Protein AF-A0A0G4EJ74-F1 (afdb_monomer)

Foldseek 3Di:
DDDDDDDDDDDDDDDDDDDDDDDDDDDDDDDDDDDDDDDDDDDDDDDDDDDDDDDDDDDDDDDDDDDDDDDDDDDDDDDDDDDDDDDDDDDDPPPPPDPPDDLCFQPDDPRDHDQAQLLLVLLLAPADADLLVLLLVLLVVLLVCLVVLVLVSNLVSLVVNLVSLVVCVVVLLVLFEPVCSVVLVVLSVVLNVLSVVLNVLSPDDDDPPDPSSVVSSVVNNVSSVVSSVSSSVSSVRSRYPPDAFDDDPVLPQAKWQRAKFKKKWKWADQVQAFFDDPNDTHRIQIWIKIFGRSQPGRQSLQQLVCQVLFVQAFWWFADDDLFKTKTQADPDDDGAPAPDPGNDADWAAFWFAFPPDSHTDTFAFCVRVVNNPTATSNAPAYFQFKWFDADQPTRGRTHRMIITGHDHQVPPPRSHDPCHRRTDGGIGTNPSSVSSSVGDTGITGNGMHGPDRSVSIDNNDDDDDNPDDD

pLDDT: mean 76.94, std 28.33, range [22.48, 98.75]

Secondary structure (DSSP, 8-state):
-------------------------------------------PPP--------------------------------------------------------TTS--STTPPP---HHHHHHHTSS---HHHHHHHHHHHHHHHHTTTT-HHHHHHHHHHHHHHHHHHHHHHHHTS-GGGHHHHHHHHHHHHHHHHHHHHHHHS---TTSHHHHHHHHHHHHHHHHHHHHHHHHHHTTS-TT------GGGTTS-EESSEEEEEEEEE-TTS--EEETTEEESSEEEEEEEETTT-HHHHHHHHHHHHTTTTTTPBP-EE-SSEEEE---SSSSSSPPPTT-SSPPPB--EE-BTT-SS-EES--TTTTT-TTPPBSS-TTSTTEEEE---TT-TT-BSS-EEEE---GGGSGGG--TTTTTS-EEEEEEESGGGGGG--TT-EEEEEEEEE-GGGEE--SS--------

Radius of gyration: 33.83 Å; Cα contacts (8 Å, |Δi|>4): 731; chains: 1; bounding box: 86×133×90 Å

Solvent-accessible surface area (backbone atoms only — not comparable to full-atom values): 28614 Å² total; per-residue (Å²): 134,87,90,85,88,86,92,86,86,92,82,92,83,90,86,85,84,90,82,89,88,88,86,84,92,80,88,87,89,79,90,87,86,90,90,82,90,87,82,87,86,89,84,84,85,89,88,88,86,85,85,86,84,81,86,90,84,88,83,85,90,86,90,86,83,88,82,88,81,83,83,88,86,83,88,86,83,89,86,86,84,90,82,93,84,88,91,78,84,84,74,80,83,76,72,76,76,77,76,88,77,62,65,78,51,34,90,47,95,88,50,70,65,60,44,50,40,67,57,49,53,55,67,40,46,86,64,92,59,68,66,59,49,51,39,48,54,29,61,52,50,31,69,71,19,56,87,74,63,37,50,70,57,28,48,51,27,48,53,49,32,47,48,44,53,71,78,34,43,76,60,52,52,69,52,34,37,88,96,40,45,68,63,42,51,54,37,52,52,50,45,54,62,51,46,56,63,37,48,50,46,66,63,56,90,53,57,89,92,35,73,60,35,52,55,40,50,51,52,36,50,53,50,49,47,63,40,51,52,44,49,49,55,46,56,63,41,36,42,58,94,81,66,69,70,74,70,60,79,90,56,56,65,47,31,28,16,66,38,55,30,33,35,42,36,35,34,35,52,67,86,71,55,61,49,75,62,92,89,44,76,32,80,57,43,58,33,34,29,44,33,30,10,67,54,14,27,54,62,23,9,42,52,52,52,38,33,73,46,45,67,48,40,68,35,43,26,75,40,52,76,77,47,38,43,30,31,48,66,58,97,65,82,66,91,27,46,59,51,93,90,52,93,57,50,50,65,37,57,26,35,38,30,51,62,86,59,95,48,53,47,69,51,59,36,27,58,81,74,72,41,58,86,63,56,47,44,59,61,60,33,21,57,28,23,29,33,52,40,58,53,93,93,34,50,45,54,16,50,45,28,33,29,32,33,55,48,68,32,87,81,30,80,64,46,52,42,88,53,47,49,72,41,22,48,25,33,28,28,71,37,48,42,78,48,61,82,71,58,46,62,55,18,28,26,67,38,39,41,69,78,40,42,69,90,28,51,45,71,55,65,83,86,78,72,76,81,79,80,134

InterPro domains:
  IPR002130 Cyclophilin-type peptidyl-prolyl cis-trans isomerase domain [PF00160] (286-452)
  IPR002130 Cyclophilin-type peptidyl-prolyl cis-trans isomerase domain [PS50072] (274-470)
  IPR023222 PsbQ-like domain superfamily [G3DSA:1.20.120.290] (127-238)
  IPR023222 PsbQ-like domain superfamily [SSF101112] (120-206)
  IPR029000 Cyclophilin-like domain superfamily [G3DSA:2.40.100.10] (282-466)
  IPR029000 Cyclophilin-like domain superfamily [SSF50891] (287-447)
  IPR044665 Cyclophilin-type peptidyl-prolyl cis-trans isomerase, E. coli cyclophilin A-like [PTHR43246] (63-457)
  IPR048563 Peptidyl-prolyl cis-trans isomerase CYP38-like, PsbQ-like domain [PF21329] (116-231)

Organism: Vitrella brassicaformis (strain CCMP3155) (NCBI:txid1169540)

Sequence (470 aa):
MGVRRSSVAICAAALLGLSEVAWTFRVQHSFSDATRLTRTPSLRRPSLPEQQSTGPAASENAECTSRRGYAEEAARAAVGIAALSPLLPSFPSNAAKSWQGGLNAPSAAGSRVNKDADSLLRYGLPIQDKDVTALQVELEAVKGDIPVKRFDSAVNHLNKARVLIRDKEASLLKAIRPKSEDKAKELLASIGASVDPLIEAIREPASRGSPQEAAKLDKCLELQGGIADKMTALMALMVPENYKVPVPQEFASLPQLQGRAKVEMVVKKADGSKFDLEGRLYDEAKLVMVVDGWNAPVTAGNFVDLVSKGFYDSMKISRSDGFVVQTGKPDSGPEGYVPTGAKEPRRVPLEIFVKGDNAPMYGETTEEDGRGFAATTLPFQAYGALGMARSEFDNNSGSSQFFWLLFDSDLTPAGKNFMDGRYACFGYTVSGADFLRDIRVGDTIVSARVVEGIDKLQKTGKSESPSYAV

Mean predicted aligned error: 14.43 Å

Nearest PDB structures (foldseek):
  7a73-assembly1_A  TM=9.326E-01  e=8.626E-31  Nostoc sp. PCC 7120 = FACHB-418
  5xnl-assembly1_q  TM=5.960E-01  e=1.642E-02  Pisum sativum
  4yuu-assembly3_Q2  TM=7.122E-01  e=5.131E-02  Cyanidium caldarium
  6jmu-assembly2_B  TM=6.140E-01  e=5.131E-02  Mus musculus
  6s37-assembly1_A  TM=4.257E-01  e=1.992E-01  Pseudomonas putida KT2440

Structure (mmCIF, N/CA/C/O backbone):
data_AF-A0A0G4EJ74-F1
#
_entry.id   AF-A0A0G4EJ74-F1
#
loop_
_atom_site.group_PDB
_atom_site.id
_atom_site.type_symbol
_atom_site.label_atom_id
_atom_site.label_alt_id
_atom_site.label_comp_id
_atom_site.label_asym_id
_atom_site.label_entity_id
_atom_site.label_seq_id
_atom_site.pdbx_PDB_ins_code
_atom_site.Cartn_x
_atom_site.Cartn_y
_atom_site.Cartn_z
_atom_site.occupancy
_atom_site.B_iso_or_equiv
_atom_site.auth_seq_id
_atom_site.auth_comp_id
_atom_site.auth_asym_id
_atom_site.auth_atom_id
_atom_site.pdbx_PDB_model_num
ATOM 1 N N . MET A 1 1 ? 0.599 -83.632 2.271 1.00 33.19 1 MET A N 1
ATOM 2 C CA . MET A 1 1 ? 1.475 -84.699 2.816 1.00 33.19 1 MET A CA 1
ATOM 3 C C . MET A 1 1 ? 2.828 -84.082 3.165 1.00 33.19 1 MET A C 1
ATOM 5 O O . MET A 1 1 ? 3.261 -83.251 2.387 1.00 33.19 1 MET A O 1
ATOM 9 N N . GLY A 1 2 ? 3.468 -84.486 4.275 1.00 31.45 2 GLY A N 1
ATOM 10 C CA . GLY A 1 2 ? 4.856 -84.116 4.651 1.00 31.45 2 GLY A CA 1
ATOM 11 C C . GLY A 1 2 ? 5.027 -82.707 5.283 1.00 31.45 2 GLY A C 1
ATOM 12 O O . GLY A 1 2 ? 4.809 -81.748 4.563 1.00 31.45 2 GLY A O 1
ATOM 13 N N . VAL A 1 3 ? 5.268 -82.428 6.586 1.00 36.34 3 VAL A N 1
ATOM 14 C CA . VAL A 1 3 ? 6.179 -82.972 7.649 1.00 36.34 3 VAL A CA 1
ATOM 15 C C . VAL A 1 3 ? 7.612 -82.393 7.530 1.00 36.34 3 VAL A C 1
ATOM 17 O O . VAL A 1 3 ? 8.193 -82.556 6.470 1.00 36.34 3 VAL A O 1
ATOM 20 N N . ARG A 1 4 ? 8.279 -81.772 8.539 1.00 39.66 4 ARG A N 1
ATOM 21 C CA . ARG A 1 4 ? 7.953 -81.385 9.950 1.00 39.66 4 ARG A CA 1
ATOM 22 C C . ARG A 1 4 ? 9.036 -80.466 10.597 1.00 39.66 4 ARG A C 1
ATOM 24 O O . ARG A 1 4 ? 10.143 -80.402 10.074 1.00 39.66 4 ARG A O 1
ATOM 31 N N . ARG A 1 5 ? 8.734 -80.042 11.855 1.00 36.97 5 ARG A N 1
ATOM 32 C CA . ARG A 1 5 ? 9.551 -79.391 12.936 1.00 36.97 5 ARG A CA 1
ATOM 33 C C . ARG A 1 5 ? 9.643 -77.858 12.831 1.00 36.97 5 ARG A C 1
ATOM 35 O O . ARG A 1 5 ? 9.710 -77.368 11.715 1.00 36.97 5 ARG A O 1
ATOM 42 N N . SER A 1 6 ? 9.696 -77.044 13.899 1.00 32.03 6 SER A N 1
ATOM 43 C CA . SER A 1 6 ? 9.311 -77.117 15.346 1.00 32.03 6 SER A CA 1
ATOM 44 C C . SER A 1 6 ? 9.236 -75.649 15.862 1.00 32.03 6 SER A C 1
ATOM 46 O O . SER A 1 6 ? 9.876 -74.805 15.246 1.00 32.03 6 SER A O 1
ATOM 48 N N . SER A 1 7 ? 8.503 -75.171 16.883 1.00 33.06 7 SER A N 1
ATOM 49 C CA . SER A 1 7 ? 7.837 -75.679 18.113 1.00 33.06 7 SER A CA 1
ATOM 50 C C . SER A 1 7 ? 8.633 -75.573 19.436 1.00 33.06 7 SER A C 1
ATOM 52 O O . SER A 1 7 ? 9.344 -76.520 19.748 1.00 33.06 7 SER A O 1
ATOM 54 N N . VAL A 1 8 ? 8.395 -74.494 20.219 1.00 31.20 8 VAL A N 1
ATOM 55 C CA . VAL A 1 8 ? 8.357 -74.331 21.716 1.00 31.20 8 VAL A CA 1
ATOM 56 C C . VAL A 1 8 ? 7.585 -72.997 21.975 1.00 31.20 8 VAL A C 1
ATOM 58 O O . VAL A 1 8 ? 8.001 -71.997 21.404 1.00 31.20 8 VAL A O 1
ATOM 61 N N . ALA A 1 9 ? 6.343 -72.907 22.499 1.00 31.44 9 ALA A N 1
ATOM 62 C CA . ALA A 1 9 ? 5.736 -73.144 23.844 1.00 31.44 9 ALA A CA 1
ATOM 63 C C . ALA A 1 9 ? 5.749 -71.873 24.769 1.00 31.44 9 ALA A C 1
ATOM 65 O O . ALA A 1 9 ? 6.828 -71.344 24.996 1.00 31.44 9 ALA A O 1
ATOM 66 N N . ILE A 1 10 ? 4.613 -71.208 25.116 1.00 29.12 10 ILE A N 1
ATOM 67 C CA . ILE A 1 10 ? 3.566 -71.478 26.174 1.00 29.12 10 ILE A CA 1
ATOM 68 C C . ILE A 1 10 ? 4.043 -71.004 27.588 1.00 29.12 10 ILE A C 1
ATOM 70 O O . ILE A 1 10 ? 5.199 -71.251 27.892 1.00 29.12 10 ILE A O 1
ATOM 74 N N . CYS A 1 11 ? 3.339 -70.272 28.492 1.00 24.66 11 CYS A N 1
ATOM 75 C CA . CYS A 1 11 ? 1.953 -70.236 29.068 1.00 24.66 11 CYS A CA 1
ATOM 76 C C . CYS A 1 11 ? 1.600 -68.787 29.580 1.00 24.66 11 CYS A C 1
ATOM 78 O O . CYS A 1 11 ? 2.524 -67.996 29.726 1.00 24.66 11 CYS A O 1
ATOM 80 N N . ALA A 1 12 ? 0.352 -68.284 29.737 1.00 28.62 12 ALA A N 1
ATOM 81 C CA . ALA A 1 12 ? -0.709 -68.495 30.777 1.00 28.62 12 ALA A CA 1
ATOM 82 C C . ALA A 1 12 ? -0.269 -68.217 32.252 1.00 28.62 12 ALA A C 1
ATOM 84 O O . ALA A 1 12 ? 0.866 -68.541 32.572 1.00 28.62 12 ALA A O 1
ATOM 85 N N . ALA A 1 13 ? -1.041 -67.675 33.225 1.00 29.16 13 ALA A N 1
ATOM 86 C CA . ALA A 1 13 ? -2.478 -67.331 33.416 1.00 29.16 13 ALA A CA 1
ATOM 87 C C . ALA A 1 13 ? -2.609 -66.232 34.547 1.00 29.16 13 ALA A C 1
ATOM 89 O O . ALA A 1 13 ? -1.686 -66.119 35.340 1.00 29.16 13 ALA A O 1
ATOM 90 N N . ALA A 1 14 ? -3.555 -65.268 34.579 1.00 28.97 14 ALA A N 1
ATOM 91 C CA . ALA A 1 14 ? -4.958 -65.257 35.082 1.00 28.97 14 ALA A CA 1
ATOM 92 C C . ALA A 1 14 ? -5.225 -64.792 36.560 1.00 28.97 14 ALA A C 1
ATOM 94 O O . ALA A 1 14 ? -4.512 -65.183 37.472 1.00 28.97 14 ALA A O 1
ATOM 95 N N . LEU A 1 15 ? -6.360 -64.073 36.745 1.00 27.36 15 LEU A N 1
ATOM 96 C CA . LEU A 1 15 ? -7.220 -63.859 37.951 1.00 27.36 15 LEU A CA 1
ATOM 97 C C . LEU A 1 15 ? -7.008 -62.692 38.975 1.00 27.36 15 LEU A C 1
ATOM 99 O O . LEU A 1 15 ? -6.035 -62.639 39.710 1.00 27.36 15 LEU A O 1
ATOM 103 N N . LEU A 1 16 ? -8.094 -61.894 39.100 1.00 29.61 16 LEU A N 1
ATOM 104 C CA . LEU A 1 16 ? -8.752 -61.302 40.300 1.00 29.61 16 LEU A CA 1
ATOM 105 C C . LEU A 1 16 ? -8.091 -60.217 41.197 1.00 29.61 16 LEU A C 1
ATOM 107 O O . LEU A 1 16 ? -7.210 -60.503 41.991 1.00 29.61 16 LEU A O 1
ATOM 111 N N . GLY A 1 17 ? -8.773 -59.058 41.285 1.00 25.97 17 GLY A N 1
ATOM 112 C CA . GLY A 1 17 ? -9.523 -58.699 42.512 1.00 25.97 17 GLY A CA 1
ATOM 113 C C . GLY A 1 17 ? -8.995 -57.602 43.466 1.00 25.97 17 GLY A C 1
ATOM 114 O O . GLY A 1 17 ? -8.037 -57.825 44.186 1.00 25.97 17 GLY A O 1
ATOM 115 N N . LEU A 1 18 ? -9.763 -56.502 43.576 1.00 28.69 18 LEU A N 1
ATOM 116 C CA . LEU A 1 18 ? -9.978 -55.637 44.766 1.00 28.69 18 LEU A CA 1
ATOM 117 C C . LEU A 1 18 ? -8.767 -55.068 45.554 1.00 28.69 18 LEU A C 1
ATOM 119 O O . LEU A 1 18 ? -8.155 -55.760 46.359 1.00 28.69 18 LEU A O 1
ATOM 123 N N . SER A 1 19 ? -8.587 -53.739 45.539 1.00 29.92 19 SER A N 1
ATOM 124 C CA . SER A 1 19 ? -8.901 -52.857 46.696 1.00 29.92 19 SER A CA 1
ATOM 125 C C . SER A 1 19 ? -8.531 -51.381 46.429 1.00 29.92 19 SER A C 1
ATOM 127 O O . SER A 1 19 ? -7.952 -51.049 45.397 1.00 29.92 19 SER A O 1
ATOM 129 N N . GLU A 1 20 ? -8.982 -50.488 47.313 1.00 32.06 20 GLU A N 1
ATOM 130 C CA . GLU A 1 20 ? -8.910 -49.022 47.216 1.00 32.06 20 GLU A CA 1
ATOM 131 C C . GLU A 1 20 ? -7.481 -48.448 47.333 1.00 32.06 20 GLU A C 1
ATOM 133 O O . GLU A 1 20 ? -6.606 -49.062 47.931 1.00 32.06 20 GLU A O 1
ATOM 138 N N . VAL A 1 21 ? -7.274 -47.216 46.847 1.00 30.53 21 VAL A N 1
ATOM 139 C CA . VAL A 1 21 ? -7.012 -46.012 47.677 1.00 30.53 21 VAL A CA 1
ATOM 140 C C . VAL A 1 21 ? -7.043 -44.784 46.754 1.00 30.53 21 VAL A C 1
ATOM 142 O O . VAL A 1 21 ? -6.377 -44.746 45.722 1.00 30.53 21 VAL A O 1
ATOM 145 N N . ALA A 1 22 ? -7.805 -43.757 47.136 1.00 30.28 22 ALA A N 1
ATOM 146 C CA . ALA A 1 22 ? -7.853 -42.471 46.443 1.00 30.28 22 ALA A CA 1
ATOM 147 C C . ALA A 1 22 ? -7.026 -41.410 47.184 1.00 30.28 22 ALA A C 1
ATOM 149 O O . ALA A 1 22 ? -7.074 -41.346 48.409 1.00 30.28 22 ALA A O 1
ATOM 150 N N . TRP A 1 23 ? -6.352 -40.520 46.447 1.00 24.83 23 TRP A N 1
ATOM 151 C CA . TRP A 1 23 ? -5.862 -39.238 46.974 1.00 24.83 23 TRP A CA 1
ATOM 152 C C . TRP A 1 23 ? -6.107 -38.108 45.971 1.00 24.83 23 TRP A C 1
ATOM 154 O O . TRP A 1 23 ? -5.323 -37.862 45.057 1.00 24.83 23 TRP A O 1
ATOM 164 N N . THR A 1 24 ? -7.205 -37.384 46.176 1.00 27.48 24 THR A N 1
ATOM 165 C CA . THR A 1 24 ? -7.424 -36.042 45.624 1.00 27.48 24 THR A CA 1
ATOM 166 C C . THR A 1 24 ? -6.989 -35.006 46.653 1.00 27.48 24 THR A C 1
ATOM 168 O O . THR A 1 24 ? -7.542 -34.991 47.753 1.00 27.48 24 THR A O 1
ATOM 171 N N . PHE A 1 25 ? -6.076 -34.097 46.305 1.00 24.58 25 PHE A N 1
ATOM 172 C CA . PHE A 1 25 ? -5.765 -32.947 47.159 1.00 24.58 25 PHE A CA 1
ATOM 173 C C . PHE A 1 25 ? -6.506 -31.696 46.674 1.00 24.58 25 PHE A C 1
ATOM 175 O O . PHE A 1 25 ? -6.192 -31.123 45.632 1.00 24.58 25 PHE A O 1
ATOM 182 N N . ARG A 1 26 ? -7.492 -31.262 47.462 1.00 27.16 26 ARG A N 1
ATOM 183 C CA . ARG A 1 26 ? -8.176 -29.969 47.348 1.00 27.16 26 ARG A CA 1
ATOM 184 C C . ARG A 1 26 ? -8.181 -29.352 48.740 1.00 27.16 26 ARG A C 1
ATOM 186 O O . ARG A 1 26 ? -8.702 -29.970 49.661 1.00 27.16 26 ARG A O 1
ATOM 193 N N . VAL A 1 27 ? -7.637 -28.147 48.894 1.00 29.12 27 VAL A N 1
ATOM 194 C CA . VAL A 1 27 ? -7.757 -27.373 50.138 1.00 29.12 27 VAL A CA 1
ATOM 195 C C . VAL A 1 27 ? -8.268 -25.981 49.801 1.00 29.12 27 VAL A C 1
ATOM 197 O O . VAL A 1 27 ? -7.707 -25.278 48.966 1.00 29.12 27 VAL A O 1
ATOM 200 N N . GLN A 1 28 ? -9.363 -25.609 50.451 1.00 29.03 28 GLN A N 1
ATOM 201 C CA . GLN A 1 28 ? -9.989 -24.294 50.409 1.00 29.03 28 GLN A CA 1
ATOM 202 C C . GLN A 1 28 ? -10.751 -24.126 51.732 1.00 29.03 28 GLN A C 1
ATOM 204 O O . GLN A 1 28 ? -11.314 -25.120 52.181 1.00 29.03 28 GLN A O 1
ATOM 209 N N . HIS A 1 29 ? -10.778 -22.900 52.285 1.00 30.78 29 HIS A N 1
ATOM 210 C CA . HIS A 1 29 ? -11.485 -22.391 53.494 1.00 30.78 29 HIS A CA 1
ATOM 211 C C . HIS A 1 29 ? -10.513 -21.741 54.504 1.00 30.78 29 HIS A C 1
ATOM 213 O O . HIS A 1 29 ? -9.384 -22.199 54.627 1.00 30.78 29 HIS A O 1
ATOM 219 N N . SER A 1 30 ? -10.882 -20.714 55.284 1.00 27.27 30 SER A N 1
ATOM 220 C CA . SER A 1 30 ? -11.958 -19.703 55.154 1.00 27.27 30 SER A CA 1
ATOM 221 C C . SER A 1 30 ? -11.745 -18.588 56.208 1.00 27.27 30 SER A C 1
ATOM 223 O O . SER A 1 30 ? -11.284 -18.897 57.296 1.00 27.27 30 SER A O 1
ATOM 225 N N . PHE A 1 31 ? -12.085 -17.334 55.868 1.00 28.59 31 PHE A N 1
ATOM 226 C CA . PHE A 1 31 ? -12.528 -16.192 56.711 1.00 28.59 31 PHE A CA 1
ATOM 227 C C . PHE A 1 31 ? -12.183 -16.084 58.221 1.00 28.59 31 PHE A C 1
ATOM 229 O O . PHE A 1 31 ? -12.566 -16.956 58.992 1.00 28.59 31 PHE A O 1
ATOM 236 N N . SER A 1 32 ? -11.756 -14.881 58.669 1.00 28.77 32 SER A N 1
ATOM 237 C CA . SER A 1 32 ? -12.643 -13.973 59.454 1.00 28.77 32 SER A CA 1
ATOM 238 C C . SER A 1 32 ? -12.082 -12.555 59.760 1.00 28.77 32 SER A C 1
ATOM 240 O O . SER A 1 32 ? -10.878 -12.332 59.813 1.00 28.77 32 SER A O 1
ATOM 242 N N . ASP A 1 33 ? -13.033 -11.635 59.949 1.00 27.44 33 ASP A N 1
ATOM 243 C CA . ASP A 1 33 ? -13.102 -10.160 60.070 1.00 27.44 33 ASP A CA 1
ATOM 244 C C . ASP A 1 33 ? -12.124 -9.239 60.867 1.00 27.44 33 ASP A C 1
ATOM 246 O O . ASP A 1 33 ? -11.676 -9.520 61.971 1.00 27.44 33 ASP A O 1
ATOM 250 N N . ALA A 1 34 ? -12.008 -8.017 60.305 1.00 29.91 34 ALA A N 1
ATOM 251 C CA . ALA A 1 34 ? -12.163 -6.653 60.877 1.00 29.91 34 ALA A CA 1
ATOM 252 C C . ALA A 1 34 ? -11.332 -6.079 62.060 1.00 29.91 34 ALA A C 1
ATOM 254 O O . ALA A 1 34 ? -11.487 -6.476 63.211 1.00 29.91 34 ALA A O 1
ATOM 255 N N . THR A 1 35 ? -10.698 -4.908 61.823 1.00 29.31 35 THR A N 1
ATOM 256 C CA . THR A 1 35 ? -10.933 -3.643 62.588 1.00 29.31 35 THR A CA 1
ATOM 257 C C . THR A 1 35 ? -10.358 -2.378 61.891 1.00 29.31 35 THR A C 1
ATOM 259 O O . THR A 1 35 ? -9.898 -2.448 60.755 1.00 29.31 35 THR A O 1
ATOM 262 N N . ARG A 1 36 ? -10.506 -1.187 62.507 1.00 27.83 36 ARG A N 1
ATOM 263 C CA . ARG A 1 36 ? -10.575 0.164 61.886 1.00 27.83 36 ARG A CA 1
ATOM 264 C C . ARG A 1 36 ? -9.420 1.116 62.291 1.00 27.83 36 ARG A C 1
ATOM 266 O O . ARG A 1 36 ? -8.999 1.054 63.437 1.00 27.83 36 ARG A O 1
ATOM 273 N N . LEU A 1 37 ? -9.147 2.133 61.442 1.00 29.52 37 LEU A N 1
ATOM 274 C CA . LEU A 1 37 ? -8.442 3.425 61.725 1.00 29.52 37 LEU A CA 1
ATOM 275 C C . LEU A 1 37 ? -6.915 3.310 62.026 1.00 29.52 37 LEU A C 1
ATOM 277 O O . LEU A 1 37 ? -6.481 2.288 62.525 1.00 29.52 37 LEU A O 1
ATOM 281 N N . THR A 1 38 ? -6.009 4.264 61.731 1.00 27.30 38 THR A N 1
ATOM 282 C CA . THR A 1 38 ? -6.047 5.751 61.611 1.00 27.30 38 THR A CA 1
ATOM 283 C C . THR A 1 38 ? -5.129 6.322 60.479 1.00 27.30 38 THR A C 1
ATOM 285 O O . THR A 1 38 ? -4.582 5.581 59.670 1.00 27.30 38 THR A O 1
ATOM 288 N N . ARG A 1 39 ? -4.996 7.665 60.371 1.00 27.31 39 ARG A N 1
ATOM 289 C CA . ARG A 1 39 ? -4.272 8.433 59.319 1.00 27.31 39 ARG A CA 1
ATOM 290 C C . ARG A 1 39 ? -2.812 8.822 59.680 1.00 27.31 39 ARG A C 1
ATOM 292 O O . ARG A 1 39 ? -2.647 9.450 60.717 1.00 27.31 39 ARG A O 1
ATOM 299 N N . THR A 1 40 ? -1.876 8.712 58.709 1.00 30.62 40 THR A N 1
ATOM 300 C CA . THR A 1 40 ? -0.691 9.606 58.418 1.00 30.62 40 THR A CA 1
ATOM 301 C C . THR A 1 40 ? 0.382 9.848 59.522 1.00 30.62 40 THR A C 1
ATOM 303 O O . THR A 1 40 ? 0.083 9.579 60.678 1.00 30.62 40 THR A O 1
ATOM 306 N N . PRO A 1 41 ? 1.613 10.380 59.248 1.00 34.84 41 PRO A N 1
ATOM 307 C CA . PRO A 1 41 ? 2.130 11.027 58.024 1.00 34.84 41 PRO A CA 1
ATOM 308 C C . PRO A 1 41 ? 3.535 10.572 57.526 1.00 34.84 41 PRO A C 1
ATOM 310 O O . PRO A 1 41 ? 4.156 9.649 58.036 1.00 34.84 41 PRO A O 1
ATOM 313 N N . SER A 1 42 ? 4.025 11.266 56.492 1.00 30.69 42 SER A N 1
ATOM 314 C CA . SER A 1 42 ? 5.329 11.130 55.816 1.00 30.69 42 SER A CA 1
ATOM 315 C C . SER A 1 42 ? 6.554 11.586 56.626 1.00 30.69 42 SER A C 1
ATOM 317 O O . SER A 1 42 ? 6.481 12.636 57.262 1.00 30.69 42 SER A O 1
ATOM 319 N N . LEU A 1 43 ? 7.721 10.946 56.437 1.00 28.84 43 LEU A N 1
ATOM 320 C CA . LEU A 1 43 ? 9.044 11.531 56.738 1.00 28.84 43 LEU A CA 1
ATOM 321 C C . LEU A 1 43 ? 10.160 11.062 55.770 1.00 28.84 43 LEU A C 1
ATOM 323 O O . LEU A 1 43 ? 9.972 10.143 54.976 1.00 28.84 43 LEU A O 1
ATOM 327 N N . ARG A 1 44 ? 11.292 11.786 55.784 1.00 26.09 44 ARG A N 1
ATOM 328 C CA . ARG A 1 44 ? 12.355 11.816 54.751 1.00 26.09 44 ARG A CA 1
ATOM 329 C C . ARG A 1 44 ? 13.349 10.639 54.809 1.00 26.09 44 ARG A C 1
ATOM 331 O O . ARG A 1 44 ? 13.587 10.079 55.872 1.00 26.09 44 ARG A O 1
ATOM 338 N N . ARG A 1 45 ? 14.023 10.363 53.680 1.00 28.62 45 ARG A N 1
ATOM 339 C CA . ARG A 1 45 ? 15.268 9.563 53.619 1.00 28.62 45 ARG A CA 1
ATOM 340 C C . ARG A 1 45 ? 16.502 10.420 53.981 1.00 28.62 45 ARG A C 1
ATOM 342 O O . ARG A 1 45 ? 16.539 11.573 53.550 1.00 28.62 45 ARG A O 1
ATOM 349 N N . PRO A 1 46 ? 17.507 9.879 54.696 1.00 30.19 46 PRO A N 1
ATOM 350 C CA . PRO A 1 46 ? 18.824 10.499 54.873 1.00 30.19 46 PRO A CA 1
ATOM 351 C C . PRO A 1 46 ? 19.827 10.093 53.770 1.00 30.19 46 PRO A C 1
ATOM 353 O O . PRO A 1 46 ? 19.584 9.160 53.004 1.00 30.19 46 PRO A O 1
ATOM 356 N N . SER A 1 47 ? 20.954 10.804 53.709 1.00 28.83 47 SER A N 1
ATOM 357 C CA . SER A 1 47 ? 22.045 10.696 52.722 1.00 28.83 47 SER A CA 1
ATOM 358 C C . SER A 1 47 ? 23.427 10.620 53.401 1.00 28.83 47 SER A C 1
ATOM 360 O O . SER A 1 47 ? 23.497 10.890 54.599 1.00 28.83 47 SER A O 1
ATOM 362 N N . LEU A 1 48 ? 24.481 10.327 52.606 1.00 27.83 48 LEU A N 1
ATOM 363 C CA . LEU A 1 48 ? 25.954 10.491 52.804 1.00 27.83 48 LEU A CA 1
ATOM 364 C C . LEU A 1 48 ? 26.766 9.177 52.660 1.00 27.83 48 LEU A C 1
ATOM 366 O O . LEU A 1 48 ? 26.192 8.112 52.887 1.00 27.83 48 LEU A O 1
ATOM 370 N N . PRO A 1 49 ? 28.096 9.223 52.382 1.00 36.94 49 PRO A N 1
ATOM 371 C CA . PRO A 1 49 ? 28.932 10.356 51.943 1.00 36.94 49 PRO A CA 1
ATOM 372 C C . PRO A 1 49 ? 29.762 10.104 50.658 1.00 36.94 49 PRO A C 1
ATOM 374 O O . PRO A 1 49 ? 29.866 8.998 50.137 1.00 36.94 49 PRO A O 1
ATOM 377 N N . GLU A 1 50 ? 30.399 11.178 50.199 1.00 27.59 50 GLU A N 1
ATOM 378 C CA . GLU A 1 50 ? 31.355 11.285 49.089 1.00 27.59 50 GLU A CA 1
ATOM 379 C C . GLU A 1 50 ? 32.803 11.318 49.640 1.00 27.59 50 GLU A C 1
ATOM 381 O O . GLU A 1 50 ? 33.011 11.781 50.764 1.00 27.59 50 GLU A O 1
ATOM 386 N N . GLN A 1 51 ? 33.812 10.849 48.888 1.00 27.44 51 GLN A N 1
ATOM 387 C CA . GLN A 1 51 ? 35.232 10.960 49.276 1.00 27.44 51 GLN A CA 1
ATOM 388 C C . GLN A 1 51 ? 36.055 11.754 48.255 1.00 27.44 51 GLN A C 1
ATOM 390 O O . GLN A 1 51 ? 36.048 11.461 47.063 1.00 27.44 51 GLN A O 1
ATOM 395 N N . GLN A 1 52 ? 36.820 12.721 48.765 1.00 24.44 52 GLN A N 1
ATOM 396 C CA . GLN A 1 52 ? 37.863 13.460 48.053 1.00 24.44 52 GLN A CA 1
ATOM 397 C C . GLN A 1 52 ? 39.249 12.937 48.462 1.00 24.44 52 GLN A C 1
ATOM 399 O O . GLN A 1 52 ? 39.442 12.555 49.616 1.00 24.44 52 GLN A O 1
ATOM 404 N N . SER A 1 53 ? 40.242 13.026 47.571 1.00 27.97 53 SER A N 1
ATOM 405 C CA . SER A 1 53 ? 41.659 12.938 47.951 1.00 27.97 53 SER A CA 1
ATOM 406 C C . SER A 1 53 ? 42.515 13.970 47.211 1.00 27.97 53 SER A C 1
ATOM 408 O O . SER A 1 53 ? 42.412 14.142 46.000 1.00 27.97 53 SER A O 1
ATOM 410 N N . THR A 1 54 ? 43.352 14.647 47.987 1.00 26.12 54 THR A N 1
ATOM 411 C CA . THR A 1 54 ? 44.222 15.792 47.676 1.00 26.12 54 THR A CA 1
ATOM 412 C C . THR A 1 54 ? 45.398 15.499 46.728 1.00 26.12 54 THR A C 1
ATOM 414 O O . THR A 1 54 ? 45.875 14.370 46.665 1.00 26.12 54 THR A O 1
ATOM 417 N N . GLY A 1 55 ? 45.934 16.547 46.078 1.00 24.19 55 GLY A N 1
ATOM 418 C CA . GLY A 1 55 ? 47.252 16.540 45.404 1.00 24.19 55 GLY A CA 1
ATOM 419 C C . GLY A 1 55 ? 48.452 16.543 46.376 1.00 24.19 55 GLY A C 1
ATOM 420 O O . GLY A 1 55 ? 48.246 16.402 47.585 1.00 24.19 55 GLY A O 1
ATOM 421 N N . PRO A 1 56 ? 49.701 16.716 45.883 1.00 39.19 56 PRO A N 1
ATOM 422 C CA . PRO A 1 56 ? 50.232 18.077 45.663 1.00 39.19 56 PRO A CA 1
ATOM 423 C C . PRO A 1 56 ? 51.115 18.240 44.388 1.00 39.19 56 PRO A C 1
ATOM 425 O O . PRO A 1 56 ? 50.967 17.480 43.438 1.00 39.19 56 PRO A O 1
ATOM 428 N N . ALA A 1 57 ? 51.958 19.287 44.326 1.00 25.83 57 ALA A N 1
ATOM 429 C CA . ALA A 1 57 ? 52.478 19.918 43.095 1.00 25.83 57 ALA A CA 1
ATOM 430 C C . ALA A 1 57 ? 54.028 20.023 42.973 1.00 25.83 57 ALA A C 1
ATOM 432 O O . ALA A 1 57 ? 54.737 19.724 43.930 1.00 25.83 57 ALA A O 1
ATOM 433 N N . ALA A 1 58 ? 54.489 20.584 41.832 1.00 26.53 58 ALA A N 1
ATOM 434 C CA . ALA A 1 58 ? 55.869 21.001 41.462 1.00 26.53 58 ALA A CA 1
ATOM 435 C C . ALA A 1 58 ? 56.855 19.850 41.086 1.00 26.53 58 ALA A C 1
ATOM 437 O O . ALA A 1 58 ? 56.671 18.734 41.552 1.00 26.53 58 ALA A O 1
ATOM 438 N N . SER A 1 59 ? 57.883 19.999 40.224 1.00 24.75 59 SER A N 1
ATOM 439 C CA . SER A 1 59 ? 58.488 21.162 39.522 1.00 24.75 59 SER A CA 1
ATOM 440 C C . SER A 1 59 ? 59.292 20.762 38.250 1.00 24.75 59 SER A C 1
ATOM 442 O O . SER A 1 59 ? 59.838 19.669 38.200 1.00 24.75 59 SER A O 1
ATOM 444 N N . GLU A 1 60 ? 59.441 21.711 37.309 1.00 27.89 60 GLU A N 1
ATOM 445 C CA . GLU A 1 60 ? 60.575 21.947 36.368 1.00 27.89 60 GLU A CA 1
ATOM 446 C C . GLU A 1 60 ? 61.037 20.944 35.263 1.00 27.89 60 GLU A C 1
ATOM 448 O O . GLU A 1 60 ? 61.565 19.869 35.511 1.00 27.89 60 GLU A O 1
ATOM 453 N N . ASN A 1 61 ? 61.001 21.471 34.023 1.00 27.20 61 ASN A N 1
ATOM 454 C CA . ASN A 1 61 ? 62.032 21.470 32.959 1.00 27.20 61 ASN A CA 1
ATOM 455 C C . ASN A 1 61 ? 62.603 20.163 32.349 1.00 27.20 61 ASN A C 1
ATOM 457 O O . ASN A 1 61 ? 63.550 19.586 32.875 1.00 27.20 61 ASN A O 1
ATOM 461 N N . ALA A 1 62 ? 62.215 19.883 31.092 1.00 27.20 62 ALA A N 1
ATOM 462 C CA . ALA A 1 62 ? 63.149 19.670 29.965 1.00 27.20 62 ALA A CA 1
ATOM 463 C C . ALA A 1 62 ? 62.423 19.764 28.600 1.00 27.20 62 ALA A C 1
ATOM 465 O O . ALA A 1 62 ? 61.299 19.288 28.451 1.00 27.20 62 ALA A O 1
ATOM 466 N N . GLU A 1 63 ? 63.061 20.369 27.595 1.00 27.44 63 GLU A N 1
ATOM 467 C CA . GLU A 1 63 ? 62.516 20.539 26.238 1.00 27.44 63 GLU A CA 1
ATOM 468 C C . GLU A 1 63 ? 62.685 19.286 25.356 1.00 27.44 63 GLU A C 1
ATOM 470 O O . GLU A 1 63 ? 63.745 18.663 25.357 1.00 27.44 63 GLU A O 1
ATOM 475 N N . CYS A 1 64 ? 61.729 19.025 24.455 1.00 22.50 64 CYS A N 1
ATOM 476 C CA . CYS A 1 64 ? 62.066 18.767 23.048 1.00 22.50 64 CYS A CA 1
ATOM 477 C C . CYS A 1 64 ? 60.887 19.114 22.120 1.00 22.50 64 CYS A C 1
ATOM 479 O O . CYS A 1 64 ? 59.729 19.123 22.531 1.00 22.50 64 CYS A O 1
ATOM 481 N N . THR A 1 65 ? 61.187 19.473 20.872 1.00 26.23 65 THR A N 1
ATOM 482 C CA . THR A 1 65 ? 60.323 20.303 20.019 1.00 26.23 65 THR A CA 1
ATOM 483 C C . THR A 1 65 ? 59.579 19.560 18.902 1.00 26.23 65 THR A C 1
ATOM 485 O O . THR A 1 65 ? 60.026 18.544 18.377 1.00 26.23 65 THR A O 1
ATOM 488 N N . SER A 1 66 ? 58.536 20.245 18.405 1.00 26.19 66 SER A N 1
ATOM 489 C CA . SER A 1 66 ? 57.974 20.158 17.041 1.00 26.19 66 SER A CA 1
ATOM 490 C C . SER A 1 66 ? 56.878 19.088 16.802 1.00 26.19 66 SER A C 1
ATOM 492 O O . SER A 1 66 ? 56.952 17.995 17.340 1.00 26.19 66 SER A O 1
ATOM 494 N N . ARG A 1 67 ? 55.806 19.337 16.021 1.00 28.41 67 ARG A N 1
ATOM 495 C CA . ARG A 1 67 ? 55.474 20.479 15.133 1.00 28.41 67 ARG A CA 1
ATOM 496 C C . ARG A 1 67 ? 54.008 20.950 15.257 1.00 28.41 67 ARG A C 1
ATOM 498 O O . ARG A 1 67 ? 53.096 20.144 15.170 1.00 28.41 67 ARG A O 1
ATOM 505 N N . ARG A 1 68 ? 53.851 22.281 15.334 1.00 26.64 68 ARG A N 1
ATOM 506 C CA . ARG A 1 68 ? 52.780 23.163 14.798 1.00 26.64 68 ARG A CA 1
ATOM 507 C C . ARG A 1 68 ? 51.369 22.592 14.545 1.00 26.64 68 ARG A C 1
ATOM 509 O O . ARG A 1 68 ? 51.166 21.828 13.608 1.00 26.64 68 ARG A O 1
ATOM 516 N N . GLY A 1 69 ? 50.390 23.179 15.237 1.00 24.41 69 GLY A N 1
ATOM 517 C CA . GLY A 1 69 ? 49.023 23.372 14.734 1.00 24.41 69 GLY A CA 1
ATOM 518 C C . GLY A 1 69 ? 48.721 24.855 14.447 1.00 24.41 69 GLY A C 1
ATOM 519 O O . GLY A 1 69 ? 49.639 25.675 14.491 1.00 24.41 69 GLY A O 1
ATOM 520 N N . TYR A 1 70 ? 47.426 25.151 14.259 1.00 26.08 70 TYR A N 1
ATOM 521 C CA . TYR A 1 70 ? 46.768 26.474 14.146 1.00 26.08 70 TYR A CA 1
ATOM 522 C C . TYR A 1 70 ? 47.073 27.266 12.849 1.00 26.08 70 TYR A C 1
ATOM 524 O O . TYR A 1 70 ? 48.220 27.328 12.419 1.00 26.08 70 TYR A O 1
ATOM 532 N N . ALA A 1 71 ? 46.116 27.775 12.058 1.00 28.09 71 ALA A N 1
ATOM 533 C CA . ALA A 1 71 ? 44.756 28.320 12.266 1.00 28.09 71 ALA A CA 1
ATOM 534 C C . ALA A 1 71 ? 44.722 29.779 12.773 1.00 28.09 71 ALA A C 1
ATOM 536 O O . ALA A 1 71 ? 45.260 30.055 13.837 1.00 28.09 71 ALA A O 1
ATOM 537 N N . GLU A 1 72 ? 44.032 30.635 11.995 1.00 30.11 72 GLU A N 1
ATOM 538 C CA . GLU A 1 72 ? 43.728 32.074 12.201 1.00 30.11 72 GLU A CA 1
ATOM 539 C C . GLU A 1 72 ? 44.971 33.004 12.274 1.00 30.11 72 GLU A C 1
ATOM 541 O O . GLU A 1 72 ? 46.023 32.633 12.770 1.00 30.11 72 GLU A O 1
ATOM 546 N N . GLU A 1 73 ? 45.012 34.187 11.650 1.00 26.48 73 GLU A N 1
ATOM 547 C CA . GLU A 1 73 ? 44.098 35.328 11.819 1.00 26.48 73 GLU A CA 1
ATOM 548 C C . GLU A 1 73 ? 44.077 36.271 10.579 1.00 26.48 73 GLU A C 1
ATOM 550 O O . GLU A 1 73 ? 44.664 35.974 9.537 1.00 26.48 73 GLU A O 1
ATOM 555 N N . ALA A 1 74 ? 43.373 37.409 10.660 1.00 25.55 74 ALA A N 1
ATOM 556 C CA . ALA A 1 74 ? 42.980 38.235 9.511 1.00 25.55 74 ALA A CA 1
ATOM 557 C C . ALA A 1 74 ? 43.695 39.605 9.364 1.00 25.55 74 ALA A C 1
ATOM 559 O O . ALA A 1 74 ? 44.210 40.182 10.314 1.00 25.55 74 ALA A O 1
ATOM 560 N N . ALA A 1 75 ? 43.556 40.169 8.153 1.00 26.12 75 ALA A N 1
ATOM 561 C CA . ALA A 1 75 ? 43.612 41.596 7.784 1.00 26.12 75 ALA A CA 1
ATOM 562 C C . ALA A 1 75 ? 44.951 42.382 7.824 1.00 26.12 75 ALA A C 1
ATOM 564 O O . ALA A 1 75 ? 45.433 42.762 8.887 1.00 26.12 75 ALA A O 1
ATOM 565 N N . ARG A 1 76 ? 45.389 42.874 6.641 1.00 25.95 76 ARG A N 1
ATOM 566 C CA . ARG A 1 76 ? 45.500 44.333 6.346 1.00 25.95 76 ARG A CA 1
ATOM 567 C C . ARG A 1 76 ? 45.840 44.701 4.876 1.00 25.95 76 ARG A C 1
ATOM 569 O O . ARG A 1 76 ? 46.869 44.319 4.346 1.00 25.95 76 ARG A O 1
ATOM 576 N N . ALA A 1 77 ? 44.935 45.494 4.289 1.00 22.48 77 ALA A N 1
ATOM 577 C CA . ALA A 1 77 ? 45.035 46.547 3.254 1.00 22.48 77 ALA A CA 1
ATOM 578 C C . ALA A 1 77 ? 46.154 46.624 2.165 1.00 22.48 77 ALA A C 1
ATOM 580 O O . ALA A 1 77 ? 47.306 46.889 2.481 1.00 22.48 77 ALA A O 1
ATOM 581 N N . ALA A 1 78 ? 45.678 46.687 0.900 1.00 23.64 78 ALA A N 1
ATOM 582 C CA . ALA A 1 78 ? 46.082 47.555 -0.245 1.00 23.64 78 ALA A CA 1
ATOM 583 C C . ALA A 1 78 ? 47.518 47.444 -0.834 1.00 23.64 78 ALA A C 1
ATOM 585 O O . ALA A 1 78 ? 48.499 47.502 -0.111 1.00 23.64 78 ALA A O 1
ATOM 586 N N . VAL A 1 79 ? 47.749 47.330 -2.155 1.00 25.00 79 VAL A N 1
ATOM 587 C CA . VAL A 1 79 ? 47.375 48.204 -3.305 1.00 25.00 79 VAL A CA 1
ATOM 588 C C . VAL A 1 79 ? 47.559 47.413 -4.630 1.00 25.00 79 VAL A C 1
ATOM 590 O O . VAL A 1 79 ? 48.489 46.615 -4.687 1.00 25.00 79 VAL A O 1
ATOM 593 N N . GLY A 1 80 ? 46.785 47.650 -5.717 1.00 23.41 80 GLY A N 1
ATOM 594 C CA . GLY A 1 80 ? 47.166 47.077 -7.039 1.00 23.41 80 GLY A CA 1
ATOM 595 C C . GLY A 1 80 ? 46.170 46.953 -8.221 1.00 23.41 80 GLY A C 1
ATOM 596 O O . GLY A 1 80 ? 46.113 45.889 -8.814 1.00 23.41 80 GLY A O 1
ATOM 597 N N . ILE A 1 81 ? 45.453 48.018 -8.612 1.00 24.67 81 ILE A N 1
ATOM 598 C CA . ILE A 1 81 ? 44.981 48.308 -10.003 1.00 24.67 81 ILE A CA 1
ATOM 599 C C . ILE A 1 81 ? 44.112 47.262 -10.776 1.00 24.67 81 ILE A C 1
ATOM 601 O O . ILE A 1 81 ? 44.597 46.394 -11.489 1.00 24.67 81 ILE A O 1
ATOM 605 N N . ALA A 1 82 ? 42.795 47.503 -10.725 1.00 24.30 82 ALA A N 1
ATOM 606 C CA . ALA A 1 82 ? 41.785 47.551 -11.808 1.00 24.30 82 ALA A CA 1
ATOM 607 C C . ALA A 1 82 ? 41.878 46.716 -13.120 1.00 24.30 82 ALA A C 1
ATOM 609 O O . ALA A 1 82 ? 42.719 46.981 -13.975 1.00 24.30 82 ALA A O 1
ATOM 610 N N . ALA A 1 83 ? 40.799 45.955 -13.398 1.00 24.88 83 ALA A N 1
ATOM 611 C CA . ALA A 1 83 ? 40.139 45.898 -14.719 1.00 24.88 83 ALA A CA 1
ATOM 612 C C . ALA A 1 83 ? 38.657 45.420 -14.654 1.00 24.88 83 ALA A C 1
ATOM 614 O O . ALA A 1 83 ? 38.377 44.276 -14.325 1.00 24.88 83 ALA A O 1
ATOM 615 N N . LEU A 1 84 ? 37.734 46.317 -15.035 1.00 25.45 84 LEU A N 1
ATOM 616 C CA . LEU A 1 84 ? 36.417 46.105 -15.682 1.00 25.45 84 LEU A CA 1
ATOM 617 C C . LEU A 1 84 ? 35.362 45.110 -15.124 1.00 25.45 84 LEU A C 1
ATOM 619 O O . LEU A 1 84 ? 35.389 43.901 -15.334 1.00 25.45 84 LEU A O 1
ATOM 623 N N . SER A 1 85 ? 34.287 45.701 -14.594 1.00 30.09 85 SER A N 1
ATOM 624 C CA . SER A 1 85 ? 32.886 45.228 -14.557 1.00 30.09 85 SER A CA 1
ATOM 625 C C . SER A 1 85 ? 31.991 46.447 -14.224 1.00 30.09 85 SER A C 1
ATOM 627 O O . SER A 1 85 ? 32.563 47.473 -13.840 1.00 30.09 85 SER A O 1
ATOM 629 N N . PRO A 1 86 ? 30.639 46.413 -14.321 1.00 38.78 86 PRO A N 1
ATOM 630 C CA . PRO A 1 86 ? 29.755 45.273 -14.609 1.00 38.78 86 PRO A CA 1
ATOM 631 C C . PRO A 1 86 ? 28.686 45.536 -15.700 1.00 38.78 86 PRO A C 1
ATOM 633 O O . PRO A 1 86 ? 28.464 46.671 -16.110 1.00 38.78 86 PRO A O 1
ATOM 636 N N . LEU A 1 87 ? 27.932 44.492 -16.069 1.00 25.39 87 LEU A N 1
ATOM 637 C CA . LEU A 1 87 ? 26.468 44.554 -16.252 1.00 25.39 87 LEU A CA 1
ATOM 638 C C . LEU A 1 87 ? 25.899 43.125 -16.353 1.00 25.39 87 LEU A C 1
ATOM 640 O O . LEU A 1 87 ? 25.833 42.535 -17.427 1.00 25.39 87 LEU A O 1
ATOM 644 N N . LEU A 1 88 ? 25.482 42.568 -15.214 1.00 29.89 88 LEU A N 1
ATOM 645 C CA . LEU A 1 88 ? 24.612 41.391 -15.148 1.00 29.89 88 LEU A CA 1
ATOM 646 C C . LEU A 1 88 ? 23.354 41.775 -14.356 1.00 29.89 88 LEU A C 1
ATOM 648 O O . LEU A 1 88 ? 23.482 42.464 -13.340 1.00 29.89 88 LEU A O 1
ATOM 652 N N . PRO A 1 89 ? 22.149 41.383 -14.804 1.00 29.14 89 PRO A N 1
ATOM 653 C CA . PRO A 1 89 ? 20.917 41.731 -14.113 1.00 29.14 89 PRO A CA 1
ATOM 654 C C . PRO A 1 89 ? 20.796 40.971 -12.789 1.00 29.14 89 PRO A C 1
ATOM 656 O O . PRO A 1 89 ? 21.052 39.769 -12.708 1.00 29.14 89 PRO A O 1
ATOM 659 N N . SER A 1 90 ? 20.357 41.683 -11.755 1.00 27.78 90 SER A N 1
ATOM 660 C CA . SER A 1 90 ? 20.075 41.128 -10.435 1.00 27.78 90 SER A CA 1
ATOM 661 C C . SER A 1 90 ? 18.922 40.123 -10.507 1.00 27.78 90 SER A C 1
ATOM 663 O O . SER A 1 90 ? 17.759 40.517 -10.600 1.00 27.78 90 SER A O 1
ATOM 665 N N . PHE A 1 91 ? 19.216 38.827 -10.412 1.00 28.91 91 PHE A N 1
ATOM 666 C CA . PHE A 1 91 ? 18.179 37.843 -10.110 1.00 28.91 91 PHE A CA 1
ATOM 667 C C . PHE A 1 91 ? 17.760 38.001 -8.642 1.00 28.91 91 PHE A C 1
ATOM 669 O O . PHE A 1 91 ? 18.631 38.008 -7.767 1.00 28.91 91 PHE A O 1
ATOM 676 N N . PRO A 1 92 ? 16.457 38.141 -8.335 1.00 28.09 92 PRO A N 1
ATOM 677 C CA . PRO A 1 92 ? 16.012 38.212 -6.956 1.00 28.09 92 PRO A CA 1
ATOM 678 C C . PRO A 1 92 ? 16.299 36.881 -6.264 1.00 28.09 92 PRO A C 1
ATOM 680 O O . PRO A 1 92 ? 15.855 35.818 -6.705 1.00 28.09 92 PRO A O 1
ATOM 683 N N . SER A 1 93 ? 17.014 36.954 -5.146 1.00 28.03 93 SER A N 1
ATOM 684 C CA . SER A 1 93 ? 17.172 35.857 -4.203 1.00 28.03 93 SER A CA 1
ATOM 685 C C . SER A 1 93 ? 15.820 35.541 -3.563 1.00 28.03 93 SER A C 1
ATOM 687 O O . SER A 1 93 ? 15.495 35.998 -2.466 1.00 28.03 93 SER A O 1
ATOM 689 N N . ASN A 1 94 ? 15.019 34.722 -4.249 1.00 26.73 94 ASN A N 1
ATOM 690 C CA . ASN A 1 94 ? 13.901 34.025 -3.630 1.00 26.73 94 ASN A CA 1
ATOM 691 C C . ASN A 1 94 ? 14.475 33.064 -2.589 1.00 26.73 94 ASN A C 1
ATOM 693 O O . ASN A 1 94 ? 14.769 31.905 -2.875 1.00 26.73 94 ASN A O 1
ATOM 697 N N . ALA A 1 95 ? 14.637 33.577 -1.369 1.00 27.89 95 ALA A N 1
ATOM 698 C CA . ALA A 1 95 ? 14.855 32.773 -0.187 1.00 27.89 95 ALA A CA 1
ATOM 699 C C . ALA A 1 95 ? 13.766 31.698 -0.163 1.00 27.89 95 ALA A C 1
ATOM 701 O O . ALA A 1 95 ? 12.577 32.011 -0.039 1.00 27.89 95 ALA A O 1
ATOM 702 N N . ALA A 1 96 ? 14.175 30.440 -0.333 1.00 27.80 96 ALA A N 1
ATOM 703 C CA . ALA A 1 96 ? 13.273 29.308 -0.263 1.00 27.80 96 ALA A CA 1
ATOM 704 C C . ALA A 1 96 ? 12.646 29.300 1.133 1.00 27.80 96 ALA A C 1
ATOM 706 O O . ALA A 1 96 ? 13.283 28.911 2.112 1.00 27.80 96 ALA A O 1
ATOM 707 N N . LYS A 1 97 ? 11.399 29.780 1.235 1.00 24.83 97 LYS A N 1
ATOM 708 C CA . LYS A 1 97 ? 10.614 29.667 2.461 1.00 24.83 97 LYS A CA 1
ATOM 709 C C . LYS A 1 97 ? 10.497 28.183 2.763 1.00 24.83 97 LYS A C 1
ATOM 711 O O . LYS A 1 97 ? 9.841 27.451 2.021 1.00 24.83 97 LYS A O 1
ATOM 716 N N . SER A 1 98 ? 11.163 27.767 3.832 1.00 26.73 98 SER A N 1
ATOM 717 C CA . SER A 1 98 ? 11.144 26.403 4.330 1.00 26.73 98 SER A CA 1
ATOM 718 C C . SER A 1 98 ? 9.695 25.964 4.517 1.00 26.73 98 SER A C 1
ATOM 720 O O . SER A 1 98 ? 8.946 26.521 5.321 1.00 26.73 98 SER A O 1
ATOM 722 N N . TRP A 1 99 ? 9.286 24.968 3.735 1.00 28.23 99 TRP A N 1
ATOM 723 C CA . TRP A 1 99 ? 7.982 24.342 3.885 1.00 28.23 99 TRP A CA 1
ATOM 724 C C . TRP A 1 99 ? 7.965 23.541 5.189 1.00 28.23 99 TRP A C 1
ATOM 726 O O . TRP A 1 99 ? 8.321 22.365 5.228 1.00 28.23 99 TRP A O 1
ATOM 736 N N . GLN A 1 100 ? 7.506 24.170 6.268 1.00 34.97 100 GLN A N 1
ATOM 737 C CA . GLN A 1 100 ? 6.969 23.442 7.412 1.00 34.97 100 GLN A CA 1
ATOM 738 C C . GLN A 1 100 ? 5.638 22.810 6.978 1.00 34.97 100 GLN A C 1
ATOM 740 O O . GLN A 1 100 ? 4.589 23.448 7.031 1.00 34.97 100 GLN A O 1
ATOM 745 N N . GLY A 1 101 ? 5.690 21.570 6.475 1.00 30.56 101 GLY A N 1
ATOM 746 C CA . GLY A 1 101 ? 4.509 20.877 5.958 1.00 30.56 101 GLY A CA 1
ATOM 747 C C . GLY A 1 101 ? 4.706 19.386 5.657 1.00 30.56 101 GLY A C 1
ATOM 748 O O . GLY A 1 101 ? 5.361 19.007 4.683 1.00 30.56 101 GLY A O 1
ATOM 749 N N . GLY A 1 102 ? 4.038 18.543 6.447 1.00 30.50 102 GLY A N 1
ATOM 750 C CA . GLY A 1 102 ? 3.774 17.134 6.132 1.00 30.50 102 GLY A CA 1
ATOM 751 C C . GLY A 1 102 ? 4.129 16.171 7.263 1.00 30.50 102 GLY A C 1
ATOM 752 O O . GLY A 1 102 ? 5.281 16.113 7.678 1.00 30.50 102 GLY A O 1
ATOM 753 N N . LEU A 1 103 ? 3.149 15.369 7.692 1.00 43.78 103 LEU A N 1
ATOM 754 C CA . LEU A 1 103 ? 3.242 14.402 8.799 1.00 43.78 103 LEU A CA 1
ATOM 755 C C . LEU A 1 103 ? 4.223 13.228 8.581 1.00 43.78 103 LEU A C 1
ATOM 757 O O . LEU A 1 103 ? 4.383 12.398 9.467 1.00 43.78 103 LEU A O 1
ATOM 761 N N . ASN A 1 104 ? 4.903 13.166 7.434 1.00 46.94 104 ASN A N 1
ATOM 762 C CA . ASN A 1 104 ? 5.786 12.050 7.072 1.00 46.94 104 ASN A CA 1
ATOM 763 C C . ASN A 1 104 ? 7.252 12.278 7.486 1.00 46.94 104 ASN A C 1
ATOM 765 O O . ASN A 1 104 ? 8.082 11.388 7.331 1.00 46.94 104 ASN A O 1
ATOM 769 N N . ALA A 1 105 ? 7.576 13.457 8.027 1.00 40.06 105 ALA A N 1
ATOM 770 C CA . ALA A 1 105 ? 8.813 13.701 8.760 1.00 40.06 105 ALA A CA 1
ATOM 771 C C . ALA A 1 105 ? 8.441 14.350 10.105 1.00 40.06 105 ALA A C 1
ATOM 773 O O . ALA A 1 105 ? 7.877 15.449 10.093 1.00 40.06 105 ALA A O 1
ATOM 774 N N . PRO A 1 106 ? 8.712 13.714 11.259 1.00 40.62 106 PRO A N 1
ATOM 775 C CA . PRO A 1 106 ? 8.375 14.291 12.554 1.00 40.62 106 PRO A CA 1
ATOM 776 C C . PRO A 1 106 ? 9.245 15.525 12.811 1.00 40.62 106 PRO A C 1
ATOM 778 O O . PRO A 1 106 ? 10.434 15.446 13.119 1.00 40.62 106 PRO A O 1
ATOM 781 N N . SER A 1 107 ? 8.631 16.696 12.660 1.00 41.84 107 SER A N 1
ATOM 782 C CA . SER A 1 107 ? 9.287 18.005 12.741 1.00 41.84 107 SER A CA 1
ATOM 783 C C . SER A 1 107 ? 9.534 18.489 14.175 1.00 41.84 107 SER A C 1
ATOM 785 O O . SER A 1 107 ? 10.035 19.596 14.370 1.00 41.84 107 SER A O 1
ATOM 787 N N . ALA A 1 108 ? 9.198 17.673 15.179 1.00 35.72 108 ALA A N 1
ATOM 788 C CA . ALA A 1 108 ? 9.453 17.936 16.591 1.00 35.72 108 ALA A CA 1
ATOM 789 C C . ALA A 1 108 ? 9.520 16.637 17.412 1.00 35.72 108 ALA A C 1
ATOM 791 O O . ALA A 1 108 ? 8.847 15.649 17.098 1.00 35.72 108 ALA A O 1
ATOM 792 N N . ALA A 1 109 ? 10.261 16.667 18.523 1.00 29.41 109 ALA A N 1
ATOM 793 C CA . ALA A 1 109 ? 10.189 15.626 19.545 1.00 29.41 109 ALA A CA 1
ATOM 794 C C . ALA A 1 109 ? 8.733 15.460 20.028 1.00 29.41 109 ALA A C 1
ATOM 796 O O . ALA A 1 109 ? 8.104 16.430 20.448 1.00 29.41 109 ALA A O 1
ATOM 797 N N . GLY A 1 110 ? 8.196 14.239 19.942 1.00 40.31 110 GLY A N 1
ATOM 798 C CA . GLY A 1 110 ? 6.808 13.926 20.307 1.00 40.31 110 GLY A CA 1
ATOM 799 C C . GLY A 1 110 ? 5.776 14.008 19.173 1.00 40.31 110 GLY A C 1
ATOM 800 O O . GLY A 1 110 ? 4.601 13.742 19.422 1.00 40.31 110 GLY A O 1
ATOM 801 N N . SER A 1 111 ? 6.169 14.326 17.933 1.00 53.28 111 SER A N 1
ATOM 802 C CA . SER A 1 111 ? 5.274 14.144 16.778 1.00 53.28 111 SER A CA 1
ATOM 803 C C . SER A 1 111 ? 5.190 12.661 16.378 1.00 53.28 111 SER A C 1
ATOM 805 O O . SER A 1 111 ? 6.210 11.982 16.278 1.00 53.28 111 SER A O 1
ATOM 807 N N . ARG A 1 112 ? 3.963 12.142 16.207 1.00 64.50 112 ARG A N 1
ATOM 808 C CA . ARG A 1 112 ? 3.708 10.740 15.829 1.00 64.50 112 ARG A CA 1
ATOM 809 C C . ARG A 1 112 ? 4.167 10.487 14.392 1.00 64.50 112 ARG A C 1
ATOM 811 O O . ARG A 1 112 ? 3.840 11.277 13.509 1.00 64.50 112 ARG A O 1
ATOM 818 N N . VAL A 1 113 ? 4.869 9.378 14.169 1.00 77.62 113 VAL A N 1
ATOM 819 C CA . VAL A 1 113 ? 5.251 8.908 12.830 1.00 77.62 113 VAL A CA 1
ATOM 820 C C . VAL A 1 113 ? 4.022 8.325 12.127 1.00 77.62 113 VAL A C 1
ATOM 822 O O . VAL A 1 113 ? 3.192 7.670 12.763 1.00 77.62 113 VAL A O 1
ATOM 825 N N . ASN A 1 114 ? 3.886 8.567 10.824 1.00 84.25 114 ASN A N 1
ATOM 826 C CA . ASN A 1 114 ? 2.785 8.027 10.037 1.00 84.25 114 ASN A CA 1
ATOM 827 C C . ASN A 1 114 ? 3.064 6.569 9.636 1.00 84.25 114 ASN A C 1
ATOM 829 O O . ASN A 1 114 ? 3.840 6.312 8.723 1.00 84.25 114 ASN A O 1
ATOM 833 N N . LYS A 1 115 ? 2.423 5.614 10.315 1.00 86.94 115 LYS A N 1
ATOM 834 C CA . LYS A 1 115 ? 2.558 4.173 10.027 1.00 86.94 115 LYS A CA 1
ATOM 835 C C . LYS A 1 115 ? 1.403 3.598 9.198 1.00 86.94 115 LYS A C 1
ATOM 837 O O . LYS A 1 115 ? 1.365 2.393 8.969 1.00 86.94 115 LYS A O 1
ATOM 842 N N . ASP A 1 116 ? 0.428 4.420 8.809 1.00 90.38 116 ASP A N 1
ATOM 843 C CA . ASP A 1 116 ? -0.775 3.953 8.121 1.00 90.38 116 ASP A CA 1
ATOM 844 C C . ASP A 1 116 ? -0.495 3.752 6.628 1.00 90.38 116 ASP A C 1
ATOM 846 O O . ASP A 1 116 ? -0.252 4.719 5.907 1.00 90.38 116 ASP A O 1
ATOM 850 N N . ALA A 1 117 ? -0.536 2.501 6.159 1.00 94.19 117 ALA A N 1
ATOM 851 C CA . ALA A 1 117 ? -0.224 2.141 4.775 1.00 94.19 117 ALA A CA 1
ATOM 852 C C . ALA A 1 117 ? -1.051 2.950 3.758 1.00 94.19 117 ALA A C 1
ATOM 854 O O . ALA A 1 117 ? -0.493 3.510 2.813 1.00 94.19 117 ALA A O 1
ATOM 855 N N . ASP A 1 118 ? -2.361 3.085 3.980 1.00 93.94 118 ASP A N 1
ATOM 856 C CA . ASP A 1 118 ? -3.240 3.858 3.098 1.00 93.94 118 ASP A CA 1
ATOM 857 C C . ASP A 1 118 ? -2.950 5.363 3.136 1.00 93.94 118 ASP A C 1
ATOM 859 O O . ASP A 1 118 ? -3.012 6.025 2.099 1.00 93.94 118 ASP A O 1
ATOM 863 N N . SER A 1 119 ? -2.584 5.917 4.297 1.00 94.00 119 SER A N 1
ATOM 864 C CA . SER A 1 119 ? -2.144 7.312 4.406 1.00 94.00 119 SER A CA 1
ATOM 865 C C . SER A 1 119 ? -0.835 7.550 3.657 1.00 94.00 119 SER A C 1
ATOM 867 O O . SER A 1 119 ? -0.760 8.466 2.837 1.00 94.00 119 SER A O 1
ATOM 869 N N . LEU A 1 120 ? 0.179 6.699 3.855 1.00 94.19 120 LEU A N 1
ATOM 870 C CA . LEU A 1 120 ? 1.444 6.779 3.115 1.00 94.19 120 LEU A CA 1
ATOM 871 C C . LEU A 1 120 ? 1.210 6.681 1.601 1.00 94.19 120 LEU A C 1
ATOM 873 O O . LEU A 1 120 ? 1.750 7.483 0.840 1.00 94.19 120 LEU A O 1
ATOM 877 N N . LEU A 1 121 ? 0.324 5.784 1.160 1.00 96.19 121 LEU A N 1
ATOM 878 C CA . LEU A 1 121 ? -0.103 5.695 -0.236 1.00 96.19 121 LEU A CA 1
ATOM 879 C C . LEU A 1 121 ? -0.801 6.971 -0.720 1.00 96.19 121 LEU A C 1
ATOM 881 O O . LEU A 1 121 ? -0.551 7.399 -1.847 1.00 96.19 121 LEU A O 1
ATOM 885 N N . ARG A 1 122 ? -1.675 7.602 0.067 1.00 95.44 122 ARG A N 1
ATOM 886 C CA . ARG A 1 122 ? -2.300 8.875 -0.328 1.00 95.44 122 ARG A CA 1
ATOM 887 C C . ARG A 1 122 ? -1.281 10.020 -0.398 1.00 95.44 122 ARG A C 1
ATOM 889 O O . ARG A 1 122 ? -1.321 10.788 -1.356 1.00 95.44 122 ARG A O 1
ATOM 896 N N . TYR A 1 123 ? -0.333 10.102 0.539 1.00 92.81 123 TYR A N 1
ATOM 897 C CA . TYR A 1 123 ? 0.778 11.064 0.485 1.00 92.81 123 TYR A CA 1
ATOM 898 C C . TYR A 1 123 ? 1.752 10.814 -0.672 1.00 92.81 123 TYR A C 1
ATOM 900 O O . TYR A 1 123 ? 2.358 11.766 -1.157 1.00 92.81 123 TYR A O 1
ATOM 908 N N . GLY A 1 124 ? 1.878 9.568 -1.129 1.00 93.50 124 GLY A N 1
ATOM 909 C CA . GLY A 1 124 ? 2.652 9.207 -2.314 1.00 93.50 124 GLY A CA 1
ATOM 910 C C . GLY A 1 124 ? 1.964 9.511 -3.649 1.00 93.50 124 GLY A C 1
ATOM 911 O O . GLY A 1 124 ? 2.504 9.172 -4.698 1.00 93.50 124 GLY A O 1
ATOM 912 N N . LEU A 1 125 ? 0.765 10.101 -3.666 1.00 94.50 125 LEU A N 1
ATOM 913 C CA . LEU A 1 125 ? 0.137 10.495 -4.929 1.00 94.50 125 LEU A CA 1
ATOM 914 C C . LEU A 1 125 ? 0.854 11.714 -5.544 1.00 94.50 125 LEU A C 1
ATOM 916 O O . LEU A 1 125 ? 1.189 12.651 -4.819 1.00 94.50 125 LEU A O 1
ATOM 920 N N . PRO A 1 126 ? 1.032 11.760 -6.880 1.00 91.88 126 PRO A N 1
ATOM 921 C CA . PRO A 1 126 ? 1.676 12.872 -7.583 1.00 91.88 126 PRO A CA 1
ATOM 922 C C . PRO A 1 126 ? 0.720 14.072 -7.718 1.00 91.88 126 PRO A C 1
ATOM 924 O O . PRO A 1 126 ? 0.294 14.447 -8.812 1.00 91.88 126 PRO A O 1
ATOM 927 N N . ILE A 1 127 ? 0.341 14.653 -6.580 1.00 91.25 127 ILE A N 1
ATOM 928 C CA . ILE A 1 127 ? -0.600 15.769 -6.454 1.00 91.25 127 ILE A CA 1
ATOM 929 C C . ILE A 1 127 ? 0.029 16.894 -5.627 1.00 91.25 127 ILE A C 1
ATOM 931 O O . ILE A 1 127 ? 0.789 16.652 -4.692 1.00 91.25 127 ILE A O 1
ATOM 935 N N . GLN A 1 128 ? -0.286 18.143 -5.968 1.00 83.06 128 GLN A N 1
ATOM 936 C CA . GLN A 1 128 ? 0.252 19.331 -5.291 1.00 83.06 128 GLN A CA 1
ATOM 937 C C . GLN A 1 128 ? -0.862 20.325 -4.943 1.00 83.06 128 GLN A C 1
ATOM 939 O O . GLN A 1 128 ? -0.768 21.516 -5.236 1.00 83.06 128 GLN A O 1
ATOM 944 N N . ASP A 1 129 ? -1.927 19.830 -4.310 1.00 91.38 129 ASP A N 1
ATOM 945 C CA . ASP A 1 129 ? -3.023 20.666 -3.820 1.00 91.38 129 ASP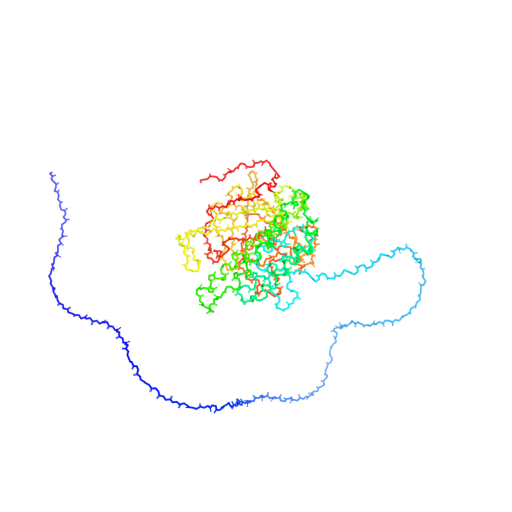 A CA 1
ATOM 946 C C . ASP A 1 129 ? -3.028 20.767 -2.282 1.00 91.38 129 ASP A C 1
ATOM 948 O O . ASP A 1 129 ? -2.861 19.782 -1.554 1.00 91.38 129 ASP A O 1
ATOM 952 N N . LYS A 1 130 ? -3.184 21.995 -1.776 1.00 92.81 130 LYS A N 1
ATOM 953 C CA . LYS A 1 130 ? -3.126 22.293 -0.337 1.00 92.81 130 LYS A CA 1
ATOM 954 C C . LYS A 1 130 ? -4.453 22.054 0.372 1.00 92.81 130 LYS A C 1
ATOM 956 O O . LYS A 1 130 ? -4.429 21.663 1.537 1.00 92.81 130 LYS A O 1
ATOM 961 N N . ASP A 1 131 ? -5.577 22.289 -0.299 1.00 94.75 131 ASP A N 1
ATOM 962 C CA . ASP A 1 131 ? -6.902 22.169 0.308 1.00 94.75 131 ASP A CA 1
ATOM 963 C C . ASP A 1 131 ? -7.269 20.679 0.476 1.00 94.75 131 ASP A C 1
ATOM 965 O O . ASP A 1 131 ? -7.756 20.289 1.539 1.00 94.75 131 ASP A O 1
ATOM 969 N N . VAL A 1 132 ? -6.929 19.813 -0.490 1.00 95.00 132 VAL A N 1
ATOM 970 C CA . VAL A 1 132 ? -7.102 18.350 -0.371 1.00 95.00 132 VAL A CA 1
ATOM 971 C C . VAL A 1 132 ? -6.177 17.757 0.691 1.00 95.00 132 VAL A C 1
ATOM 973 O O . VAL A 1 132 ? -6.591 16.885 1.454 1.00 95.00 132 VAL A O 1
ATOM 976 N N . THR A 1 133 ? -4.948 18.273 0.801 1.00 93.38 133 THR A N 1
ATOM 977 C CA . THR A 1 133 ? -4.005 17.863 1.850 1.00 93.38 133 THR A CA 1
ATOM 978 C C . THR A 1 133 ? -4.530 18.265 3.229 1.00 93.38 133 THR A C 1
ATOM 980 O O . THR A 1 133 ? -4.493 17.457 4.152 1.00 93.38 133 THR A O 1
ATOM 983 N N . ALA A 1 134 ? -5.076 19.477 3.381 1.00 94.94 134 ALA A N 1
ATOM 984 C CA . ALA A 1 134 ? -5.701 19.909 4.631 1.00 94.94 134 ALA A CA 1
ATOM 985 C C . ALA A 1 134 ? -6.921 19.045 4.995 1.00 94.94 134 ALA A C 1
ATOM 987 O O . ALA A 1 134 ? -7.055 18.638 6.149 1.00 94.94 134 ALA A O 1
ATOM 988 N N . LEU A 1 135 ? -7.772 18.711 4.017 1.00 96.56 135 LEU A N 1
ATOM 989 C CA . LEU A 1 135 ? -8.919 17.824 4.225 1.00 96.56 135 LEU A CA 1
ATOM 990 C C . LEU A 1 135 ? -8.479 16.422 4.674 1.00 96.56 135 LEU A C 1
ATOM 992 O O . LEU A 1 135 ? -9.032 15.894 5.637 1.00 96.56 135 LEU A O 1
ATOM 996 N N . GLN A 1 136 ? -7.452 15.851 4.038 1.00 95.56 136 GLN A N 1
ATOM 997 C CA . GLN A 1 136 ? -6.863 14.577 4.454 1.00 95.56 136 GLN A CA 1
ATOM 998 C C . GLN A 1 136 ? -6.380 14.629 5.909 1.00 95.56 136 GLN A C 1
ATOM 1000 O O . GLN A 1 136 ? -6.744 13.759 6.693 1.00 95.56 136 GLN A O 1
ATOM 1005 N N . VAL A 1 137 ? -5.597 15.646 6.281 1.00 93.69 137 VAL A N 1
ATOM 1006 C CA . VAL A 1 137 ? -5.025 15.772 7.635 1.00 93.69 137 VAL A CA 1
ATOM 1007 C C . VAL A 1 137 ? -6.112 15.771 8.710 1.00 93.69 137 VAL A C 1
ATOM 1009 O O . VAL A 1 137 ? -5.972 15.091 9.726 1.00 93.69 137 VAL A O 1
ATOM 1012 N N . GLU A 1 138 ? -7.208 16.498 8.488 1.00 95.88 138 GLU A N 1
ATOM 1013 C CA . GLU A 1 138 ? -8.329 16.530 9.429 1.00 95.88 138 GLU A CA 1
ATOM 1014 C C . GLU A 1 138 ? -9.066 15.171 9.482 1.00 95.88 138 GLU A C 1
ATOM 1016 O O . GLU A 1 138 ? -9.399 14.707 10.569 1.00 95.88 138 GLU A O 1
ATOM 1021 N N . LEU A 1 139 ? -9.260 14.473 8.356 1.00 95.31 139 LEU A N 1
ATOM 1022 C CA . LEU A 1 139 ? -9.921 13.154 8.326 1.00 95.31 139 LEU A CA 1
ATOM 1023 C C . LEU A 1 139 ? -9.065 12.004 8.893 1.00 95.31 139 LEU A C 1
ATOM 1025 O O . LEU A 1 139 ? -9.605 11.055 9.470 1.00 95.31 139 LEU A O 1
ATOM 1029 N N . GLU A 1 140 ? -7.742 12.068 8.750 1.00 92.19 140 GLU A N 1
ATOM 1030 C CA . GLU A 1 140 ? -6.807 11.049 9.248 1.00 92.19 140 GLU A CA 1
ATOM 1031 C C . GLU A 1 140 ? -6.518 11.200 10.746 1.00 92.19 140 GLU A C 1
ATOM 1033 O O . GLU A 1 140 ? -6.379 10.194 11.446 1.00 92.19 140 GLU A O 1
ATOM 1038 N N . ALA A 1 141 ? -6.511 12.429 11.276 1.00 92.12 141 ALA A N 1
ATOM 1039 C CA . ALA A 1 141 ? -6.346 12.679 12.711 1.00 92.12 141 ALA A CA 1
ATOM 1040 C C . ALA A 1 141 ? -7.386 11.920 13.562 1.00 92.12 141 ALA A C 1
ATOM 1042 O O . ALA A 1 141 ? -7.065 11.403 14.634 1.00 92.12 141 ALA A O 1
ATOM 1043 N N . VAL A 1 142 ? -8.606 11.762 13.035 1.00 94.38 142 VAL A N 1
ATOM 1044 C CA . VAL A 1 142 ? -9.704 10.996 13.647 1.00 94.38 142 VAL A CA 1
ATOM 1045 C C . VAL A 1 142 ? -9.308 9.535 13.918 1.00 94.38 142 VAL A C 1
ATOM 1047 O O . VAL A 1 142 ? -9.575 9.033 15.012 1.00 94.38 142 VAL A O 1
ATOM 1050 N N . LYS A 1 143 ? -8.602 8.874 12.983 1.00 90.94 143 LYS A N 1
ATOM 1051 C CA . LYS A 1 143 ? -8.101 7.490 13.138 1.00 90.94 143 LYS A CA 1
ATOM 1052 C C . LYS A 1 143 ? -7.153 7.365 14.331 1.00 90.94 143 LYS A C 1
ATOM 1054 O O . LYS A 1 143 ? -7.199 6.385 15.068 1.00 90.94 143 LYS A O 1
ATOM 1059 N N . GLY A 1 144 ? -6.315 8.382 14.543 1.00 88.75 144 GLY A N 1
ATOM 1060 C CA . GLY A 1 144 ? -5.350 8.441 15.642 1.00 88.75 144 GLY A CA 1
ATOM 1061 C C . GLY A 1 144 ? -5.934 8.853 16.998 1.00 88.75 144 GLY A C 1
ATOM 1062 O O . GLY A 1 144 ? -5.270 8.632 18.017 1.00 88.75 144 GLY A O 1
ATOM 1063 N N . ASP A 1 145 ? -7.135 9.439 17.022 1.00 93.12 145 ASP A N 1
ATOM 1064 C CA . ASP A 1 145 ? -7.812 9.935 18.227 1.00 93.12 145 ASP A CA 1
ATOM 1065 C C . ASP A 1 145 ? -8.858 8.967 18.797 1.00 93.12 145 ASP A C 1
ATOM 1067 O O . ASP A 1 145 ? -9.014 8.912 20.022 1.00 93.12 145 ASP A O 1
ATOM 1071 N N . ILE A 1 146 ? -9.534 8.175 17.953 1.00 93.75 146 ILE A N 1
ATOM 1072 C CA . ILE A 1 146 ? -10.537 7.182 18.386 1.00 93.75 146 ILE A CA 1
ATOM 1073 C C . ILE A 1 146 ? -9.949 6.157 19.384 1.00 93.75 146 ILE A C 1
ATOM 1075 O O . ILE A 1 146 ? -10.488 6.065 20.491 1.00 93.75 146 ILE A O 1
ATOM 1079 N N . PRO A 1 147 ? -8.832 5.444 19.105 1.00 90.81 147 PRO A N 1
ATOM 1080 C CA . PRO A 1 147 ? -8.322 4.400 20.007 1.00 90.81 147 PRO A CA 1
ATOM 1081 C C . PRO A 1 147 ? -7.837 4.945 21.356 1.00 90.81 147 PRO A C 1
ATOM 1083 O O . PRO A 1 147 ? -7.979 4.296 22.391 1.00 90.81 147 PRO A O 1
ATOM 1086 N N . VAL A 1 148 ? -7.305 6.174 21.365 1.00 91.88 148 VAL A N 1
ATOM 1087 C CA . VAL A 1 148 ? -6.873 6.883 22.584 1.00 91.88 148 VAL A CA 1
ATOM 1088 C C . VAL A 1 148 ? -7.996 7.698 23.237 1.00 91.88 148 VAL A C 1
ATOM 1090 O O . VAL A 1 148 ? -7.743 8.454 24.176 1.00 91.88 148 VAL A O 1
ATOM 1093 N N . LYS A 1 149 ? -9.242 7.527 22.773 1.00 92.81 149 LYS A N 1
ATOM 1094 C CA . LYS A 1 149 ? -10.475 8.076 23.362 1.00 92.81 149 LYS A CA 1
ATOM 1095 C C . LYS A 1 149 ? -10.512 9.607 23.420 1.00 92.81 149 LYS A C 1
ATOM 1097 O O . LYS A 1 149 ? -11.207 10.190 24.252 1.00 92.81 149 LYS A O 1
ATOM 1102 N N . ARG A 1 150 ? -9.809 10.280 22.503 1.00 94.75 150 ARG A N 1
ATOM 1103 C CA . ARG A 1 150 ? -9.824 11.745 22.335 1.00 94.75 150 ARG A CA 1
ATOM 1104 C C . ARG A 1 150 ? -11.046 12.193 21.524 1.00 94.75 150 ARG A C 1
ATOM 1106 O O . ARG A 1 150 ? -10.928 12.915 20.537 1.00 94.75 150 ARG A O 1
ATOM 1113 N N . PHE A 1 151 ? -12.233 11.761 21.946 1.00 95.69 151 PHE A N 1
ATOM 1114 C CA . PHE A 1 151 ? -13.482 11.918 21.195 1.00 95.69 151 PHE A CA 1
ATOM 1115 C C . PHE A 1 151 ? -13.812 13.376 20.837 1.00 95.69 151 PHE A C 1
ATOM 1117 O O . PHE A 1 151 ? -14.198 13.641 19.703 1.00 95.69 151 PHE A O 1
ATOM 1124 N N . ASP A 1 152 ? -13.566 14.338 21.732 1.00 96.69 152 ASP A N 1
ATOM 1125 C CA . ASP A 1 152 ? -13.770 15.763 21.424 1.00 96.69 152 ASP A CA 1
ATOM 1126 C C . ASP A 1 152 ? -12.804 16.278 20.346 1.00 96.69 152 ASP A C 1
ATOM 1128 O O . ASP A 1 152 ? -13.177 17.100 19.511 1.00 96.69 152 ASP A O 1
ATOM 1132 N N . SER A 1 153 ? -11.562 15.777 20.324 1.00 97.06 153 SER A N 1
ATOM 1133 C CA . SER A 1 153 ? -10.597 16.118 19.270 1.00 97.06 153 SER A CA 1
ATOM 1134 C C . SER A 1 153 ? -11.038 15.522 17.931 1.00 97.06 153 SER A C 1
ATOM 1136 O O . SER A 1 153 ? -11.123 16.259 16.952 1.00 97.06 153 SER A O 1
ATOM 1138 N N . ALA A 1 154 ? -11.454 14.251 17.910 1.00 97.06 154 ALA A N 1
ATOM 1139 C CA . ALA A 1 154 ? -12.027 13.603 16.730 1.00 97.06 154 ALA A CA 1
ATOM 1140 C C . ALA A 1 154 ? -13.259 14.354 16.177 1.00 97.06 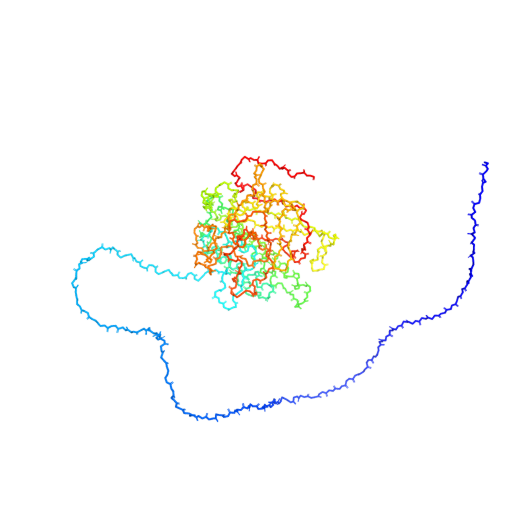154 ALA A C 1
ATOM 1142 O O . ALA A 1 154 ? -13.321 14.636 14.982 1.00 97.06 154 ALA A O 1
ATOM 1143 N N . VAL A 1 155 ? -14.208 14.759 17.029 1.00 98.25 155 VAL A N 1
ATOM 1144 C CA . VAL A 1 155 ? -15.384 15.551 16.613 1.00 98.25 155 VAL A CA 1
ATOM 1145 C C . VAL A 1 155 ? -14.980 16.934 16.086 1.00 98.25 155 VAL A C 1
ATOM 1147 O O . VAL A 1 155 ? -15.546 17.402 15.098 1.00 98.25 155 VAL A O 1
ATOM 1150 N N . ASN A 1 156 ? -13.983 17.590 16.685 1.00 98.31 156 ASN A N 1
ATOM 1151 C CA . ASN A 1 156 ? -13.467 18.868 16.185 1.00 98.31 156 ASN A CA 1
ATOM 1152 C C . ASN A 1 156 ? -12.803 18.728 14.806 1.00 98.31 156 ASN A C 1
ATOM 1154 O O . ASN A 1 156 ? -13.049 19.557 13.929 1.00 98.31 156 ASN A O 1
ATOM 1158 N N . HIS A 1 157 ? -12.016 17.672 14.597 1.00 97.94 157 HIS A N 1
ATOM 1159 C CA . HIS A 1 157 ? -11.417 17.326 13.306 1.00 97.94 157 HIS A CA 1
ATOM 1160 C C . HIS A 1 157 ? -12.493 17.067 12.232 1.00 97.94 157 HIS A C 1
ATOM 1162 O O . HIS A 1 157 ? -12.467 17.671 11.158 1.00 97.94 157 HIS A O 1
ATOM 1168 N N . LEU A 1 158 ? -13.525 16.284 12.559 1.00 98.25 158 LEU A N 1
ATOM 1169 C CA . LEU A 1 158 ? -14.674 16.034 11.680 1.00 98.25 158 LEU A CA 1
ATOM 1170 C C . LEU A 1 158 ? -15.443 17.316 11.317 1.00 98.25 158 LEU A C 1
ATOM 1172 O O . LEU A 1 158 ? -15.776 17.533 10.151 1.00 98.25 158 LEU A O 1
ATOM 1176 N N . ASN A 1 159 ? -15.681 18.210 12.279 1.00 98.00 159 ASN A N 1
ATOM 1177 C CA . ASN A 1 159 ? -16.339 19.493 12.016 1.00 98.00 159 ASN A CA 1
ATOM 1178 C C . ASN A 1 159 ? -15.506 20.402 11.100 1.00 98.00 159 ASN A C 1
ATOM 1180 O O . ASN A 1 159 ? -16.059 21.029 10.196 1.00 98.00 159 ASN A O 1
ATOM 1184 N N . LYS A 1 160 ? -14.181 20.446 11.274 1.00 98.19 160 LYS A N 1
ATOM 1185 C CA . LYS A 1 160 ? -13.297 21.173 10.354 1.00 98.19 160 LYS A CA 1
ATOM 1186 C C . LYS A 1 160 ? -13.295 20.563 8.954 1.00 98.19 160 LYS A C 1
ATOM 1188 O O . LYS A 1 160 ? -13.330 21.318 7.989 1.00 98.19 160 LYS A O 1
ATOM 1193 N N . ALA A 1 161 ? -13.317 19.235 8.825 1.00 97.56 161 ALA A N 1
ATOM 1194 C CA . ALA A 1 161 ? -13.430 18.571 7.526 1.00 97.56 161 ALA A CA 1
ATOM 1195 C C . ALA A 1 161 ? -14.725 18.972 6.791 1.00 97.56 161 ALA A C 1
ATOM 1197 O O . ALA A 1 161 ? -14.672 19.293 5.605 1.00 97.56 161 ALA A O 1
ATOM 1198 N N . ARG A 1 162 ? -15.870 19.075 7.490 1.00 96.00 162 ARG A N 1
ATOM 1199 C CA . ARG A 1 162 ? -17.121 19.615 6.906 1.00 96.00 162 ARG A CA 1
ATOM 1200 C C . ARG A 1 162 ? -16.966 21.054 6.415 1.00 96.00 162 ARG A C 1
ATOM 1202 O O . ARG A 1 162 ? -17.441 21.380 5.331 1.00 96.00 162 ARG A O 1
ATOM 1209 N N . VAL A 1 163 ? -16.314 21.908 7.208 1.00 97.25 163 VAL A N 1
ATOM 1210 C CA . VAL A 1 163 ? -16.046 23.310 6.844 1.00 97.25 163 VAL A CA 1
ATOM 1211 C C . VAL A 1 163 ? -15.128 23.388 5.623 1.00 97.25 163 VAL A C 1
ATOM 1213 O O . VAL A 1 163 ? -15.427 24.141 4.705 1.00 97.25 163 VAL A O 1
ATOM 1216 N N . LEU A 1 164 ? -14.072 22.571 5.559 1.00 97.25 164 LEU A N 1
ATOM 1217 C CA . LEU A 1 164 ? -13.190 22.482 4.392 1.00 97.25 164 LEU A CA 1
ATOM 1218 C C . LEU A 1 164 ? -13.947 22.025 3.142 1.00 97.25 164 LEU A C 1
ATOM 1220 O O . LEU A 1 164 ? -13.834 22.685 2.118 1.00 97.25 164 LEU A O 1
ATOM 1224 N N . ILE A 1 165 ? -14.758 20.965 3.220 1.00 96.25 165 ILE A N 1
ATOM 1225 C CA . ILE A 1 165 ? -15.567 20.502 2.079 1.00 96.25 165 ILE A CA 1
ATOM 1226 C C . ILE A 1 165 ? -16.474 21.633 1.578 1.00 96.25 165 ILE A C 1
ATOM 1228 O O . ILE A 1 165 ? -16.429 21.956 0.397 1.00 96.25 165 ILE A O 1
ATOM 1232 N N . ARG A 1 166 ? -17.224 22.288 2.475 1.00 96.06 166 ARG A N 1
ATOM 1233 C CA . ARG A 1 166 ? -18.152 23.379 2.130 1.00 96.06 166 ARG A CA 1
ATOM 1234 C C . ARG A 1 166 ? -17.448 24.614 1.554 1.00 96.06 166 ARG A C 1
ATOM 1236 O O . ARG A 1 166 ? -17.893 25.161 0.552 1.00 96.06 166 ARG A O 1
ATOM 1243 N N . ASP A 1 167 ? -16.373 25.075 2.191 1.00 97.06 167 ASP A N 1
ATOM 1244 C CA . ASP A 1 167 ? -15.740 26.363 1.866 1.00 97.06 167 ASP A CA 1
AT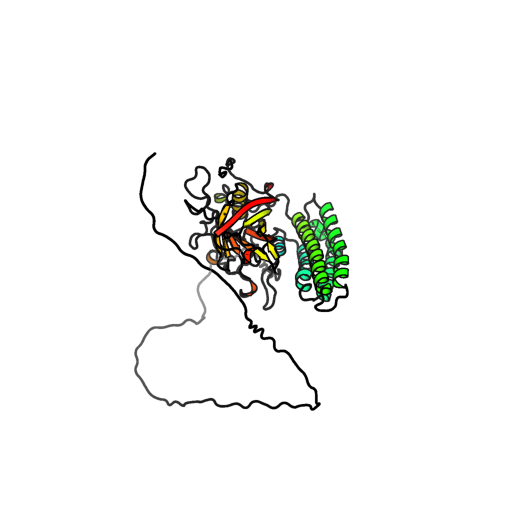OM 1245 C C . ASP A 1 167 ? -14.668 26.246 0.772 1.00 97.06 167 ASP A C 1
ATOM 1247 O O . ASP A 1 167 ? -14.260 27.258 0.196 1.00 97.06 167 ASP A O 1
ATOM 1251 N N . LYS A 1 168 ? -14.191 25.027 0.482 1.00 96.44 168 LYS A N 1
ATOM 1252 C CA . LYS A 1 168 ? -13.144 24.748 -0.514 1.00 96.44 168 LYS A CA 1
ATOM 1253 C C . LYS A 1 168 ? -13.605 23.890 -1.685 1.00 96.44 168 LYS A C 1
ATOM 1255 O O . LYS A 1 168 ? -12.769 23.617 -2.539 1.00 96.44 168 LYS A O 1
ATOM 1260 N N . GLU A 1 169 ? -14.885 23.524 -1.791 1.00 95.19 169 GLU A N 1
ATOM 1261 C CA . GLU A 1 169 ? -15.408 22.668 -2.872 1.00 95.19 169 GLU A CA 1
ATOM 1262 C C . GLU A 1 169 ? -14.904 23.094 -4.263 1.00 95.19 169 GLU A C 1
ATOM 1264 O O . GLU A 1 169 ? -14.267 22.311 -4.960 1.00 95.19 169 GLU A O 1
ATOM 1269 N N . ALA A 1 170 ? -15.072 24.368 -4.630 1.00 94.88 170 ALA A N 1
ATOM 1270 C CA . ALA A 1 170 ? -14.627 24.894 -5.925 1.00 94.88 170 ALA A CA 1
ATOM 1271 C C . ALA A 1 170 ? -13.096 24.845 -6.136 1.00 94.88 170 ALA A C 1
ATOM 1273 O O . ALA A 1 170 ? -12.630 24.761 -7.271 1.00 94.88 170 ALA A O 1
ATOM 1274 N N . SER A 1 171 ? -12.309 24.892 -5.055 1.00 94.12 171 SER A N 1
ATOM 1275 C CA . SER A 1 171 ? -10.846 24.743 -5.086 1.00 94.12 171 SER A CA 1
ATOM 1276 C C . SER A 1 171 ? -10.462 23.275 -5.298 1.00 94.12 171 SER A C 1
ATOM 1278 O O . SER A 1 171 ? -9.711 22.953 -6.216 1.00 94.12 171 SER A O 1
ATOM 1280 N N . LEU A 1 172 ? -11.080 22.374 -4.525 1.00 93.94 172 LEU A N 1
ATOM 1281 C CA . LEU A 1 172 ? -10.902 20.924 -4.619 1.00 93.94 172 LEU A CA 1
ATOM 1282 C C . LEU A 1 172 ? -11.279 20.406 -6.014 1.00 93.94 172 LEU A C 1
ATOM 1284 O O . LEU A 1 172 ? -10.508 19.670 -6.621 1.00 93.94 172 LEU A O 1
ATOM 1288 N N . LEU A 1 173 ? -12.421 20.836 -6.561 1.00 94.62 173 LEU A N 1
ATOM 1289 C CA . LEU A 1 173 ? -12.873 20.452 -7.902 1.00 94.62 173 LEU A CA 1
ATOM 1290 C C . LEU A 1 173 ? -11.949 20.970 -9.014 1.00 94.62 173 LEU A C 1
ATOM 1292 O O . LEU A 1 173 ? -11.774 20.290 -10.020 1.00 94.62 173 LEU A O 1
ATOM 1296 N N . LYS A 1 174 ? -11.282 22.117 -8.831 1.00 93.38 174 LYS A N 1
ATOM 1297 C CA . LYS A 1 174 ? -10.303 22.637 -9.803 1.00 93.38 174 LYS A CA 1
ATOM 1298 C C . LYS A 1 174 ? -9.067 21.735 -9.950 1.00 93.38 174 LYS A C 1
ATOM 1300 O O . LYS A 1 174 ? -8.425 21.762 -10.999 1.00 93.38 174 LYS A O 1
ATOM 1305 N N . ALA A 1 175 ? -8.733 20.944 -8.929 1.00 90.25 175 ALA A N 1
ATOM 1306 C CA . ALA A 1 175 ? -7.646 19.964 -8.977 1.00 90.25 175 ALA A CA 1
ATOM 1307 C C . ALA A 1 175 ? -8.057 18.620 -9.619 1.00 90.25 175 ALA A C 1
ATOM 1309 O O . ALA A 1 175 ? -7.205 17.758 -9.829 1.00 90.25 175 ALA A O 1
ATOM 1310 N N . ILE A 1 176 ? -9.341 18.415 -9.929 1.00 94.06 176 ILE A N 1
ATOM 1311 C CA . ILE A 1 176 ? -9.874 17.164 -10.486 1.00 94.06 176 ILE A CA 1
ATOM 1312 C C . ILE A 1 176 ? -9.709 17.127 -12.012 1.00 94.06 176 ILE A C 1
ATOM 1314 O O . ILE A 1 176 ? -9.831 18.136 -12.706 1.00 94.06 176 ILE A O 1
ATOM 1318 N N . ARG A 1 177 ? -9.465 15.931 -12.565 1.00 92.75 177 ARG A N 1
ATOM 1319 C CA . ARG A 1 177 ? -9.473 15.700 -14.021 1.00 92.75 177 ARG A CA 1
ATOM 1320 C C . ARG A 1 177 ? -10.813 16.139 -14.651 1.00 92.75 177 ARG A C 1
ATOM 1322 O O . ARG A 1 177 ? -11.853 15.714 -14.150 1.00 92.75 177 ARG A O 1
ATOM 1329 N N . PRO A 1 178 ? -10.837 16.842 -15.804 1.00 87.75 178 PRO A N 1
ATOM 1330 C CA . PRO A 1 178 ? -12.073 17.399 -16.379 1.00 87.75 178 PRO A CA 1
ATOM 1331 C C . PRO A 1 178 ? -13.234 16.409 -16.583 1.00 87.75 178 PRO A C 1
ATOM 1333 O O . PRO A 1 178 ? -14.391 16.782 -16.450 1.00 87.75 178 PRO A O 1
ATOM 1336 N N . LYS A 1 179 ? -12.950 15.130 -16.870 1.00 90.75 179 LYS A N 1
ATOM 1337 C CA . LYS A 1 179 ? -13.971 14.075 -17.055 1.00 90.75 179 LYS A CA 1
ATOM 1338 C C . LYS A 1 179 ? -14.415 13.395 -15.751 1.00 90.75 179 LYS A C 1
ATOM 1340 O O . LYS A 1 179 ? -15.043 12.342 -15.787 1.00 90.75 179 LYS A O 1
ATOM 1345 N N . SER A 1 180 ? -13.998 13.903 -14.595 1.00 94.06 180 SER A N 1
ATOM 1346 C CA . SER A 1 180 ? -14.221 13.289 -13.278 1.00 94.06 180 SER A CA 1
ATOM 1347 C C . SER A 1 180 ? -14.879 14.236 -12.269 1.00 94.06 180 SER A C 1
ATOM 1349 O O . SER A 1 180 ? -15.024 13.854 -11.111 1.00 94.06 180 SER A O 1
ATOM 1351 N N . GLU A 1 181 ? -15.287 15.439 -12.687 1.00 94.31 181 GLU A N 1
ATOM 1352 C CA . GLU A 1 181 ? -15.845 16.468 -11.800 1.00 94.31 181 GLU A CA 1
ATOM 1353 C C . GLU A 1 181 ? -17.117 15.995 -11.078 1.00 94.31 181 GLU A C 1
ATOM 1355 O O . GLU A 1 181 ? -17.201 16.106 -9.857 1.00 94.31 181 GLU A O 1
ATOM 1360 N N . ASP A 1 182 ? -18.069 15.386 -11.792 1.00 95.69 182 ASP A N 1
ATOM 1361 C CA . ASP A 1 182 ? -19.323 14.908 -11.189 1.00 95.69 182 ASP A CA 1
ATOM 1362 C C . ASP A 1 182 ? -19.076 13.799 -10.158 1.00 95.69 182 ASP A C 1
ATOM 1364 O O . ASP A 1 182 ? -19.564 13.871 -9.032 1.00 95.69 182 ASP A O 1
ATOM 1368 N N . LYS A 1 183 ? -18.195 12.840 -10.477 1.00 96.38 183 LYS A N 1
ATOM 1369 C CA . LYS A 1 183 ? -17.772 11.797 -9.530 1.00 96.38 183 LYS A CA 1
ATOM 1370 C C . LYS A 1 183 ? -17.043 12.377 -8.309 1.00 96.38 183 LYS A C 1
ATOM 1372 O O . LYS A 1 183 ? -17.130 11.826 -7.214 1.00 96.38 183 LYS A O 1
ATOM 1377 N N . ALA A 1 184 ? -16.316 13.483 -8.469 1.00 96.56 184 ALA A N 1
ATOM 1378 C CA . ALA A 1 184 ? -15.674 14.166 -7.351 1.00 96.56 184 ALA A CA 1
ATOM 1379 C C . ALA A 1 184 ? -16.689 14.900 -6.460 1.00 96.56 184 ALA A C 1
ATOM 1381 O O . ALA A 1 184 ? -16.557 14.833 -5.239 1.00 96.56 184 ALA A O 1
ATOM 1382 N N . LYS A 1 185 ? -17.731 15.517 -7.037 1.00 96.81 185 LYS A N 1
ATOM 1383 C CA . LYS A 1 185 ? -18.870 16.077 -6.284 1.00 96.81 185 LYS A CA 1
ATOM 1384 C C . LYS A 1 185 ? -19.603 14.990 -5.498 1.00 96.81 185 LYS A C 1
ATOM 1386 O O . LYS A 1 185 ? -19.833 15.160 -4.304 1.00 96.81 185 LYS A O 1
ATOM 1391 N N . GLU A 1 186 ? -19.896 13.851 -6.128 1.00 97.50 186 GLU A N 1
ATOM 1392 C CA . GLU A 1 186 ? -20.491 12.680 -5.463 1.00 97.50 186 GLU A CA 1
ATOM 1393 C C . GLU A 1 186 ? -19.637 12.200 -4.281 1.00 97.50 186 GLU A C 1
ATOM 1395 O O . GLU A 1 186 ? -20.161 11.971 -3.190 1.00 97.50 186 GLU A O 1
ATOM 1400 N N . LEU A 1 187 ? -18.315 12.090 -4.460 1.00 98.00 187 LEU A N 1
ATOM 1401 C CA . LEU A 1 187 ? -17.393 11.691 -3.392 1.00 98.00 187 LEU A CA 1
ATOM 1402 C C . LEU A 1 187 ? -17.326 12.723 -2.260 1.00 98.00 187 LEU A C 1
ATOM 1404 O O . LEU A 1 187 ? -17.395 12.329 -1.098 1.00 98.00 187 LEU A O 1
ATOM 1408 N N . LEU A 1 188 ? -17.244 14.022 -2.562 1.00 97.44 188 LEU A N 1
ATOM 1409 C CA . LEU A 1 188 ? -17.239 15.092 -1.554 1.00 97.44 188 LEU A CA 1
ATOM 1410 C C . LEU A 1 188 ? -18.546 15.122 -0.750 1.00 97.44 188 LEU A C 1
ATOM 1412 O O . LEU A 1 188 ? -18.507 15.166 0.483 1.00 97.44 188 LEU A O 1
ATOM 1416 N N . ALA A 1 189 ? -19.693 15.010 -1.423 1.00 97.25 189 ALA A N 1
ATOM 1417 C CA . ALA A 1 189 ? -20.998 14.894 -0.779 1.00 97.25 189 ALA A CA 1
ATOM 1418 C C . ALA A 1 189 ? -21.093 13.624 0.086 1.00 97.25 189 ALA A C 1
ATOM 1420 O O . ALA A 1 189 ? -21.562 13.682 1.222 1.00 97.25 189 ALA A O 1
ATOM 1421 N N . SER A 1 190 ? -20.589 12.488 -0.406 1.00 97.69 190 SER A N 1
ATOM 1422 C CA . SER A 1 190 ? -20.585 11.212 0.319 1.00 97.69 190 SER A CA 1
ATOM 1423 C C . SER A 1 190 ? -19.656 11.223 1.542 1.00 97.69 190 SER A C 1
ATOM 1425 O O . SER A 1 190 ? -20.017 10.676 2.587 1.00 97.69 190 SER A O 1
ATOM 1427 N N . ILE A 1 191 ? -18.496 11.886 1.466 1.00 97.62 191 ILE A N 1
ATOM 1428 C CA . ILE A 1 191 ? -17.624 12.144 2.625 1.00 97.62 191 ILE A CA 1
ATOM 1429 C C . ILE A 1 191 ? -18.370 13.019 3.635 1.00 97.62 191 ILE A C 1
ATOM 1431 O O . ILE A 1 191 ? -18.482 12.629 4.795 1.00 97.62 191 ILE A O 1
ATOM 1435 N N . GLY A 1 192 ? -18.941 14.148 3.201 1.00 96.50 192 GLY A N 1
ATOM 1436 C CA . GLY A 1 192 ? -19.700 15.056 4.066 1.00 96.50 192 GLY A CA 1
ATOM 1437 C C . GLY A 1 192 ? -20.875 14.374 4.778 1.00 96.50 192 GLY A C 1
ATOM 1438 O O . GLY A 1 192 ? -21.055 14.568 5.979 1.00 96.50 192 GLY A O 1
ATOM 1439 N N . ALA A 1 193 ? -21.617 13.518 4.070 1.00 96.88 193 ALA A N 1
ATOM 1440 C CA . ALA A 1 193 ? -22.711 12.718 4.623 1.00 96.88 193 ALA A CA 1
ATOM 1441 C C . ALA A 1 193 ? -22.235 11.598 5.568 1.00 96.88 193 ALA A C 1
ATOM 1443 O O . ALA A 1 193 ? -22.962 11.223 6.483 1.00 96.88 193 ALA A O 1
ATOM 1444 N N . SER A 1 194 ? -21.012 11.084 5.390 1.00 97.25 194 SER A N 1
ATOM 1445 C CA . SER A 1 194 ? -20.421 10.074 6.283 1.00 97.25 194 SER A CA 1
ATOM 1446 C C . SER A 1 194 ? -19.975 10.657 7.636 1.00 97.25 194 SER A C 1
ATOM 1448 O O . SER A 1 194 ? -19.758 9.898 8.579 1.00 97.25 194 SER A O 1
ATOM 1450 N N . VAL A 1 195 ? -19.837 11.986 7.759 1.00 97.19 195 VAL A N 1
ATOM 1451 C CA . VAL A 1 195 ? -19.364 12.630 8.997 1.00 97.19 195 VAL A CA 1
ATOM 1452 C C . VAL A 1 195 ? -20.373 12.516 10.142 1.00 97.19 195 VAL A C 1
ATOM 1454 O O . VAL A 1 195 ? -19.972 12.188 11.258 1.00 97.19 195 VAL A O 1
ATOM 1457 N N . ASP A 1 196 ? -21.660 12.781 9.900 1.00 96.69 196 ASP A N 1
ATOM 1458 C CA . ASP A 1 196 ? -22.668 12.772 10.971 1.00 96.69 196 ASP A CA 1
ATOM 1459 C C . ASP A 1 196 ? -22.828 11.385 11.630 1.00 96.69 196 ASP A C 1
ATOM 1461 O O . ASP A 1 196 ? -22.692 11.324 12.854 1.00 96.69 196 ASP A O 1
ATOM 1465 N N . PRO A 1 197 ? -22.958 10.263 10.886 1.00 98.00 197 PRO A N 1
ATOM 1466 C CA . PRO A 1 197 ? -22.978 8.918 11.472 1.00 98.00 197 PRO A CA 1
ATOM 1467 C C . PRO A 1 197 ? -21.754 8.590 12.339 1.00 98.00 197 PRO A C 1
ATOM 1469 O O . PRO A 1 197 ? -21.873 7.885 13.342 1.00 98.00 197 PRO A O 1
ATOM 1472 N N . LEU A 1 198 ? -20.571 9.110 11.989 1.00 98.25 198 LEU A N 1
ATOM 1473 C CA . LEU A 1 198 ? -19.361 8.926 12.793 1.00 98.25 198 LEU A CA 1
ATOM 1474 C C . LEU A 1 198 ? -19.370 9.806 14.054 1.00 98.25 198 LEU A C 1
ATOM 1476 O O . LEU A 1 198 ? -18.984 9.334 15.121 1.00 98.25 198 LEU A O 1
ATOM 1480 N N . ILE A 1 199 ? -19.855 11.051 13.983 1.00 98.06 199 ILE A N 1
ATOM 1481 C CA . ILE A 1 199 ? -20.052 11.898 15.176 1.00 98.06 199 ILE A CA 1
ATOM 1482 C C . ILE A 1 199 ? -21.083 11.267 16.125 1.00 98.06 199 ILE A C 1
ATOM 1484 O O . ILE A 1 199 ? -20.879 11.285 17.341 1.00 98.06 199 ILE A O 1
ATOM 1488 N N . GLU A 1 200 ? -22.165 10.698 15.594 1.00 97.62 200 GLU A N 1
ATOM 1489 C CA . GLU A 1 200 ? -23.175 9.966 16.365 1.00 97.62 200 GLU A CA 1
ATOM 1490 C C . GLU A 1 200 ? -22.564 8.742 17.051 1.00 97.62 200 GLU A C 1
ATOM 1492 O O . GLU A 1 200 ? -22.632 8.649 18.278 1.00 97.62 200 GLU A O 1
ATOM 1497 N N . ALA A 1 201 ? -21.865 7.879 16.304 1.00 97.50 201 ALA A N 1
ATOM 1498 C CA . ALA A 1 201 ? -21.166 6.717 16.856 1.00 97.50 201 ALA A CA 1
ATOM 1499 C C . ALA A 1 201 ? -20.152 7.113 17.946 1.00 97.50 201 ALA A C 1
ATOM 1501 O O . ALA A 1 201 ? -20.117 6.496 19.008 1.00 97.50 201 ALA A O 1
ATOM 1502 N N . ILE A 1 202 ? -19.386 8.194 17.754 1.00 96.75 202 ILE A N 1
ATOM 1503 C CA . ILE A 1 202 ? -18.451 8.729 18.761 1.00 96.75 202 ILE A CA 1
ATOM 1504 C C . ILE A 1 202 ? -19.182 9.212 20.029 1.00 96.75 202 ILE A C 1
ATOM 1506 O O . ILE A 1 202 ? -18.630 9.124 21.131 1.00 96.75 202 ILE A O 1
ATOM 1510 N N . ARG A 1 203 ? -20.424 9.692 19.913 1.00 96.06 203 ARG A N 1
ATOM 1511 C CA . ARG A 1 203 ? -21.238 10.197 21.033 1.00 96.06 203 ARG A CA 1
ATOM 1512 C C . ARG A 1 203 ? -22.072 9.130 21.743 1.00 96.06 203 ARG A C 1
ATOM 1514 O O . ARG A 1 203 ? -22.594 9.424 22.817 1.00 96.06 203 ARG A O 1
ATOM 1521 N N . GLU A 1 204 ? -22.162 7.909 21.216 1.00 94.69 204 GLU A N 1
ATOM 1522 C CA . GLU A 1 204 ? -22.891 6.811 21.866 1.00 94.69 204 GLU A CA 1
ATOM 1523 C C . GLU A 1 204 ? -22.390 6.578 23.310 1.00 94.69 204 GLU A C 1
ATOM 1525 O O . GLU A 1 204 ? -21.176 6.487 23.540 1.00 94.69 204 GLU A O 1
ATOM 1530 N N . PRO A 1 205 ? -23.284 6.495 24.313 1.00 92.38 205 PRO A N 1
ATOM 1531 C CA . PRO A 1 205 ? -22.883 6.278 25.695 1.00 92.38 205 PRO A CA 1
ATOM 1532 C C . PRO A 1 205 ? -22.398 4.837 25.890 1.00 92.38 205 PRO A C 1
ATOM 1534 O O . PRO A 1 205 ? -23.129 3.882 25.638 1.00 92.38 205 PRO A O 1
ATOM 1537 N N . ALA A 1 206 ? -21.175 4.678 26.394 1.00 91.81 206 ALA A N 1
ATOM 1538 C CA . ALA A 1 206 ? -20.599 3.379 26.728 1.00 91.81 206 ALA A CA 1
ATOM 1539 C C . ALA A 1 206 ? -19.803 3.464 28.035 1.00 91.81 206 ALA A C 1
ATOM 1541 O O . ALA A 1 206 ? -19.054 4.416 28.262 1.00 91.81 206 ALA A O 1
ATOM 1542 N N . SER A 1 207 ? -19.948 2.457 28.896 1.00 91.19 207 SER A N 1
ATOM 1543 C CA . SER A 1 207 ? -19.180 2.361 30.141 1.00 91.19 207 SER A CA 1
ATOM 1544 C C . SER A 1 207 ? -17.726 1.996 29.839 1.00 91.19 207 SER A C 1
ATOM 1546 O O . SER A 1 207 ? -17.461 1.088 29.051 1.00 91.19 207 SER A O 1
ATOM 1548 N N . ARG A 1 208 ? -16.767 2.665 30.485 1.00 90.31 208 ARG A N 1
ATOM 1549 C CA . ARG A 1 208 ? -15.332 2.408 30.278 1.00 90.31 208 ARG A CA 1
ATOM 1550 C C . ARG A 1 208 ? -14.977 0.945 30.577 1.00 90.31 208 ARG A C 1
ATOM 1552 O O . ARG A 1 208 ? -15.276 0.453 31.661 1.00 90.31 208 ARG A O 1
ATOM 1559 N N . GLY A 1 209 ? -14.303 0.282 29.640 1.00 89.56 209 GLY A N 1
ATOM 1560 C CA . GLY A 1 209 ? -13.909 -1.128 29.725 1.00 89.56 209 GLY A CA 1
ATOM 1561 C C . GLY A 1 209 ? -15.041 -2.128 29.463 1.00 89.56 209 GLY A C 1
ATOM 1562 O O . GLY A 1 209 ? -14.839 -3.322 29.662 1.00 89.56 209 GLY A O 1
ATOM 1563 N N . SER A 1 210 ? -16.226 -1.672 29.047 1.00 93.50 210 SER A N 1
ATOM 1564 C CA . SER A 1 210 ? -17.344 -2.562 28.712 1.00 93.50 210 SER A CA 1
ATOM 1565 C C . SER A 1 210 ? -17.244 -3.113 27.280 1.00 93.50 210 SER A C 1
ATOM 1567 O O . SER A 1 210 ? -16.669 -2.447 26.414 1.00 93.50 210 SER A O 1
ATOM 1569 N N . PRO A 1 211 ? -17.864 -4.272 26.977 1.00 93.56 211 PRO A N 1
ATOM 1570 C CA . PRO A 1 211 ? -17.999 -4.764 25.601 1.00 93.56 211 PRO A CA 1
ATOM 1571 C C . PRO A 1 211 ? -18.667 -3.753 24.655 1.00 93.56 211 PRO A C 1
ATOM 1573 O O . PRO A 1 211 ? -18.347 -3.709 23.472 1.00 93.56 211 PRO A O 1
ATOM 1576 N N . GLN A 1 212 ? -19.555 -2.904 25.181 1.00 93.81 212 GLN A N 1
ATOM 1577 C CA . GLN A 1 212 ? -20.192 -1.816 24.439 1.00 93.81 212 GLN A CA 1
ATOM 1578 C C . GLN A 1 212 ? -19.192 -0.718 24.046 1.00 93.81 212 GLN A C 1
ATOM 1580 O O . GLN A 1 212 ? -19.326 -0.138 22.975 1.00 93.81 212 GLN A O 1
ATOM 1585 N N . GLU A 1 213 ? -18.171 -0.440 24.867 1.00 94.25 213 GLU A N 1
ATOM 1586 C CA . GLU A 1 213 ? -17.102 0.498 24.495 1.00 94.25 213 GLU A CA 1
ATOM 1587 C C . GLU A 1 213 ? -16.219 -0.080 23.383 1.00 94.25 213 GLU A C 1
ATOM 1589 O O . GLU A 1 213 ? -15.864 0.655 22.466 1.00 94.25 213 GLU A O 1
ATOM 1594 N N . ALA A 1 214 ? -15.914 -1.382 23.420 1.00 92.69 214 ALA A N 1
ATOM 1595 C CA . ALA A 1 214 ? -15.175 -2.052 22.348 1.00 92.69 214 ALA A CA 1
ATOM 1596 C C . ALA A 1 214 ? -15.953 -2.006 21.020 1.00 92.69 214 ALA A C 1
ATOM 1598 O O . ALA A 1 214 ? -15.474 -1.416 20.057 1.00 92.69 214 ALA A O 1
ATOM 1599 N N . ALA A 1 215 ? -17.205 -2.479 21.010 1.00 94.25 215 ALA A N 1
ATOM 1600 C CA . ALA A 1 215 ? -18.056 -2.459 19.816 1.00 94.25 215 ALA A CA 1
ATOM 1601 C C . ALA A 1 215 ? -18.279 -1.038 19.255 1.00 94.25 215 ALA A C 1
ATOM 1603 O O . ALA A 1 215 ? -18.335 -0.845 18.040 1.00 94.25 215 ALA A O 1
ATOM 1604 N N . LYS A 1 216 ? -18.365 -0.024 20.129 1.00 95.31 216 LYS A N 1
ATOM 1605 C CA . LYS A 1 216 ? -18.406 1.390 19.732 1.00 95.31 216 LYS A CA 1
ATOM 1606 C C . LYS A 1 216 ? -17.117 1.821 19.028 1.00 95.31 216 LYS A C 1
ATOM 1608 O O . LYS A 1 216 ? -17.193 2.507 18.011 1.00 95.31 216 LYS A O 1
ATOM 1613 N N . LEU A 1 217 ? -15.947 1.473 19.569 1.00 95.50 217 LEU A N 1
ATOM 1614 C CA . LEU A 1 217 ? -14.654 1.811 18.963 1.00 95.50 217 LEU A CA 1
ATOM 1615 C C . LEU A 1 217 ? -14.497 1.137 17.596 1.00 95.50 217 LEU A C 1
ATOM 1617 O O . LEU A 1 217 ? -14.138 1.826 16.643 1.00 95.50 217 LEU A O 1
ATOM 1621 N N . ASP A 1 218 ? -14.857 -0.143 17.482 1.00 94.25 218 ASP A N 1
ATOM 1622 C CA . ASP A 1 218 ? -14.835 -0.895 16.222 1.00 94.25 218 ASP A CA 1
ATOM 1623 C C . ASP A 1 218 ? -15.717 -0.217 15.161 1.00 94.25 218 ASP A C 1
ATOM 1625 O O . ASP A 1 218 ? -15.238 0.126 14.081 1.00 94.25 218 ASP A O 1
ATOM 1629 N N . LYS A 1 219 ? -16.972 0.108 15.508 1.00 96.62 219 LYS A N 1
ATOM 1630 C CA . LYS A 1 219 ? -17.908 0.856 14.647 1.00 96.62 219 LYS A CA 1
ATOM 1631 C C . LYS A 1 219 ? -17.359 2.226 14.227 1.00 96.62 219 LYS A C 1
ATOM 1633 O O . LYS A 1 219 ? -17.528 2.642 13.081 1.00 96.62 219 LYS A O 1
ATOM 1638 N N . CYS A 1 220 ? -16.705 2.951 15.138 1.00 97.44 220 CYS A N 1
ATOM 1639 C CA . CYS A 1 220 ? -16.089 4.242 14.818 1.00 97.44 220 CYS A CA 1
ATOM 1640 C C . CYS A 1 220 ? -14.920 4.086 13.831 1.00 97.44 220 CYS A C 1
ATOM 1642 O O . CYS A 1 220 ? -14.764 4.921 12.941 1.00 97.44 220 CYS A O 1
ATOM 1644 N N . LEU A 1 221 ? -14.108 3.034 13.972 1.00 95.44 221 LEU A N 1
ATOM 1645 C CA . LEU A 1 221 ? -12.991 2.747 13.070 1.00 95.44 221 LEU A CA 1
ATOM 1646 C C . LEU A 1 221 ? -13.467 2.255 11.696 1.00 95.44 221 LEU A C 1
ATOM 1648 O O . LEU A 1 221 ? -12.907 2.684 10.692 1.00 95.44 221 LEU A O 1
ATOM 1652 N N . GLU A 1 222 ? -14.528 1.449 11.630 1.00 95.94 222 GLU A N 1
ATOM 1653 C CA . GLU A 1 222 ? -15.172 1.033 10.374 1.00 95.94 222 GLU A CA 1
ATOM 1654 C C . GLU A 1 222 ? -15.691 2.247 9.583 1.00 95.94 222 GLU A C 1
ATOM 1656 O O . GLU A 1 222 ? -15.349 2.437 8.413 1.00 95.94 222 GLU A O 1
ATOM 1661 N N . LEU A 1 223 ? -16.448 3.131 10.244 1.00 97.69 223 LEU A N 1
ATOM 1662 C CA . LEU A 1 223 ? -16.953 4.370 9.644 1.00 97.69 223 LEU A CA 1
ATOM 1663 C C . LEU A 1 223 ? -15.818 5.317 9.216 1.00 97.69 223 LEU A C 1
ATOM 1665 O O . LEU A 1 223 ? -15.903 5.934 8.153 1.00 97.69 223 LEU A O 1
ATOM 1669 N N . GLN A 1 224 ? -14.744 5.424 10.007 1.00 97.06 224 GLN A N 1
ATOM 1670 C CA . GLN A 1 224 ? -13.565 6.224 9.657 1.00 97.06 224 GLN A CA 1
ATOM 1671 C C . GLN A 1 224 ? -12.814 5.632 8.453 1.00 97.06 224 GLN A C 1
ATOM 1673 O O . GLN A 1 224 ? -12.447 6.386 7.550 1.00 97.06 224 GLN A O 1
ATOM 1678 N N . GLY A 1 225 ? -12.650 4.308 8.387 1.00 95.19 225 GLY A N 1
ATOM 1679 C CA . GLY A 1 225 ? -12.074 3.605 7.238 1.00 95.19 225 GLY A CA 1
ATOM 1680 C C . GLY A 1 225 ? -12.872 3.873 5.963 1.00 95.19 225 GLY A C 1
ATOM 1681 O O . GLY A 1 225 ? -12.323 4.362 4.978 1.00 95.19 225 GLY A O 1
ATOM 1682 N N . GLY A 1 226 ? -14.198 3.734 6.029 1.00 96.56 226 GLY A N 1
ATOM 1683 C CA . GLY A 1 226 ? -15.089 4.063 4.916 1.00 96.56 226 GLY A CA 1
ATOM 1684 C C . GLY A 1 226 ? -15.075 5.542 4.497 1.00 96.56 226 GLY A C 1
ATOM 1685 O O . GLY A 1 226 ? -15.511 5.861 3.389 1.00 96.56 226 GLY A O 1
ATOM 1686 N N . ILE A 1 227 ? -14.598 6.469 5.335 1.00 97.50 227 ILE A N 1
ATOM 1687 C CA . ILE A 1 227 ? -14.306 7.861 4.945 1.00 97.50 227 ILE A CA 1
ATOM 1688 C C . ILE A 1 227 ? -12.933 7.957 4.266 1.00 97.50 227 ILE A C 1
ATOM 1690 O O . ILE A 1 227 ? -12.815 8.603 3.222 1.00 97.50 227 ILE A O 1
ATOM 1694 N N . ALA A 1 228 ? -11.914 7.295 4.818 1.00 95.62 228 ALA A N 1
ATOM 1695 C CA . ALA A 1 228 ? -10.569 7.250 4.251 1.00 95.62 228 ALA A CA 1
ATOM 1696 C C . ALA A 1 228 ? -10.554 6.643 2.835 1.00 95.62 228 ALA A C 1
ATOM 1698 O O . ALA A 1 228 ? -9.881 7.180 1.958 1.00 95.62 228 ALA A O 1
ATOM 1699 N N . ASP A 1 229 ? -11.365 5.617 2.566 1.00 95.75 229 ASP A N 1
ATOM 1700 C CA . ASP A 1 229 ? -11.525 5.019 1.232 1.00 95.75 229 ASP A CA 1
ATOM 1701 C C . ASP A 1 229 ? -12.075 6.017 0.205 1.00 95.75 229 ASP A C 1
ATOM 1703 O O . ASP A 1 229 ? -11.553 6.141 -0.908 1.00 95.75 229 ASP A O 1
ATOM 1707 N N . LYS A 1 230 ? -13.102 6.789 0.587 1.00 97.38 230 LYS A N 1
ATOM 1708 C CA . LYS A 1 230 ? -13.658 7.857 -0.259 1.00 97.38 230 LYS A CA 1
ATOM 1709 C C . LYS A 1 230 ? -12.633 8.967 -0.492 1.00 97.38 230 LYS A C 1
ATOM 1711 O O . LYS A 1 230 ? -12.565 9.501 -1.598 1.00 97.38 230 LYS A O 1
ATOM 1716 N N . MET A 1 231 ? -11.810 9.278 0.511 1.00 96.88 231 MET A N 1
ATOM 1717 C CA . MET A 1 231 ? -10.711 10.238 0.384 1.00 96.88 231 MET A CA 1
ATOM 1718 C C . MET A 1 231 ? -9.632 9.735 -0.588 1.00 96.88 231 MET A C 1
ATOM 1720 O O . MET A 1 231 ? -9.231 10.474 -1.488 1.00 96.88 231 MET A O 1
ATOM 1724 N N . THR A 1 232 ? -9.228 8.463 -0.491 1.00 95.94 232 THR A N 1
ATOM 1725 C CA . THR A 1 232 ? -8.330 7.806 -1.458 1.00 95.94 232 THR A CA 1
ATOM 1726 C C . THR A 1 232 ? -8.903 7.882 -2.875 1.00 95.94 232 THR A C 1
ATOM 1728 O O . THR A 1 232 ? -8.195 8.265 -3.809 1.00 95.94 232 THR A O 1
ATOM 1731 N N . ALA A 1 233 ? -10.194 7.574 -3.043 1.00 95.94 233 ALA A N 1
ATOM 1732 C CA . ALA A 1 233 ? -10.873 7.651 -4.333 1.00 95.94 233 ALA A CA 1
ATOM 1733 C C . ALA A 1 233 ? -10.895 9.082 -4.897 1.00 95.94 233 ALA A C 1
ATOM 1735 O O . ALA A 1 233 ? -10.616 9.260 -6.081 1.00 95.94 233 ALA A O 1
ATOM 1736 N N . LEU A 1 234 ? -11.163 10.096 -4.065 1.00 97.00 234 LEU A N 1
ATOM 1737 C CA . LEU A 1 234 ? -11.156 11.509 -4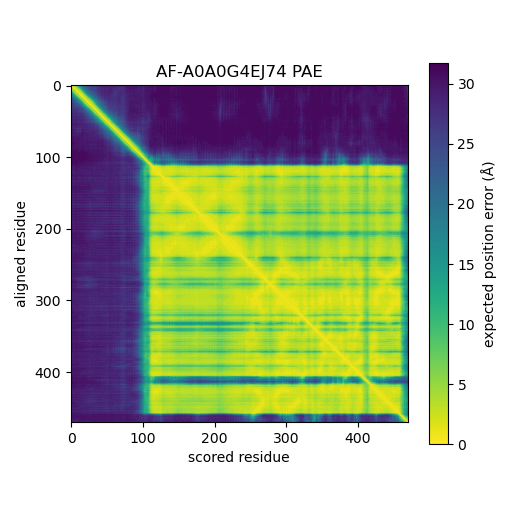.458 1.00 97.00 234 LEU A CA 1
ATOM 1738 C C . LEU A 1 234 ? -9.761 11.961 -4.912 1.00 97.00 234 LEU A C 1
ATOM 1740 O O . LEU A 1 234 ? -9.617 12.532 -5.992 1.00 97.00 234 LEU A O 1
ATOM 1744 N N . MET A 1 235 ? -8.720 11.664 -4.132 1.00 96.31 235 MET A N 1
ATOM 1745 C CA . MET A 1 235 ? -7.339 12.041 -4.465 1.00 96.31 235 MET A CA 1
ATOM 1746 C C . MET A 1 235 ? -6.844 11.329 -5.735 1.00 96.31 235 MET A C 1
ATOM 1748 O O . MET A 1 235 ? -6.142 11.925 -6.552 1.00 96.31 235 MET A O 1
ATOM 1752 N N . ALA A 1 236 ? -7.286 10.092 -5.985 1.00 93.88 236 ALA A N 1
ATOM 1753 C CA . ALA A 1 236 ? -7.018 9.383 -7.237 1.00 93.88 236 ALA A CA 1
ATOM 1754 C C . ALA A 1 236 ? -7.674 10.033 -8.478 1.00 93.88 236 ALA A C 1
ATOM 1756 O O . ALA A 1 236 ? -7.250 9.748 -9.605 1.00 93.88 236 ALA A O 1
ATOM 1757 N N . LEU A 1 237 ? -8.675 10.913 -8.307 1.00 95.19 237 LEU A N 1
ATOM 1758 C CA . LEU A 1 237 ? -9.253 11.744 -9.377 1.00 95.19 237 LEU A CA 1
ATOM 1759 C C . LEU A 1 237 ? -8.456 13.029 -9.668 1.00 95.19 237 LEU A C 1
ATOM 1761 O O . LEU A 1 237 ? -8.702 13.649 -10.703 1.00 95.19 237 LEU A O 1
ATOM 1765 N N . MET A 1 238 ? -7.501 13.401 -8.808 1.00 95.25 238 MET A N 1
ATOM 1766 C CA . MET A 1 238 ? -6.624 14.572 -8.985 1.00 95.25 238 MET A CA 1
ATOM 1767 C C . MET A 1 238 ? -5.312 14.254 -9.719 1.00 95.25 238 MET A C 1
ATOM 1769 O O . MET A 1 238 ? -4.646 15.154 -10.222 1.00 95.25 238 MET A O 1
ATOM 1773 N N . VAL A 1 239 ? -4.933 12.975 -9.828 1.00 93.00 239 VAL A N 1
ATOM 1774 C CA . VAL A 1 239 ? -3.772 12.556 -10.635 1.00 93.00 239 VAL A CA 1
ATOM 1775 C C . VAL A 1 239 ? -4.046 12.856 -12.122 1.00 93.00 239 VAL A C 1
ATOM 1777 O O . VAL A 1 239 ? -5.080 12.413 -12.627 1.00 93.00 239 VAL A O 1
ATOM 1780 N N . PRO A 1 240 ? -3.171 13.557 -12.869 1.00 88.69 240 PRO A N 1
ATOM 1781 C CA . PRO A 1 240 ? -3.413 13.865 -14.286 1.00 88.69 240 PRO A CA 1
ATOM 1782 C C . PRO A 1 240 ? -3.606 12.610 -15.165 1.00 88.69 240 PRO A C 1
ATOM 1784 O O . PRO A 1 240 ? -2.915 11.616 -14.965 1.00 88.69 240 PRO A O 1
ATOM 1787 N N . GLU A 1 241 ? -4.501 12.651 -16.172 1.00 83.50 241 GLU A N 1
ATOM 1788 C CA . GLU A 1 241 ? -4.827 11.481 -17.036 1.00 83.50 241 GLU A CA 1
ATOM 1789 C C . GLU A 1 241 ? -3.589 10.838 -17.681 1.00 83.50 241 GLU A C 1
ATOM 1791 O O . GLU A 1 241 ? -3.513 9.619 -17.794 1.00 83.50 241 GLU A O 1
ATOM 1796 N N . ASN A 1 242 ? -2.625 11.668 -18.086 1.00 83.88 242 ASN A N 1
ATOM 1797 C CA . ASN A 1 242 ? -1.392 11.257 -18.755 1.00 83.88 242 ASN A CA 1
ATOM 1798 C C . ASN A 1 242 ? -0.153 11.459 -17.867 1.00 83.88 242 ASN A C 1
ATOM 1800 O O . ASN A 1 242 ? 0.943 11.650 -18.396 1.00 83.88 242 ASN A O 1
ATOM 1804 N N . TYR A 1 243 ? -0.311 11.467 -16.536 1.00 88.81 243 TYR A N 1
ATOM 1805 C CA . TYR A 1 243 ? 0.847 11.488 -15.646 1.00 88.81 243 TYR A CA 1
ATOM 1806 C C . TYR A 1 243 ? 1.703 10.243 -15.897 1.00 88.81 243 TYR A C 1
ATOM 1808 O O . TYR A 1 243 ? 1.200 9.119 -15.916 1.00 88.81 243 TYR A O 1
ATOM 1816 N N . LYS A 1 244 ? 2.996 10.464 -16.120 1.00 87.50 244 LYS A N 1
ATOM 1817 C CA . LYS A 1 244 ? 4.004 9.424 -16.289 1.00 87.50 244 LYS A CA 1
ATOM 1818 C C . LYS A 1 244 ? 5.237 9.840 -15.522 1.00 87.50 244 LYS A C 1
ATOM 1820 O O . LYS A 1 244 ? 5.681 10.982 -15.640 1.00 87.50 244 LYS A O 1
ATOM 1825 N N . VAL A 1 245 ? 5.798 8.895 -14.787 1.00 88.06 245 VAL A N 1
ATOM 1826 C CA . VAL A 1 245 ? 7.098 9.076 -14.153 1.00 88.06 245 VAL A CA 1
ATOM 1827 C C . VAL A 1 245 ? 8.163 8.962 -15.249 1.00 88.06 245 VAL A C 1
ATOM 1829 O O . VAL A 1 245 ? 8.115 7.998 -16.022 1.00 88.06 245 VAL A O 1
ATOM 1832 N N . PRO A 1 246 ? 9.095 9.921 -15.385 1.00 88.69 246 PRO A N 1
ATOM 1833 C CA . PRO A 1 246 ? 10.183 9.790 -16.342 1.00 88.69 246 PRO A CA 1
ATOM 1834 C C . PRO A 1 246 ? 11.134 8.670 -15.8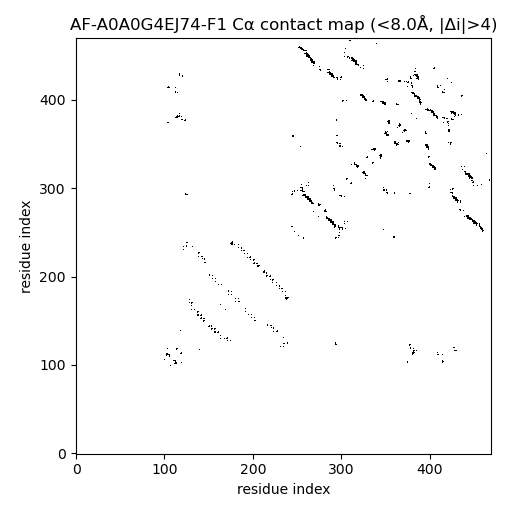97 1.00 88.69 246 PRO A C 1
ATOM 1836 O O . PRO A 1 246 ? 11.628 8.656 -14.770 1.00 88.69 246 PRO A O 1
ATOM 1839 N N . VAL A 1 247 ? 11.388 7.734 -16.810 1.00 92.69 247 VAL A N 1
ATOM 1840 C CA . VAL A 1 247 ? 12.320 6.616 -16.629 1.00 92.69 247 VAL A CA 1
ATOM 1841 C C . VAL A 1 247 ? 13.488 6.808 -17.605 1.00 92.69 247 VAL A C 1
ATOM 1843 O O . VAL A 1 247 ? 13.230 7.044 -18.791 1.00 92.69 247 VAL A O 1
ATOM 1846 N N . PRO A 1 248 ? 14.757 6.729 -17.156 1.00 92.94 248 PRO A N 1
ATOM 1847 C CA . PRO A 1 248 ? 15.927 6.801 -18.028 1.00 92.94 248 PRO A CA 1
ATOM 1848 C C . PRO A 1 248 ? 15.878 5.802 -19.193 1.00 92.94 248 PRO A C 1
ATOM 1850 O O . PRO A 1 248 ? 15.400 4.675 -19.053 1.00 92.94 248 PRO A O 1
ATOM 1853 N N . GLN A 1 249 ? 16.414 6.198 -20.352 1.00 91.81 249 GLN A N 1
ATOM 1854 C CA . GLN A 1 249 ? 16.350 5.405 -21.590 1.00 91.81 249 GLN A CA 1
ATOM 1855 C C . GLN A 1 249 ? 17.009 4.017 -21.460 1.00 91.81 249 GLN A C 1
ATOM 1857 O O . GLN A 1 249 ? 16.586 3.070 -22.122 1.00 91.81 249 GLN A O 1
ATOM 1862 N N . GLU A 1 250 ? 18.007 3.887 -20.588 1.00 92.00 250 GLU A N 1
ATOM 1863 C CA . GLU A 1 250 ? 18.673 2.628 -20.226 1.00 92.00 250 GLU A CA 1
ATOM 1864 C C . GLU A 1 250 ? 17.751 1.614 -19.522 1.00 92.00 250 GLU A C 1
ATOM 1866 O O . GLU A 1 250 ? 17.916 0.410 -19.709 1.00 92.00 250 GLU A O 1
ATOM 1871 N N . PHE A 1 251 ? 16.719 2.080 -18.808 1.00 92.94 251 PHE A N 1
ATOM 1872 C CA . PHE A 1 251 ? 15.714 1.243 -18.137 1.00 92.94 251 PHE A CA 1
ATOM 1873 C C . PHE A 1 251 ? 14.387 1.155 -18.911 1.00 92.94 251 PHE A C 1
ATOM 1875 O O . PHE A 1 251 ? 13.447 0.490 -18.472 1.00 92.94 251 PHE A O 1
ATOM 1882 N N . ALA A 1 252 ? 14.286 1.775 -20.093 1.00 90.12 252 ALA A N 1
ATOM 1883 C CA . ALA A 1 252 ? 13.066 1.766 -20.906 1.00 90.12 252 ALA A CA 1
ATOM 1884 C C . ALA A 1 252 ? 12.649 0.356 -21.389 1.00 90.12 252 ALA A C 1
ATOM 1886 O O . ALA A 1 252 ? 11.483 0.124 -21.706 1.00 90.12 252 ALA A O 1
ATOM 1887 N N . SER A 1 253 ? 13.584 -0.597 -21.432 1.00 90.69 253 SER A N 1
ATOM 1888 C CA . SER A 1 253 ? 13.357 -2.009 -21.781 1.00 90.69 253 SER A CA 1
ATOM 1889 C C . SER A 1 253 ? 12.896 -2.888 -20.607 1.00 90.69 253 SER A C 1
ATOM 1891 O O . SER A 1 253 ? 12.611 -4.072 -20.802 1.00 90.69 253 SER A O 1
ATOM 1893 N N . LEU A 1 254 ? 12.824 -2.340 -19.390 1.00 94.38 254 LEU A N 1
ATOM 1894 C CA . LEU A 1 254 ? 12.279 -3.033 -18.223 1.00 94.38 254 LEU A CA 1
ATOM 1895 C C . LEU A 1 254 ? 10.753 -2.836 -18.142 1.00 94.38 254 LEU A C 1
ATOM 1897 O O . LEU A 1 254 ? 10.250 -1.802 -18.587 1.00 94.38 254 LEU A O 1
ATOM 1901 N N . PRO A 1 255 ? 9.994 -3.790 -17.563 1.00 96.50 255 PRO A N 1
ATOM 1902 C CA . PRO A 1 255 ? 8.571 -3.593 -17.309 1.00 96.50 255 PRO A CA 1
ATOM 1903 C C . PRO A 1 255 ? 8.344 -2.421 -16.350 1.00 96.50 255 PRO A C 1
ATOM 1905 O O . PRO A 1 255 ? 9.023 -2.319 -15.331 1.00 96.50 255 PRO A O 1
ATOM 1908 N N . GLN A 1 256 ? 7.361 -1.573 -16.649 1.00 96.56 256 GLN A N 1
ATOM 1909 C CA . GLN A 1 256 ? 7.055 -0.372 -15.866 1.00 96.56 256 GLN A CA 1
ATOM 1910 C C . GLN A 1 256 ? 5.589 -0.354 -15.444 1.00 96.56 256 GLN A C 1
ATOM 1912 O O . GLN A 1 256 ? 4.703 -0.580 -16.270 1.00 96.56 256 GLN A O 1
ATOM 1917 N N . LEU A 1 257 ? 5.311 -0.039 -14.182 1.00 96.50 257 LEU A N 1
ATOM 1918 C CA . LEU A 1 257 ? 3.953 0.196 -13.705 1.00 96.50 257 LEU A CA 1
ATOM 1919 C C . LEU A 1 257 ? 3.641 1.692 -13.817 1.00 96.50 257 LEU A C 1
ATOM 1921 O O . LEU A 1 257 ? 4.193 2.503 -13.086 1.00 96.50 257 LEU A O 1
ATOM 1925 N N . GLN A 1 258 ? 2.749 2.073 -14.726 1.00 94.12 258 GLN A N 1
ATOM 1926 C CA . GLN A 1 258 ? 2.327 3.466 -14.920 1.00 94.12 258 GLN A CA 1
ATOM 1927 C C . GLN A 1 258 ? 1.001 3.699 -14.182 1.00 94.12 258 GLN A C 1
ATOM 1929 O O . GLN A 1 258 ? -0.055 3.906 -14.786 1.00 94.12 258 GLN A O 1
ATOM 1934 N N . GLY A 1 259 ? 1.045 3.537 -12.857 1.00 94.88 259 GLY A N 1
ATOM 1935 C CA . GLY A 1 259 ? -0.126 3.574 -11.986 1.00 94.88 259 GLY A CA 1
ATOM 1936 C C . GLY A 1 259 ? 0.067 2.823 -10.672 1.00 94.88 259 GLY A C 1
ATOM 1937 O O . GLY A 1 259 ? 1.184 2.634 -10.199 1.00 94.88 259 GLY A O 1
ATOM 1938 N N . ARG A 1 260 ? -1.048 2.357 -10.103 1.00 96.94 260 ARG A N 1
ATOM 1939 C CA . ARG A 1 260 ? -1.072 1.403 -8.987 1.00 96.94 260 ARG A CA 1
ATOM 1940 C C . ARG A 1 260 ? -1.629 0.069 -9.445 1.00 96.94 260 ARG A C 1
ATOM 1942 O O . ARG A 1 260 ? -2.527 0.040 -10.285 1.00 96.94 260 ARG A O 1
ATOM 1949 N N . ALA A 1 261 ? -1.134 -1.000 -8.839 1.00 98.31 261 ALA A N 1
ATOM 1950 C CA . ALA A 1 261 ? -1.711 -2.332 -8.935 1.00 98.31 261 ALA A CA 1
ATOM 1951 C C . ALA A 1 261 ? -2.009 -2.857 -7.531 1.00 98.31 261 ALA A C 1
ATOM 1953 O O . ALA A 1 261 ? -1.289 -2.544 -6.582 1.00 98.31 261 ALA A O 1
ATOM 1954 N N . LYS A 1 262 ? -3.055 -3.670 -7.400 1.00 98.56 262 LYS A N 1
ATOM 1955 C CA . LYS A 1 262 ? -3.362 -4.392 -6.164 1.00 98.56 262 LYS A CA 1
ATOM 1956 C C . LYS A 1 262 ? -3.000 -5.856 -6.363 1.00 98.56 262 LYS A C 1
ATOM 1958 O O . LYS A 1 262 ? -3.414 -6.461 -7.354 1.00 98.56 262 LYS A O 1
ATOM 1963 N N . VAL A 1 263 ? -2.222 -6.411 -5.442 1.00 98.75 263 VAL A N 1
ATOM 1964 C CA . VAL A 1 263 ? -1.778 -7.807 -5.467 1.00 98.75 263 VAL A CA 1
ATOM 1965 C C . VAL A 1 263 ? -2.284 -8.511 -4.217 1.00 98.75 263 VAL A C 1
ATOM 1967 O O . VAL A 1 263 ? -1.999 -8.075 -3.104 1.00 98.75 263 VAL A O 1
ATOM 1970 N N . GLU A 1 264 ? -3.016 -9.604 -4.409 1.00 98.75 264 GLU A N 1
ATOM 1971 C CA . GLU A 1 264 ? -3.329 -10.564 -3.351 1.00 98.75 264 GLU A CA 1
ATOM 1972 C C . GLU A 1 264 ? -2.245 -11.646 -3.330 1.00 98.75 264 GLU A C 1
ATOM 1974 O O . GLU A 1 264 ? -1.858 -12.172 -4.378 1.00 98.75 264 GLU A O 1
ATOM 1979 N N . MET A 1 265 ? -1.743 -11.982 -2.146 1.00 98.62 265 MET A N 1
ATOM 1980 C CA . MET A 1 265 ? -0.789 -13.065 -1.939 1.00 98.62 265 MET A CA 1
ATOM 1981 C C . MET A 1 265 ? -1.239 -13.940 -0.773 1.00 98.62 265 MET A C 1
ATOM 1983 O O . MET A 1 265 ? -1.554 -13.443 0.307 1.00 98.62 265 MET A O 1
ATOM 1987 N N . VAL A 1 266 ? -1.271 -15.251 -1.002 1.00 98.62 266 VAL A N 1
ATOM 1988 C CA . VAL A 1 266 ? -1.723 -16.246 -0.024 1.00 98.62 266 VAL A CA 1
ATOM 1989 C C . VAL A 1 266 ? -0.525 -17.063 0.440 1.00 98.62 266 VAL A C 1
ATOM 1991 O O . VAL A 1 266 ? 0.174 -17.640 -0.392 1.00 98.62 266 VAL A O 1
ATOM 1994 N N . VAL A 1 267 ? -0.294 -17.132 1.750 1.00 98.31 267 VAL A N 1
ATOM 1995 C CA . VAL A 1 267 ? 0.818 -17.874 2.369 1.00 98.31 267 VAL A CA 1
ATOM 1996 C C . VAL A 1 267 ? 0.275 -18.990 3.266 1.00 98.31 267 VAL A C 1
ATOM 1998 O O . VAL A 1 267 ? -0.717 -18.801 3.974 1.00 98.31 267 VAL A O 1
ATOM 2001 N N . LYS A 1 268 ? 0.935 -20.153 3.248 1.00 97.94 268 LYS A N 1
ATOM 2002 C CA . LYS A 1 268 ? 0.694 -21.290 4.150 1.00 97.94 268 LYS A CA 1
ATOM 2003 C C . LYS A 1 268 ? 1.919 -21.617 4.988 1.00 97.94 268 LYS A C 1
ATOM 2005 O O . LYS A 1 268 ? 3.049 -21.531 4.507 1.00 97.94 268 LYS A O 1
ATOM 2010 N N . LYS A 1 269 ? 1.658 -22.058 6.218 1.00 97.44 269 LYS A N 1
ATOM 2011 C CA . LYS A 1 269 ? 2.657 -22.609 7.132 1.00 97.44 269 LYS A CA 1
ATOM 2012 C C . LYS A 1 269 ? 3.299 -23.870 6.557 1.00 97.44 269 LYS A C 1
ATOM 2014 O O . LYS A 1 269 ? 2.591 -24.755 6.075 1.00 97.44 269 LYS A O 1
ATOM 2019 N N . ALA A 1 270 ? 4.621 -23.976 6.651 1.00 95.38 270 ALA A N 1
ATOM 2020 C CA . ALA A 1 270 ? 5.368 -25.143 6.169 1.00 95.38 270 ALA A CA 1
ATOM 2021 C C . ALA A 1 270 ? 5.066 -26.435 6.949 1.00 95.38 270 ALA A C 1
ATOM 2023 O O . ALA A 1 270 ? 5.118 -27.530 6.393 1.00 95.38 270 ALA A O 1
ATOM 2024 N N . ASP A 1 271 ? 4.761 -26.305 8.241 1.00 94.44 271 ASP A N 1
ATOM 2025 C CA . ASP A 1 271 ? 4.506 -27.406 9.176 1.00 94.44 271 ASP A CA 1
ATOM 2026 C C . ASP A 1 271 ? 3.023 -27.818 9.260 1.00 94.44 271 ASP A C 1
ATOM 2028 O O . ASP A 1 271 ? 2.670 -28.717 10.022 1.00 94.44 271 ASP A O 1
ATOM 2032 N N . GLY A 1 272 ? 2.145 -27.169 8.486 1.00 92.56 272 GLY A N 1
ATOM 2033 C CA . GLY A 1 272 ? 0.697 -27.386 8.537 1.00 92.56 272 GLY A CA 1
ATOM 2034 C C . GLY A 1 272 ? 0.008 -26.813 9.782 1.00 92.56 272 GLY A C 1
ATOM 2035 O O . GLY A 1 272 ? -1.170 -27.103 10.004 1.00 92.56 272 GLY A O 1
ATOM 2036 N N . SER A 1 273 ? 0.705 -26.009 10.594 1.00 95.50 273 SER A N 1
ATOM 2037 C CA . SER A 1 273 ? 0.079 -25.222 11.660 1.00 95.50 273 SER A CA 1
ATOM 2038 C C . SER A 1 273 ? -0.835 -24.123 11.093 1.00 95.50 273 SER A C 1
ATOM 2040 O O . SER A 1 273 ? -0.889 -23.876 9.887 1.00 95.50 273 SER A O 1
ATOM 2042 N N . LYS A 1 274 ? -1.591 -23.461 11.973 1.00 96.38 274 LYS A N 1
ATOM 2043 C CA . LYS A 1 274 ? -2.454 -22.324 11.625 1.00 96.38 274 LYS A CA 1
ATOM 2044 C C . LYS A 1 274 ? -1.809 -21.019 12.084 1.00 96.38 274 LYS A C 1
ATOM 2046 O O . LYS A 1 274 ? -1.128 -21.002 13.105 1.00 96.38 274 LYS A O 1
ATOM 2051 N N . PHE A 1 275 ? -2.068 -19.932 11.367 1.00 96.06 275 PHE A N 1
ATOM 2052 C CA . PHE A 1 275 ? -1.683 -18.586 11.793 1.00 96.06 275 PHE A CA 1
ATOM 2053 C C . PHE A 1 275 ? -2.572 -18.113 12.946 1.00 96.06 275 PHE A C 1
ATOM 2055 O O . PHE A 1 275 ? -3.794 -18.245 12.855 1.00 96.06 275 PHE A O 1
ATOM 2062 N N . ASP A 1 276 ? -1.982 -17.524 13.989 1.00 93.00 276 ASP A N 1
ATOM 2063 C CA . ASP A 1 276 ? -2.713 -16.970 15.141 1.00 93.00 276 ASP A CA 1
ATOM 2064 C C . ASP A 1 276 ? -2.799 -15.431 15.090 1.00 93.00 276 ASP A C 1
ATOM 2066 O O . ASP A 1 276 ? -1.824 -14.703 15.344 1.00 93.00 276 ASP A O 1
ATOM 2070 N N . LEU A 1 277 ? -4.005 -14.925 14.808 1.00 89.62 277 LEU A N 1
ATOM 2071 C CA . LEU A 1 277 ? -4.356 -13.525 15.041 1.00 89.62 277 LEU A CA 1
ATOM 2072 C C . LEU A 1 277 ? -5.284 -13.396 16.252 1.00 89.62 277 LEU A C 1
ATOM 2074 O O . LEU A 1 277 ? -6.501 -13.537 16.142 1.00 89.62 277 LEU A O 1
ATOM 2078 N N . GLU A 1 278 ? -4.685 -13.083 17.403 1.00 85.31 278 GLU A N 1
ATOM 2079 C CA . GLU A 1 278 ? -5.388 -12.714 18.643 1.00 85.31 278 GLU A CA 1
ATOM 2080 C C . GLU A 1 278 ? -6.309 -13.828 19.175 1.00 85.31 278 GLU A C 1
ATOM 2082 O O . GLU A 1 278 ? -7.428 -13.590 19.634 1.00 85.31 278 GLU A O 1
ATOM 2087 N N . GLY A 1 279 ? -5.838 -15.075 19.097 1.00 88.06 279 GLY A N 1
ATOM 2088 C CA . GLY A 1 279 ? -6.573 -16.278 19.482 1.00 88.06 279 GLY A CA 1
ATOM 2089 C C . GLY A 1 279 ? -7.503 -16.814 18.390 1.00 88.06 279 GLY A C 1
ATOM 2090 O O . GLY A 1 279 ? -8.197 -17.808 18.616 1.00 88.06 279 GLY A O 1
ATOM 2091 N N . ARG A 1 280 ? -7.539 -16.190 17.204 1.00 91.31 280 ARG A N 1
ATOM 2092 C CA . ARG A 1 280 ? -8.251 -16.705 16.025 1.00 91.31 280 ARG A CA 1
ATOM 2093 C C . ARG A 1 280 ? -7.259 -17.408 15.103 1.00 91.31 280 ARG A C 1
ATOM 2095 O O . ARG A 1 280 ? -6.273 -16.810 14.682 1.00 91.31 280 ARG A O 1
ATOM 2102 N N . LEU A 1 281 ? -7.546 -18.669 14.782 1.00 95.38 281 LEU A N 1
ATOM 2103 C CA . LEU A 1 281 ? -6.687 -19.510 13.950 1.00 95.38 281 LEU A CA 1
ATOM 2104 C C . LEU A 1 281 ? -7.137 -19.506 12.485 1.00 95.38 281 LEU A C 1
ATOM 2106 O O . LEU A 1 281 ? -8.301 -19.788 12.198 1.00 95.38 281 LEU A O 1
ATOM 2110 N N . TYR A 1 282 ? -6.197 -19.271 11.570 1.00 97.00 282 TYR A N 1
ATOM 2111 C CA . TYR A 1 282 ? -6.424 -19.226 10.122 1.00 97.00 282 TYR A CA 1
ATOM 2112 C C . TYR A 1 282 ? -5.537 -20.247 9.404 1.00 97.00 282 TYR A C 1
ATOM 2114 O O . TYR A 1 282 ? -4.344 -20.347 9.681 1.00 97.00 282 TYR A O 1
ATOM 2122 N N . ASP A 1 283 ? -6.106 -20.985 8.451 1.00 96.44 283 ASP A N 1
ATOM 2123 C CA . ASP A 1 283 ? -5.370 -21.952 7.619 1.00 96.44 283 ASP A CA 1
ATOM 2124 C C . ASP A 1 283 ? -4.461 -21.284 6.568 1.00 96.44 283 ASP A C 1
ATOM 2126 O O . ASP A 1 283 ? -3.548 -21.909 6.031 1.00 96.44 283 ASP A O 1
ATOM 2130 N N . GLU A 1 284 ? -4.725 -20.014 6.259 1.00 96.88 284 GLU A N 1
ATOM 2131 C CA . GLU A 1 284 ? -4.056 -19.225 5.226 1.00 96.88 284 GLU A CA 1
ATOM 2132 C C . GLU A 1 284 ? -3.880 -17.783 5.705 1.00 96.88 284 GLU A C 1
ATOM 2134 O O . GLU A 1 284 ? -4.830 -17.166 6.193 1.00 96.88 284 GLU A O 1
ATOM 2139 N N . ALA A 1 285 ? -2.687 -17.227 5.503 1.00 97.44 285 ALA A N 1
ATOM 2140 C CA . ALA A 1 285 ? -2.439 -15.799 5.621 1.00 97.44 285 ALA A CA 1
ATOM 2141 C C . ALA A 1 285 ? -2.723 -15.141 4.267 1.00 97.44 285 ALA A C 1
ATOM 2143 O O . ALA A 1 285 ? -2.067 -15.459 3.273 1.00 97.44 285 ALA A O 1
ATOM 2144 N N . LYS A 1 286 ? -3.699 -14.229 4.218 1.00 98.06 286 LYS A N 1
ATOM 2145 C CA . LYS A 1 286 ? -4.042 -13.470 3.006 1.00 98.06 286 LYS A CA 1
ATOM 2146 C C . LYS A 1 286 ? -3.535 -12.044 3.133 1.00 98.06 286 LYS A C 1
ATOM 2148 O O . LYS A 1 286 ? -4.025 -11.293 3.971 1.00 98.06 286 LYS A O 1
ATOM 2153 N N . LEU A 1 287 ? -2.560 -11.693 2.305 1.00 98.38 287 LEU A N 1
ATOM 2154 C CA . LEU A 1 287 ? -1.934 -10.378 2.245 1.00 98.38 287 LEU A CA 1
ATOM 2155 C C . LEU A 1 287 ? -2.473 -9.630 1.025 1.00 98.38 287 LEU A C 1
ATOM 2157 O O . LEU A 1 287 ? -2.404 -10.144 -0.091 1.00 98.38 287 LEU A O 1
ATOM 2161 N N . VAL A 1 288 ? -2.964 -8.408 1.214 1.00 98.56 288 VAL A N 1
ATOM 2162 C CA . VAL A 1 288 ? -3.332 -7.513 0.108 1.00 98.56 288 VAL A CA 1
ATOM 2163 C C . VAL A 1 288 ? -2.376 -6.336 0.110 1.00 98.56 288 VAL A C 1
ATOM 2165 O O . VAL A 1 288 ? -2.277 -5.605 1.094 1.00 98.56 288 VAL A O 1
ATOM 2168 N N . MET A 1 289 ? -1.677 -6.148 -1.002 1.00 98.62 289 MET A N 1
ATOM 2169 C CA . MET A 1 289 ? -0.672 -5.106 -1.172 1.00 98.62 289 MET A CA 1
ATOM 2170 C C . MET A 1 289 ? -1.077 -4.149 -2.286 1.00 98.62 289 MET A C 1
ATOM 2172 O O . MET A 1 289 ? -1.561 -4.579 -3.335 1.00 98.62 289 MET A O 1
ATOM 2176 N N . VAL A 1 290 ? -0.824 -2.860 -2.085 1.00 98.62 290 VAL A N 1
ATOM 2177 C CA . VAL A 1 290 ? -0.869 -1.856 -3.151 1.00 98.62 290 VAL A CA 1
ATOM 2178 C C . VAL A 1 290 ? 0.561 -1.558 -3.575 1.00 98.62 290 VAL A C 1
ATOM 2180 O O . VAL A 1 290 ? 1.376 -1.085 -2.783 1.00 98.62 290 VAL A O 1
ATOM 2183 N N . VAL A 1 291 ? 0.841 -1.854 -4.838 1.00 98.62 291 VAL A N 1
ATOM 2184 C CA . VAL A 1 291 ? 2.119 -1.636 -5.513 1.00 98.62 291 VAL A CA 1
ATOM 2185 C C . VAL A 1 291 ? 2.046 -0.289 -6.232 1.00 98.62 291 VAL A C 1
ATOM 2187 O O . VAL A 1 291 ? 1.089 -0.041 -6.972 1.00 98.62 291 VAL A O 1
ATOM 2190 N N . ASP A 1 292 ? 3.024 0.586 -6.009 1.00 98.12 292 ASP A N 1
ATOM 2191 C CA . ASP A 1 292 ? 2.989 1.983 -6.441 1.00 98.12 292 ASP A CA 1
ATOM 2192 C C . ASP A 1 292 ? 4.065 2.309 -7.485 1.00 98.12 292 ASP A C 1
ATOM 2194 O O . ASP A 1 292 ? 5.232 2.550 -7.184 1.00 98.12 292 ASP A O 1
ATOM 2198 N N . GLY A 1 293 ? 3.635 2.364 -8.742 1.00 97.00 293 GLY A N 1
ATOM 2199 C CA . GLY A 1 293 ? 4.459 2.781 -9.870 1.00 97.00 293 GLY A CA 1
ATOM 2200 C C . GLY A 1 293 ? 4.498 4.294 -10.093 1.00 97.00 293 GLY A C 1
ATOM 2201 O O . GLY A 1 293 ? 5.195 4.759 -10.988 1.00 97.00 293 GLY A O 1
ATOM 2202 N N . TRP A 1 294 ? 3.771 5.083 -9.292 1.00 95.62 294 TRP A N 1
ATOM 2203 C CA . TRP A 1 294 ? 3.920 6.541 -9.297 1.00 95.62 294 TRP A CA 1
ATOM 2204 C C . TRP A 1 294 ? 5.212 6.998 -8.625 1.00 95.62 294 TRP A C 1
ATOM 2206 O O . TRP A 1 294 ? 5.725 8.052 -8.992 1.00 95.62 294 TRP A O 1
ATOM 2216 N N . ASN A 1 295 ? 5.748 6.212 -7.689 1.00 96.31 295 ASN A N 1
ATOM 2217 C CA . ASN A 1 295 ? 7.029 6.501 -7.054 1.00 96.31 295 ASN A CA 1
ATOM 2218 C C . ASN A 1 295 ? 8.148 5.535 -7.436 1.00 96.31 295 ASN A C 1
ATOM 2220 O O . ASN A 1 295 ? 9.306 5.944 -7.439 1.00 96.31 295 ASN A O 1
ATOM 2224 N N . ALA A 1 296 ? 7.812 4.289 -7.776 1.00 97.31 296 ALA A N 1
ATOM 2225 C CA . ALA A 1 296 ? 8.780 3.258 -8.134 1.00 97.31 296 ALA A CA 1
ATOM 2226 C C . ALA A 1 296 ? 8.368 2.523 -9.433 1.00 97.31 296 ALA A C 1
ATOM 2228 O O . ALA A 1 296 ? 8.054 1.329 -9.389 1.00 97.31 296 ALA A O 1
ATOM 2229 N N . PRO A 1 297 ? 8.265 3.216 -10.589 1.00 97.12 297 PRO A N 1
ATOM 2230 C CA . PRO A 1 297 ? 7.718 2.652 -11.827 1.00 97.12 297 PRO A CA 1
ATOM 2231 C C . PRO A 1 297 ? 8.422 1.373 -12.292 1.00 97.12 297 PRO A C 1
ATOM 2233 O O . PRO A 1 297 ? 7.735 0.440 -12.718 1.00 97.12 297 PRO A O 1
ATOM 2236 N N . VAL A 1 298 ? 9.753 1.295 -12.220 1.00 97.75 298 VAL A N 1
ATOM 2237 C CA . VAL A 1 298 ? 10.528 0.140 -12.705 1.00 97.75 298 VAL A CA 1
ATOM 2238 C C . VAL A 1 298 ? 10.471 -1.014 -11.701 1.00 97.75 298 VAL A C 1
ATOM 2240 O O . VAL A 1 298 ? 10.241 -2.164 -12.083 1.00 97.75 298 VAL A O 1
ATOM 2243 N N . THR A 1 299 ? 10.605 -0.725 -10.408 1.00 98.31 299 THR A N 1
ATOM 2244 C CA . THR A 1 299 ? 10.572 -1.721 -9.325 1.00 98.31 299 THR A CA 1
ATOM 2245 C C . THR A 1 299 ? 9.187 -2.349 -9.204 1.00 98.31 299 THR A C 1
ATOM 2247 O O . THR A 1 299 ? 9.051 -3.578 -9.223 1.00 98.31 299 THR A O 1
ATOM 2250 N N . ALA A 1 300 ? 8.144 -1.515 -9.164 1.00 98.38 300 ALA A N 1
ATOM 2251 C CA . ALA A 1 300 ? 6.753 -1.951 -9.155 1.00 98.38 300 ALA A CA 1
ATOM 2252 C C . ALA A 1 300 ? 6.381 -2.673 -10.458 1.00 98.38 300 ALA A C 1
ATOM 2254 O O . ALA A 1 300 ? 5.721 -3.712 -10.421 1.00 98.38 300 ALA A O 1
ATOM 2255 N N . GLY A 1 301 ? 6.835 -2.168 -11.610 1.00 98.06 301 GLY A N 1
ATOM 2256 C CA . GLY A 1 301 ? 6.615 -2.794 -12.915 1.00 98.06 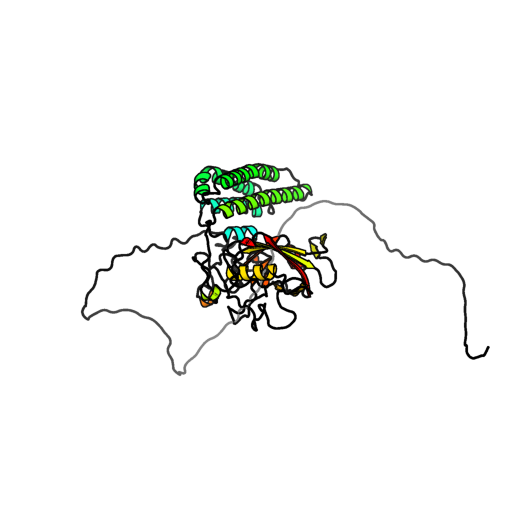301 GLY A CA 1
ATOM 2257 C C . GLY A 1 301 ? 7.191 -4.201 -12.993 1.00 98.06 301 GLY A C 1
ATOM 2258 O O . GLY A 1 301 ? 6.496 -5.139 -13.390 1.00 98.06 301 GLY A O 1
ATOM 2259 N N . ASN A 1 302 ? 8.432 -4.378 -12.546 1.00 98.19 302 ASN A N 1
ATOM 2260 C CA . ASN A 1 302 ? 9.058 -5.688 -12.467 1.00 98.19 302 ASN A CA 1
ATOM 2261 C C . ASN A 1 302 ? 8.311 -6.630 -11.504 1.00 98.19 302 ASN A C 1
ATOM 2263 O O . ASN A 1 302 ? 7.985 -7.746 -11.904 1.00 98.19 302 ASN A O 1
ATOM 2267 N N . PHE A 1 303 ? 7.975 -6.188 -10.286 1.00 98.62 303 PHE A N 1
ATOM 2268 C CA . PHE A 1 303 ? 7.223 -7.014 -9.332 1.00 98.62 303 PHE A CA 1
ATOM 2269 C C . PHE A 1 303 ? 5.878 -7.488 -9.912 1.00 98.62 303 PHE A C 1
ATOM 2271 O O . PHE A 1 303 ? 5.578 -8.682 -9.890 1.00 98.62 303 PHE A O 1
ATOM 2278 N N . VAL A 1 304 ? 5.095 -6.583 -10.510 1.00 98.69 304 VAL A N 1
ATOM 2279 C CA . VAL A 1 304 ? 3.788 -6.917 -11.106 1.00 98.69 304 VAL A CA 1
ATOM 2280 C C . VAL A 1 304 ? 3.939 -7.797 -12.359 1.00 98.69 304 VAL A C 1
ATOM 2282 O O . VAL A 1 304 ? 3.109 -8.684 -12.565 1.00 98.69 304 VAL A O 1
ATOM 2285 N N . ASP A 1 305 ? 5.008 -7.654 -13.160 1.00 98.25 305 ASP A N 1
ATOM 2286 C CA . ASP A 1 305 ? 5.319 -8.600 -14.251 1.00 98.25 305 ASP A CA 1
ATOM 2287 C C . ASP A 1 305 ? 5.554 -10.018 -13.712 1.00 98.25 305 ASP A C 1
ATOM 2289 O O . ASP A 1 305 ? 4.960 -10.965 -14.231 1.00 98.25 305 ASP A O 1
ATOM 2293 N N . LEU A 1 306 ? 6.348 -10.167 -12.648 1.00 97.94 306 LEU A N 1
ATOM 2294 C CA . LEU A 1 306 ? 6.642 -11.466 -12.031 1.00 97.94 306 LEU A CA 1
ATOM 2295 C C . LEU A 1 306 ? 5.401 -12.109 -11.395 1.00 97.94 306 LEU A C 1
ATOM 2297 O O . LEU A 1 306 ? 5.144 -13.291 -11.635 1.00 97.94 306 LEU A O 1
ATOM 2301 N N . VAL A 1 307 ? 4.574 -11.334 -10.683 1.00 98.44 307 VAL A N 1
ATOM 2302 C CA . VAL A 1 307 ? 3.264 -11.802 -10.191 1.00 98.44 307 VAL A CA 1
ATOM 2303 C C . VAL A 1 307 ? 2.374 -12.242 -11.361 1.00 98.44 307 VAL A C 1
ATOM 2305 O O . VAL A 1 307 ? 1.796 -13.325 -11.316 1.00 98.44 307 VAL A O 1
ATOM 2308 N N . SER A 1 308 ? 2.307 -11.469 -12.454 1.00 97.38 308 SER A N 1
ATOM 2309 C CA . SER A 1 308 ? 1.489 -11.818 -13.633 1.00 97.38 308 SER A CA 1
ATOM 2310 C C . SER A 1 308 ? 1.941 -13.091 -14.364 1.00 97.38 308 SER A C 1
ATOM 2312 O O . SER A 1 308 ? 1.172 -13.660 -15.135 1.00 97.38 308 SER A O 1
ATOM 2314 N N . LYS A 1 309 ? 3.181 -13.536 -14.126 1.00 95.50 309 LYS A N 1
ATOM 2315 C CA . LYS A 1 309 ? 3.774 -14.765 -14.671 1.00 95.50 309 LYS A CA 1
ATOM 2316 C C . LYS A 1 309 ? 3.659 -15.970 -13.731 1.00 95.50 309 LYS A C 1
ATOM 2318 O O . LYS A 1 309 ? 4.136 -17.040 -14.093 1.00 95.50 309 LYS A O 1
ATOM 2323 N N . GLY A 1 310 ? 3.085 -15.797 -12.536 1.00 96.56 310 GLY A N 1
ATOM 2324 C CA . GLY A 1 310 ? 3.052 -16.833 -11.499 1.00 96.56 310 GLY A CA 1
ATOM 2325 C C . GLY A 1 310 ? 4.423 -17.134 -10.882 1.00 96.56 310 GLY A C 1
ATOM 2326 O O . GLY A 1 310 ? 4.579 -18.164 -10.243 1.00 96.56 310 GLY A O 1
ATOM 2327 N N . PHE A 1 311 ? 5.427 -16.262 -11.050 1.00 96.81 311 PHE A N 1
ATOM 2328 C CA . PHE A 1 311 ? 6.806 -16.539 -10.616 1.00 96.81 311 PHE A CA 1
ATOM 2329 C C . PHE A 1 311 ? 6.927 -16.807 -9.108 1.00 96.81 311 PHE A C 1
ATOM 2331 O O . PHE A 1 311 ? 7.762 -17.600 -8.691 1.00 96.81 311 PHE A O 1
ATOM 2338 N N . TYR A 1 312 ? 6.099 -16.146 -8.296 1.00 97.75 312 TYR A N 1
ATOM 2339 C CA . TYR A 1 312 ? 6.090 -16.306 -6.840 1.00 97.75 312 TYR A CA 1
ATOM 2340 C C . TYR A 1 312 ? 5.239 -17.490 -6.351 1.00 97.75 312 TYR A C 1
ATOM 2342 O O . TYR A 1 312 ? 5.227 -17.762 -5.152 1.00 97.75 312 TYR A O 1
ATOM 2350 N N . ASP A 1 313 ? 4.523 -18.191 -7.233 1.00 97.06 313 ASP A N 1
ATOM 2351 C CA . ASP A 1 313 ? 3.691 -19.327 -6.836 1.00 97.06 313 ASP A CA 1
ATOM 2352 C C . ASP A 1 313 ? 4.569 -20.504 -6.387 1.00 97.06 313 ASP A C 1
ATOM 2354 O O . ASP A 1 313 ? 5.578 -20.836 -7.006 1.00 97.06 313 ASP A O 1
ATOM 2358 N N . SER A 1 314 ? 4.177 -21.147 -5.288 1.00 95.94 314 SER A N 1
ATOM 2359 C CA . SER A 1 314 ? 4.938 -22.193 -4.587 1.00 95.94 314 SER A CA 1
ATOM 2360 C C . SER A 1 314 ? 6.340 -21.783 -4.099 1.00 95.94 314 SER A C 1
ATOM 2362 O O . SER A 1 314 ? 7.104 -22.641 -3.652 1.00 95.94 314 SER A O 1
ATOM 2364 N N . MET A 1 315 ? 6.697 -20.490 -4.123 1.00 95.94 315 MET A N 1
ATOM 2365 C CA . MET A 1 315 ? 7.965 -20.018 -3.560 1.00 95.94 315 MET A CA 1
ATOM 2366 C C . MET A 1 315 ? 7.946 -20.015 -2.032 1.00 95.94 315 MET A C 1
ATOM 2368 O O . MET A 1 315 ? 6.944 -19.683 -1.398 1.00 95.94 315 MET A O 1
ATOM 2372 N N . LYS A 1 316 ? 9.095 -20.334 -1.431 1.00 96.81 316 LYS A N 1
ATOM 2373 C CA . LYS A 1 316 ? 9.277 -20.319 0.023 1.00 96.81 316 LYS A CA 1
ATOM 2374 C C . LYS A 1 316 ? 9.707 -18.942 0.527 1.00 96.81 316 LYS A C 1
ATOM 2376 O O . LYS A 1 316 ? 10.365 -18.162 -0.168 1.00 96.81 316 LYS A O 1
ATOM 2381 N N . ILE A 1 317 ? 9.394 -18.662 1.782 1.00 97.38 317 ILE A N 1
ATOM 2382 C CA . ILE A 1 317 ? 10.004 -17.584 2.557 1.00 97.38 317 ILE A CA 1
ATOM 2383 C C . ILE A 1 317 ? 11.444 -17.990 2.882 1.00 97.38 317 ILE A C 1
ATOM 2385 O O . ILE A 1 317 ? 11.680 -19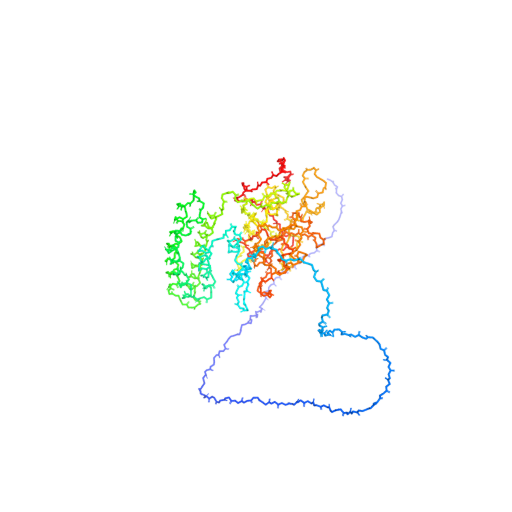.009 3.533 1.00 97.38 317 ILE A O 1
ATOM 2389 N N . SER A 1 318 ? 12.413 -17.206 2.410 1.00 95.06 318 SER A N 1
ATOM 2390 C CA . SER A 1 318 ? 13.844 -17.519 2.507 1.00 95.06 318 SER A CA 1
ATOM 2391 C C . SER A 1 318 ? 14.507 -16.938 3.758 1.00 95.06 318 SER A C 1
ATOM 2393 O O . SER A 1 318 ? 15.515 -17.472 4.219 1.00 95.06 318 SER A O 1
ATOM 2395 N N . ARG A 1 319 ? 13.942 -15.870 4.334 1.00 94.62 319 ARG A N 1
ATOM 2396 C CA . ARG A 1 319 ? 14.413 -15.234 5.574 1.00 94.62 319 ARG A CA 1
ATOM 2397 C C . ARG A 1 319 ? 13.235 -14.631 6.339 1.00 94.62 319 ARG A C 1
ATOM 2399 O O . ARG A 1 319 ? 12.350 -14.027 5.745 1.00 94.62 319 ARG A O 1
ATOM 2406 N N . SER A 1 320 ? 13.253 -14.793 7.657 1.00 93.44 320 SER A N 1
ATOM 2407 C CA . SER A 1 320 ? 12.313 -14.185 8.602 1.00 93.44 320 SER A CA 1
ATOM 2408 C C . SER A 1 320 ? 13.028 -14.027 9.942 1.00 93.44 320 SER A C 1
ATOM 2410 O O . SER A 1 320 ? 13.195 -15.012 10.659 1.00 93.44 320 SER A O 1
ATOM 2412 N N . ASP A 1 321 ? 13.472 -12.815 10.269 1.00 86.62 321 ASP A N 1
ATOM 2413 C CA . ASP A 1 321 ? 14.346 -12.530 11.424 1.00 86.62 321 ASP A CA 1
ATOM 2414 C C . ASP A 1 321 ? 13.765 -11.508 12.418 1.00 86.62 321 ASP A C 1
ATOM 2416 O O . ASP A 1 321 ? 14.471 -11.003 13.288 1.00 86.62 321 ASP A O 1
ATOM 2420 N N . GLY A 1 322 ? 12.471 -11.202 12.295 1.00 83.56 322 GLY A N 1
ATOM 2421 C CA . GLY A 1 322 ? 11.772 -10.222 13.132 1.00 83.56 322 GLY A CA 1
ATOM 2422 C C . GLY A 1 322 ? 11.926 -8.769 12.672 1.00 83.56 322 GLY A C 1
ATOM 2423 O O . GLY A 1 322 ? 11.124 -7.935 13.083 1.00 83.56 322 GLY A O 1
ATOM 2424 N N . PHE A 1 323 ? 12.875 -8.467 11.780 1.00 86.75 323 PHE A N 1
ATOM 2425 C CA . PHE A 1 323 ? 12.995 -7.158 11.125 1.00 86.75 323 PHE A CA 1
ATOM 2426 C C . PHE A 1 323 ? 12.402 -7.178 9.720 1.00 86.75 323 PHE A C 1
ATOM 2428 O O . PHE A 1 323 ? 11.748 -6.215 9.318 1.00 86.75 323 PHE A O 1
ATOM 2435 N N . VAL A 1 324 ? 12.606 -8.274 8.986 1.00 93.50 324 VAL A N 1
ATOM 2436 C CA . VAL A 1 324 ? 12.061 -8.479 7.640 1.00 93.50 324 VAL A CA 1
ATOM 2437 C C . VAL A 1 324 ? 11.545 -9.903 7.439 1.00 93.50 324 VAL A C 1
ATOM 2439 O O . VAL A 1 324 ? 12.054 -10.857 8.031 1.00 93.50 324 VAL A O 1
ATOM 2442 N N . VAL A 1 325 ? 10.573 -10.046 6.538 1.00 97.19 325 VAL A N 1
ATOM 2443 C CA . VAL A 1 325 ? 10.208 -11.316 5.887 1.00 97.19 325 VAL A CA 1
ATOM 2444 C C . VAL A 1 325 ? 10.590 -11.182 4.421 1.00 97.19 325 VAL A C 1
ATOM 2446 O O . VAL A 1 325 ? 10.115 -10.264 3.764 1.00 97.19 325 VAL A O 1
ATOM 2449 N N . GLN A 1 326 ? 11.446 -12.058 3.900 1.00 97.31 326 GLN A N 1
ATOM 2450 C CA . GLN A 1 326 ? 11.991 -11.976 2.540 1.00 97.31 326 GLN A CA 1
ATOM 2451 C C . GLN A 1 326 ? 11.722 -13.266 1.756 1.00 97.31 326 GLN A C 1
ATOM 2453 O O . GLN A 1 326 ? 11.754 -14.374 2.298 1.00 97.31 326 GLN A O 1
ATOM 2458 N N . THR A 1 327 ? 11.466 -13.110 0.460 1.00 97.19 327 THR A N 1
ATOM 2459 C CA . THR A 1 327 ? 11.160 -14.194 -0.484 1.00 97.19 327 THR A CA 1
ATOM 2460 C C . THR A 1 327 ? 11.593 -13.806 -1.907 1.00 97.19 327 THR A C 1
ATOM 2462 O O . THR A 1 327 ? 12.325 -12.833 -2.094 1.00 97.19 327 THR A O 1
ATOM 2465 N N . GLY A 1 328 ? 11.193 -14.576 -2.923 1.00 95.00 328 GLY A N 1
ATOM 2466 C CA . GLY A 1 328 ? 11.513 -14.320 -4.330 1.00 95.00 328 GLY A CA 1
ATOM 2467 C C . GLY A 1 328 ? 12.884 -14.829 -4.782 1.00 95.00 328 GLY A C 1
ATOM 2468 O O . GLY A 1 328 ? 13.343 -14.456 -5.863 1.00 95.00 328 GLY A O 1
ATOM 2469 N N . LYS A 1 329 ? 13.555 -15.649 -3.962 1.00 93.56 329 LYS A N 1
ATOM 2470 C CA . LYS A 1 329 ? 14.819 -16.317 -4.302 1.00 93.56 329 LYS A CA 1
ATOM 2471 C C . LYS A 1 329 ? 14.519 -17.689 -4.927 1.00 93.56 329 LYS A C 1
ATOM 2473 O O . LYS A 1 329 ? 13.859 -18.484 -4.263 1.00 93.56 329 LYS A O 1
ATOM 2478 N N . PRO A 1 330 ? 14.987 -17.989 -6.152 1.00 90.81 330 PRO A N 1
ATOM 2479 C CA . PRO A 1 330 ? 14.869 -19.330 -6.726 1.00 90.81 330 PRO A CA 1
ATOM 2480 C C . PRO A 1 330 ? 15.613 -20.390 -5.897 1.00 90.81 330 PRO A C 1
ATOM 2482 O O . PRO A 1 330 ? 16.727 -20.139 -5.440 1.00 90.81 330 PRO A O 1
ATOM 2485 N N . ASP A 1 331 ? 15.037 -21.593 -5.776 1.00 85.19 331 ASP A N 1
ATOM 2486 C CA . ASP A 1 331 ? 15.674 -22.747 -5.109 1.00 85.19 331 ASP A CA 1
ATOM 2487 C C . ASP A 1 331 ? 16.931 -23.248 -5.869 1.00 85.19 331 ASP A C 1
ATOM 2489 O O . ASP A 1 331 ? 17.778 -23.931 -5.295 1.00 85.19 331 ASP A O 1
ATOM 2493 N N . SER A 1 332 ? 17.075 -22.924 -7.163 1.00 81.88 332 SER A N 1
ATOM 2494 C CA . SER A 1 332 ? 18.253 -23.266 -7.974 1.00 81.88 332 SER A CA 1
ATOM 2495 C C . SER A 1 332 ? 18.488 -22.274 -9.120 1.00 81.88 332 SER A C 1
ATOM 2497 O O . SER A 1 332 ? 17.566 -21.585 -9.557 1.00 81.88 332 SER A O 1
ATOM 2499 N N . GLY A 1 333 ? 19.724 -22.229 -9.628 1.00 84.12 333 GLY A N 1
ATOM 2500 C CA . GLY A 1 333 ? 20.137 -21.314 -10.695 1.00 84.12 333 GLY A CA 1
ATOM 2501 C C . GLY A 1 333 ? 20.608 -19.943 -10.184 1.00 84.12 333 GLY A C 1
ATOM 2502 O O . GLY A 1 333 ? 20.969 -19.813 -9.013 1.00 84.12 333 GLY A O 1
ATOM 2503 N N . PRO A 1 334 ? 20.672 -18.928 -11.064 1.00 84.44 334 PRO A N 1
ATOM 2504 C CA . PRO A 1 334 ? 21.094 -17.575 -10.707 1.00 84.44 334 PRO A CA 1
ATOM 2505 C C . PRO A 1 334 ? 20.200 -16.897 -9.657 1.00 84.44 334 PRO A C 1
ATOM 2507 O O . PRO A 1 334 ? 18.989 -17.108 -9.615 1.00 84.44 334 PRO A O 1
ATOM 2510 N N . GLU A 1 335 ? 20.774 -15.991 -8.860 1.00 87.00 335 GLU A N 1
ATOM 2511 C CA . GLU A 1 335 ? 19.993 -15.169 -7.929 1.00 87.00 335 GLU A CA 1
ATOM 2512 C C . GLU A 1 335 ? 19.211 -14.071 -8.671 1.00 87.00 335 GLU A C 1
ATOM 2514 O O . GLU A 1 335 ? 19.722 -12.976 -8.943 1.00 87.00 335 GLU A O 1
ATOM 2519 N N . GLY A 1 336 ? 17.955 -14.381 -9.001 1.00 91.88 336 GLY A N 1
ATOM 2520 C CA . GLY A 1 336 ? 16.990 -13.464 -9.604 1.00 91.88 336 GLY A CA 1
ATOM 2521 C C . GLY A 1 336 ? 16.042 -14.147 -10.594 1.00 91.88 336 GLY A C 1
ATOM 2522 O O . GLY A 1 336 ? 16.133 -15.349 -10.837 1.00 91.88 336 GLY A O 1
ATOM 2523 N N . TYR A 1 337 ? 15.151 -13.372 -11.212 1.00 94.44 337 TYR A N 1
ATOM 2524 C CA . TYR A 1 337 ? 14.354 -13.852 -12.342 1.00 94.44 337 TYR A CA 1
ATOM 2525 C C . TYR A 1 337 ? 15.193 -13.838 -13.620 1.00 94.44 337 TYR A C 1
ATOM 2527 O O . TYR A 1 337 ? 15.681 -12.780 -14.014 1.00 94.44 337 TYR A O 1
ATOM 2535 N N . VAL A 1 338 ? 15.313 -14.978 -14.302 1.00 94.19 338 VAL A N 1
ATOM 2536 C CA . VAL A 1 338 ? 15.952 -15.084 -15.624 1.00 94.19 338 VAL A CA 1
ATOM 2537 C C . VAL A 1 338 ? 14.860 -15.085 -16.707 1.00 94.19 338 VAL A C 1
ATOM 2539 O O . VAL A 1 338 ? 14.044 -16.008 -16.724 1.00 94.19 338 VAL A O 1
ATOM 2542 N N . PRO A 1 339 ? 14.807 -14.079 -17.605 1.00 90.44 339 PRO A N 1
ATOM 2543 C CA . PRO A 1 339 ? 13.877 -14.075 -18.736 1.00 90.44 339 PRO A CA 1
ATOM 2544 C C . PRO A 1 339 ? 14.074 -15.269 -19.678 1.00 90.44 339 PRO A C 1
ATOM 2546 O O . PRO A 1 339 ? 15.159 -15.844 -19.779 1.00 90.44 339 PRO A O 1
ATOM 2549 N N . THR A 1 340 ? 13.037 -15.622 -20.430 1.00 87.19 340 THR A N 1
ATOM 2550 C CA . THR A 1 340 ? 13.054 -16.784 -21.325 1.00 87.19 340 THR A CA 1
ATOM 2551 C C . THR A 1 340 ? 14.054 -16.570 -22.460 1.00 87.19 340 THR A C 1
ATOM 2553 O O . THR A 1 340 ? 13.915 -15.656 -23.270 1.00 87.19 340 THR A O 1
ATOM 2556 N N . GLY A 1 341 ? 15.074 -17.428 -22.531 1.00 85.69 341 GLY A N 1
ATOM 2557 C CA . GLY A 1 341 ? 16.166 -17.310 -23.504 1.00 85.69 341 GLY A CA 1
ATOM 2558 C C . GLY A 1 341 ? 17.293 -16.350 -23.097 1.00 85.69 341 GLY A C 1
ATOM 2559 O O . GLY A 1 341 ? 18.269 -16.229 -23.837 1.00 85.69 341 GLY A O 1
ATOM 2560 N N . ALA A 1 342 ? 17.207 -15.707 -21.928 1.00 88.25 342 ALA A N 1
ATOM 2561 C CA . ALA A 1 342 ? 18.343 -15.023 -21.317 1.00 88.25 342 ALA A CA 1
ATOM 2562 C C . ALA A 1 342 ? 19.267 -16.023 -20.596 1.00 88.25 342 ALA A C 1
ATOM 2564 O O . ALA A 1 342 ? 18.862 -17.129 -20.240 1.00 88.25 342 ALA A O 1
ATOM 2565 N N . LYS A 1 343 ? 20.524 -15.619 -20.376 1.00 87.50 343 LYS A N 1
ATOM 2566 C CA . LYS A 1 343 ? 21.480 -16.339 -19.513 1.00 87.50 343 LYS A CA 1
ATOM 2567 C C . LYS A 1 343 ? 21.597 -15.711 -18.124 1.00 87.50 343 LYS A C 1
ATOM 2569 O O . LYS A 1 343 ? 21.772 -16.424 -17.146 1.00 87.50 343 LYS A O 1
ATOM 2574 N N . GLU A 1 344 ? 21.469 -14.388 -18.066 1.00 90.75 344 GLU A N 1
ATOM 2575 C CA . GLU A 1 344 ? 21.584 -13.595 -16.846 1.00 90.75 344 GLU A CA 1
ATOM 2576 C C . GLU A 1 344 ? 20.205 -13.207 -16.297 1.00 90.75 344 GLU A C 1
ATOM 2578 O O . GLU A 1 344 ? 19.261 -13.032 -17.080 1.00 90.75 344 GLU A O 1
ATOM 2583 N N . PRO A 1 345 ? 20.069 -13.014 -14.973 1.00 93.44 345 PRO A N 1
ATOM 2584 C CA . PRO A 1 345 ? 18.871 -12.433 -14.390 1.00 93.44 345 PRO A CA 1
ATOM 2585 C C . PRO A 1 345 ? 18.560 -11.047 -14.947 1.00 93.44 345 PRO A C 1
ATOM 2587 O O . PRO A 1 345 ? 19.454 -10.231 -15.176 1.00 93.44 345 PRO A O 1
ATOM 2590 N N . ARG A 1 346 ? 17.268 -10.733 -15.058 1.00 94.88 346 ARG A N 1
ATOM 2591 C CA . ARG A 1 346 ? 16.810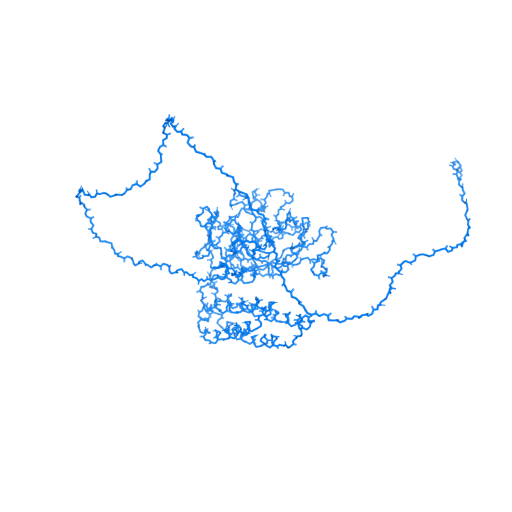 -9.354 -15.208 1.00 94.88 346 ARG A CA 1
ATOM 2592 C C . ARG A 1 346 ? 17.236 -8.578 -13.965 1.00 94.88 346 ARG A C 1
ATOM 2594 O O . ARG A 1 346 ? 16.808 -8.909 -12.856 1.00 94.88 346 ARG A O 1
ATOM 2601 N N . ARG A 1 347 ? 18.049 -7.547 -14.173 1.00 95.56 347 ARG A N 1
ATOM 2602 C CA . ARG A 1 347 ? 18.426 -6.574 -13.150 1.00 95.56 347 ARG A CA 1
ATOM 2603 C C . ARG A 1 347 ? 17.490 -5.371 -13.169 1.00 95.56 347 ARG A C 1
ATOM 2605 O O . ARG A 1 347 ? 16.963 -5.006 -14.219 1.00 95.56 347 ARG A O 1
ATOM 2612 N N . VAL A 1 348 ? 17.270 -4.806 -11.991 1.00 96.19 348 VAL A N 1
ATOM 2613 C CA . VAL A 1 348 ? 16.425 -3.643 -11.716 1.00 96.19 348 VAL A CA 1
ATOM 2614 C C . VAL A 1 348 ? 17.269 -2.675 -10.885 1.00 96.19 348 VAL A C 1
ATOM 2616 O O . VAL A 1 348 ? 17.859 -3.115 -9.893 1.00 96.19 348 VAL A O 1
ATOM 2619 N N . PRO A 1 349 ? 17.363 -1.392 -11.276 1.00 97.00 349 PRO A N 1
ATOM 2620 C CA . PRO A 1 349 ? 18.128 -0.406 -10.525 1.00 97.00 349 PRO A CA 1
ATOM 2621 C C . PRO A 1 349 ? 17.525 -0.150 -9.142 1.00 97.00 349 PRO A C 1
ATOM 2623 O O . PRO A 1 349 ? 16.316 -0.286 -8.946 1.00 97.00 349 PRO A O 1
ATOM 2626 N N . LEU A 1 350 ? 18.352 0.297 -8.195 1.00 97.69 350 LEU A N 1
ATOM 2627 C CA . LEU A 1 350 ? 17.862 0.970 -6.994 1.00 97.69 350 LEU A CA 1
ATOM 2628 C C . LEU A 1 350 ? 17.072 2.202 -7.436 1.00 97.69 350 LEU A C 1
ATOM 2630 O O . LEU A 1 350 ? 17.607 3.046 -8.143 1.00 97.69 350 LEU A O 1
ATOM 2634 N N . GLU A 1 351 ? 15.812 2.290 -7.036 1.00 96.75 351 GLU A N 1
ATOM 2635 C CA . GLU A 1 351 ? 14.882 3.335 -7.451 1.00 96.75 351 GLU A CA 1
ATOM 2636 C C . GLU A 1 351 ? 14.340 4.016 -6.195 1.00 96.75 351 GLU A C 1
ATOM 2638 O O . GLU A 1 351 ? 13.653 3.395 -5.381 1.00 96.75 351 GLU A O 1
ATOM 2643 N N . ILE A 1 352 ? 14.698 5.282 -5.996 1.00 96.12 352 ILE A N 1
ATOM 2644 C CA . ILE A 1 352 ? 14.314 6.057 -4.812 1.00 96.12 352 ILE A CA 1
ATOM 2645 C C . ILE A 1 352 ? 13.695 7.364 -5.288 1.00 96.12 352 ILE A C 1
ATOM 2647 O O . ILE A 1 352 ? 14.272 8.068 -6.107 1.00 96.12 352 ILE A O 1
ATOM 2651 N N . PHE A 1 353 ? 12.541 7.741 -4.744 1.00 95.19 353 PHE A N 1
ATOM 2652 C CA . PHE A 1 353 ? 11.966 9.062 -4.987 1.00 95.19 353 PHE A CA 1
ATOM 2653 C C . PHE A 1 353 ? 12.136 9.922 -3.734 1.00 95.19 353 PHE A C 1
ATOM 2655 O O . PHE A 1 353 ? 11.531 9.642 -2.697 1.00 95.19 353 PHE A O 1
ATOM 2662 N N . VAL A 1 354 ? 12.963 10.966 -3.823 1.00 93.19 354 VAL A N 1
ATOM 2663 C CA . VAL A 1 354 ? 13.115 11.985 -2.775 1.00 93.19 354 VAL A CA 1
ATOM 2664 C C . VAL A 1 354 ? 11.975 13.004 -2.856 1.00 93.19 354 VAL A C 1
ATOM 2666 O O . VAL A 1 354 ? 11.648 13.532 -3.919 1.00 93.19 354 VAL A O 1
ATOM 2669 N N . LYS A 1 355 ? 11.360 13.312 -1.713 1.00 89.44 355 LYS A N 1
ATOM 2670 C CA . LYS A 1 355 ? 10.218 14.222 -1.625 1.00 89.44 355 LYS A CA 1
ATOM 2671 C C . LYS A 1 355 ? 10.613 15.636 -2.063 1.00 89.44 355 LYS A C 1
ATOM 2673 O O . LYS A 1 355 ? 11.369 16.318 -1.374 1.00 89.44 355 LYS A O 1
ATOM 2678 N N . GLY A 1 356 ? 10.002 16.103 -3.151 1.00 88.19 356 GLY A N 1
ATOM 2679 C CA . GLY A 1 356 ? 10.244 17.426 -3.738 1.00 88.19 356 GLY A CA 1
ATOM 2680 C C . GLY A 1 356 ? 11.002 17.387 -5.066 1.00 88.19 356 GLY A C 1
ATOM 2681 O O . GLY A 1 356 ? 11.016 18.400 -5.764 1.00 88.19 356 GLY A O 1
ATOM 2682 N N . ASP A 1 357 ? 11.561 16.235 -5.442 1.00 91.56 357 ASP A N 1
ATOM 2683 C CA . ASP A 1 357 ? 12.116 16.023 -6.778 1.00 91.56 357 ASP A CA 1
ATOM 2684 C C . ASP A 1 357 ? 10.987 15.897 -7.822 1.00 91.56 357 ASP A C 1
ATOM 2686 O O . ASP A 1 357 ? 9.814 15.701 -7.497 1.00 91.56 357 ASP A O 1
ATOM 2690 N N . ASN A 1 358 ? 11.341 15.999 -9.105 1.00 89.69 358 ASN A N 1
ATOM 2691 C CA . ASN A 1 358 ? 10.398 15.802 -10.216 1.00 89.69 358 ASN A CA 1
ATOM 2692 C C . ASN A 1 358 ? 10.368 14.348 -10.733 1.00 89.69 358 ASN A C 1
ATOM 2694 O O . ASN A 1 358 ? 9.545 14.022 -11.589 1.00 89.69 358 ASN A O 1
ATOM 2698 N N . ALA A 1 359 ? 11.288 13.502 -10.264 1.00 92.44 359 ALA A N 1
ATOM 2699 C CA . ALA A 1 359 ? 11.523 12.141 -10.732 1.00 92.44 359 ALA A CA 1
ATOM 2700 C C . ALA A 1 359 ? 12.251 11.313 -9.652 1.00 92.44 359 ALA A C 1
ATOM 2702 O O . ALA A 1 359 ? 12.935 11.909 -8.817 1.00 92.44 359 ALA A O 1
ATOM 2703 N N . PRO A 1 360 ? 12.182 9.970 -9.699 1.00 95.12 360 PRO A N 1
ATOM 2704 C CA . PRO A 1 360 ? 13.088 9.109 -8.949 1.00 95.12 360 PRO A CA 1
ATOM 2705 C C . PRO A 1 360 ? 14.552 9.281 -9.386 1.00 95.12 360 PRO A C 1
ATOM 2707 O O . PRO A 1 360 ? 14.837 9.520 -10.562 1.00 95.12 360 PRO A O 1
ATOM 2710 N N . MET A 1 361 ? 15.470 9.094 -8.440 1.00 95.06 361 MET A N 1
ATOM 2711 C CA . MET A 1 361 ? 16.872 8.752 -8.699 1.00 95.06 361 MET A CA 1
ATOM 2712 C C . MET A 1 361 ? 16.992 7.247 -8.982 1.00 95.06 361 MET A C 1
ATOM 2714 O O . MET A 1 361 ? 16.180 6.450 -8.499 1.00 95.06 361 MET A O 1
ATOM 2718 N N . TYR A 1 362 ? 18.015 6.868 -9.750 1.00 96.38 362 TYR A N 1
ATOM 2719 C CA . TYR A 1 362 ? 18.260 5.490 -10.169 1.00 96.38 362 TYR A CA 1
ATOM 2720 C C . TYR A 1 362 ? 19.728 5.104 -9.959 1.00 96.38 362 TYR A C 1
ATOM 2722 O O . TYR A 1 362 ? 20.621 5.851 -10.344 1.00 96.38 362 TYR A O 1
ATOM 2730 N N . GLY A 1 363 ? 19.973 3.921 -9.394 1.00 95.94 363 GLY A N 1
ATOM 2731 C CA . GLY A 1 363 ? 21.302 3.312 -9.262 1.00 95.94 363 GLY A CA 1
ATOM 2732 C C . GLY A 1 363 ? 22.217 3.897 -8.182 1.00 95.94 363 GLY A C 1
ATOM 2733 O O . GLY A 1 363 ? 23.350 3.440 -8.041 1.00 95.94 363 GLY A O 1
ATOM 2734 N N . GLU A 1 364 ? 21.724 4.843 -7.387 1.00 94.88 364 GLU A N 1
ATOM 2735 C CA . GLU A 1 364 ? 22.473 5.549 -6.347 1.00 94.88 364 GLU A CA 1
ATOM 2736 C C . GLU A 1 364 ? 21.637 5.638 -5.062 1.00 94.88 364 GLU A C 1
ATOM 2738 O O . GLU A 1 364 ? 20.406 5.725 -5.113 1.00 94.88 364 GLU A O 1
ATOM 2743 N N . THR A 1 365 ? 22.286 5.556 -3.901 1.00 94.50 365 THR A N 1
ATOM 2744 C CA . THR A 1 365 ? 21.656 5.805 -2.597 1.00 94.50 365 THR A CA 1
ATOM 2745 C C . THR A 1 365 ? 21.604 7.300 -2.296 1.00 94.50 365 THR A C 1
ATOM 2747 O O . THR A 1 365 ? 22.410 8.084 -2.795 1.00 94.50 365 THR A O 1
ATOM 2750 N N . THR A 1 366 ? 20.718 7.719 -1.391 1.00 92.31 366 THR A N 1
ATOM 2751 C CA . THR A 1 366 ? 20.693 9.128 -0.961 1.00 92.31 366 THR A CA 1
ATOM 2752 C C . THR A 1 366 ? 21.985 9.550 -0.257 1.00 92.31 366 THR A C 1
ATOM 2754 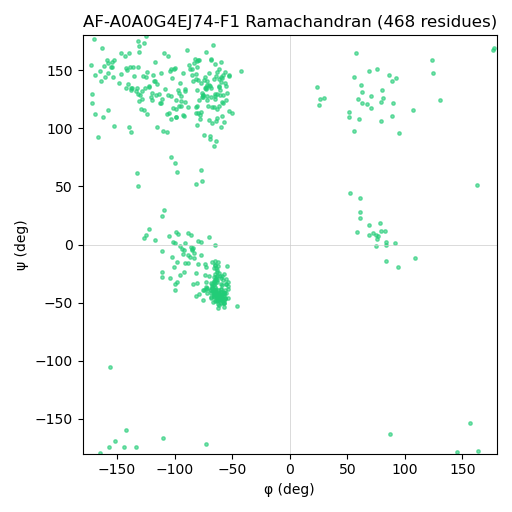O O . THR A 1 366 ? 22.294 10.736 -0.237 1.00 92.31 366 THR A O 1
ATOM 2757 N N . GLU A 1 367 ? 22.748 8.623 0.330 1.00 91.06 367 GLU A N 1
ATOM 2758 C CA . GLU A 1 367 ? 24.041 8.918 0.961 1.00 91.06 367 GLU A CA 1
ATOM 2759 C C . GLU A 1 367 ? 25.135 9.225 -0.069 1.00 91.06 367 GLU A C 1
ATOM 2761 O O . GLU A 1 367 ? 25.881 10.185 0.125 1.00 91.06 367 GLU A O 1
ATOM 2766 N N . GLU A 1 368 ? 25.192 8.468 -1.167 1.00 93.75 368 GLU A N 1
ATOM 2767 C CA . GLU A 1 368 ? 26.122 8.684 -2.287 1.00 93.75 368 GLU A CA 1
ATOM 2768 C C . GLU A 1 368 ? 25.823 10.011 -3.015 1.00 93.75 368 GLU A C 1
ATOM 2770 O O . GLU A 1 368 ? 26.720 10.838 -3.180 1.00 93.75 368 GLU A O 1
ATOM 2775 N N . ASP A 1 369 ? 24.541 10.295 -3.272 1.00 92.44 369 ASP A N 1
ATOM 2776 C CA . ASP A 1 369 ? 24.016 11.564 -3.816 1.00 92.44 369 ASP A CA 1
ATOM 2777 C C . ASP A 1 369 ? 24.099 12.751 -2.811 1.00 92.44 369 ASP A C 1
ATOM 2779 O O . ASP A 1 369 ? 23.585 13.848 -3.037 1.00 92.44 369 ASP A O 1
ATOM 2783 N N . GLY A 1 370 ? 24.734 12.567 -1.645 1.00 92.00 370 GLY A N 1
ATOM 2784 C CA . GLY A 1 370 ? 24.965 13.625 -0.649 1.00 92.00 370 GLY A CA 1
ATOM 2785 C C . GLY A 1 370 ? 23.705 14.131 0.073 1.00 92.00 370 GLY A C 1
ATOM 2786 O O . GLY A 1 370 ? 23.764 15.090 0.848 1.00 92.00 370 GLY A O 1
ATOM 2787 N N . ARG A 1 371 ? 22.559 13.477 -0.137 1.00 89.00 371 ARG A N 1
ATOM 2788 C CA . ARG A 1 371 ? 21.235 13.782 0.428 1.00 89.00 371 ARG A CA 1
ATOM 2789 C C . ARG A 1 371 ? 20.773 12.752 1.469 1.00 89.00 371 ARG A C 1
ATOM 2791 O O . ARG A 1 371 ? 19.574 12.583 1.664 1.00 89.00 371 ARG A O 1
ATOM 2798 N N . GLY A 1 372 ? 21.691 12.111 2.201 1.00 82.50 372 GLY A N 1
ATOM 2799 C CA . GLY A 1 372 ? 21.414 10.955 3.080 1.00 82.50 372 GLY A CA 1
ATOM 2800 C C . GLY A 1 372 ? 20.319 11.131 4.150 1.00 82.50 372 GLY A C 1
ATOM 2801 O O . GLY A 1 372 ? 19.780 10.153 4.650 1.00 82.50 372 GLY A O 1
ATOM 2802 N N . PHE A 1 373 ? 19.940 12.370 4.488 1.00 79.06 373 PHE A N 1
ATOM 2803 C CA . PHE A 1 373 ? 18.844 12.677 5.422 1.00 79.06 373 PHE A CA 1
ATOM 2804 C C . PHE A 1 373 ? 17.548 13.171 4.755 1.00 79.06 373 PHE A C 1
ATOM 2806 O O . PHE A 1 373 ? 16.646 13.637 5.461 1.00 79.06 373 PHE A O 1
ATOM 2813 N N . ALA A 1 374 ? 17.456 13.138 3.425 1.00 85.25 374 ALA A N 1
ATOM 2814 C CA . ALA A 1 374 ? 16.279 13.575 2.689 1.00 85.25 374 ALA A CA 1
ATOM 2815 C C . ALA A 1 374 ? 15.124 12.576 2.853 1.00 85.25 374 ALA A C 1
ATOM 2817 O O . ALA A 1 374 ? 15.312 11.364 2.797 1.00 85.25 374 ALA A O 1
ATOM 2818 N N . ALA A 1 375 ? 13.913 13.097 3.054 1.00 87.56 375 ALA A N 1
ATOM 2819 C CA . ALA A 1 375 ? 12.720 12.267 3.161 1.00 87.56 375 ALA A CA 1
ATOM 2820 C C . ALA A 1 375 ? 12.344 11.701 1.786 1.00 87.56 375 ALA A C 1
ATOM 2822 O O . ALA A 1 375 ? 12.287 12.445 0.805 1.00 87.56 375 ALA A O 1
ATOM 2823 N N . THR A 1 376 ? 12.040 10.410 1.721 1.00 91.12 376 THR A N 1
ATOM 2824 C CA . THR A 1 376 ? 11.483 9.766 0.528 1.00 91.12 376 THR A CA 1
ATOM 2825 C C . THR A 1 376 ? 9.985 10.055 0.394 1.00 91.12 376 THR A C 1
ATOM 2827 O O . THR A 1 376 ? 9.308 10.418 1.362 1.00 91.12 376 THR A O 1
ATOM 2830 N N . THR A 1 377 ? 9.446 9.917 -0.817 1.00 92.44 377 THR A N 1
ATOM 2831 C CA . THR A 1 377 ? 8.002 10.050 -1.063 1.00 92.44 377 THR A CA 1
ATOM 2832 C C . THR A 1 377 ? 7.231 8.837 -0.527 1.00 92.44 377 THR A C 1
ATOM 2834 O O . THR A 1 377 ? 6.156 9.012 0.045 1.00 92.44 377 THR A O 1
ATOM 2837 N N . LEU A 1 378 ? 7.812 7.633 -0.632 1.00 93.31 378 LEU A N 1
ATOM 2838 C CA . LEU A 1 378 ? 7.352 6.414 0.046 1.00 93.31 378 LEU A CA 1
ATOM 2839 C C . LEU A 1 378 ? 8.357 6.016 1.145 1.00 93.31 378 LEU A C 1
ATOM 2841 O O . LEU A 1 378 ? 9.379 5.400 0.833 1.00 93.31 378 LEU A O 1
ATOM 2845 N N . PRO A 1 379 ? 8.113 6.368 2.420 1.00 92.19 379 PRO A N 1
ATOM 2846 C CA . PRO A 1 379 ? 9.002 6.011 3.518 1.00 92.19 379 PRO A CA 1
ATOM 2847 C C . PRO A 1 379 ? 8.721 4.607 4.070 1.00 92.19 379 PRO A C 1
ATOM 2849 O O . PRO A 1 379 ? 7.580 4.131 4.093 1.00 92.19 379 PRO A O 1
ATOM 2852 N N . PHE A 1 380 ? 9.753 3.961 4.602 1.00 91.19 380 PHE A N 1
ATOM 2853 C CA . PHE A 1 380 ? 9.702 2.684 5.316 1.00 91.19 380 PHE A CA 1
ATOM 2854 C C . PHE A 1 380 ? 9.152 2.854 6.753 1.00 91.19 380 PHE A C 1
ATOM 2856 O O . PHE A 1 380 ? 9.793 2.487 7.736 1.00 91.19 380 PHE A O 1
ATOM 2863 N N . GLN A 1 381 ? 7.960 3.441 6.895 1.00 88.25 381 GLN A N 1
ATOM 2864 C CA . GLN A 1 381 ? 7.320 3.718 8.197 1.00 88.25 381 GLN A CA 1
ATOM 2865 C C . GLN A 1 381 ? 6.170 2.753 8.541 1.00 88.25 381 GLN A C 1
ATOM 2867 O O . GLN A 1 381 ? 5.915 2.497 9.716 1.00 88.25 381 GLN A O 1
ATOM 2872 N N . ALA A 1 382 ? 5.473 2.203 7.542 1.00 90.62 382 ALA A N 1
ATOM 2873 C CA . ALA A 1 382 ? 4.380 1.258 7.772 1.00 90.62 382 ALA A CA 1
ATOM 2874 C C . ALA A 1 382 ? 4.877 -0.185 7.952 1.00 90.62 382 ALA A C 1
ATOM 2876 O O . ALA A 1 382 ? 5.752 -0.665 7.225 1.00 90.62 382 ALA A O 1
ATOM 2877 N N . TYR A 1 383 ? 4.244 -0.901 8.881 1.00 92.56 383 TYR A N 1
ATOM 2878 C CA . TYR A 1 383 ? 4.410 -2.343 9.033 1.00 92.56 383 TYR A CA 1
ATOM 2879 C C . TYR A 1 383 ? 3.875 -3.054 7.779 1.00 92.56 383 TYR A C 1
ATOM 2881 O O . TYR A 1 383 ? 2.771 -2.770 7.317 1.00 92.56 383 TYR A O 1
ATOM 2889 N N . GLY A 1 384 ? 4.666 -3.950 7.191 1.00 95.06 384 GLY A N 1
ATOM 2890 C CA . GLY A 1 384 ? 4.361 -4.563 5.898 1.00 95.06 384 GLY A CA 1
ATOM 2891 C C . GLY A 1 384 ? 4.662 -3.681 4.677 1.00 95.06 384 GLY A C 1
ATOM 2892 O O . GLY A 1 384 ? 4.132 -3.964 3.597 1.00 95.06 384 GLY A O 1
ATOM 2893 N N . ALA A 1 385 ? 5.489 -2.635 4.809 1.00 96.88 385 ALA A N 1
ATOM 2894 C CA . ALA A 1 385 ? 6.060 -1.912 3.666 1.00 96.88 385 ALA A CA 1
ATOM 2895 C C . ALA A 1 385 ? 6.909 -2.840 2.779 1.00 96.88 385 ALA A C 1
ATOM 2897 O O . ALA A 1 385 ? 7.649 -3.682 3.295 1.00 96.88 385 ALA A O 1
ATOM 2898 N N . LEU A 1 386 ? 6.805 -2.678 1.458 1.00 98.38 386 LEU A N 1
ATOM 2899 C CA . LEU A 1 386 ? 7.478 -3.515 0.464 1.00 98.38 386 LEU A CA 1
ATOM 2900 C C . LEU A 1 386 ? 8.800 -2.893 0.020 1.00 98.38 386 LEU A C 1
ATOM 2902 O O . LEU A 1 386 ? 8.810 -1.817 -0.581 1.00 98.38 386 LEU A O 1
ATOM 2906 N N . GLY A 1 387 ? 9.902 -3.602 0.258 1.00 97.88 387 GLY A N 1
ATOM 2907 C CA . GLY A 1 387 ? 11.229 -3.220 -0.217 1.00 97.88 387 GLY A CA 1
ATOM 2908 C C . GLY A 1 387 ? 11.809 -4.221 -1.213 1.00 97.88 387 GLY A C 1
ATOM 2909 O O . GLY A 1 387 ? 11.693 -5.435 -1.036 1.00 97.88 387 GLY A O 1
ATOM 2910 N N . MET A 1 388 ? 12.434 -3.724 -2.281 1.00 98.25 388 MET A N 1
ATOM 2911 C CA . MET A 1 388 ? 13.172 -4.572 -3.225 1.00 98.25 388 MET A CA 1
ATOM 2912 C C . MET A 1 388 ? 14.505 -4.987 -2.598 1.00 98.25 388 MET A C 1
ATOM 2914 O O . MET A 1 388 ? 15.267 -4.134 -2.142 1.00 98.25 388 MET A O 1
ATOM 2918 N N . ALA A 1 389 ? 14.798 -6.287 -2.561 1.00 96.81 389 ALA A N 1
ATOM 2919 C CA . ALA A 1 389 ? 16.065 -6.773 -2.030 1.00 96.81 389 ALA A CA 1
ATOM 2920 C C . ALA A 1 389 ? 17.178 -6.616 -3.076 1.00 96.81 389 ALA A C 1
ATOM 2922 O O . ALA A 1 389 ? 16.979 -6.858 -4.270 1.00 96.81 389 ALA A O 1
ATOM 2923 N N . ARG A 1 390 ? 18.369 -6.243 -2.605 1.00 94.94 390 ARG A N 1
ATOM 2924 C CA . ARG A 1 390 ? 19.578 -6.051 -3.410 1.00 94.94 390 ARG A CA 1
ATOM 2925 C C . ARG A 1 390 ? 20.815 -6.526 -2.647 1.00 94.94 390 ARG A C 1
ATOM 2927 O O . ARG A 1 390 ? 20.776 -6.661 -1.426 1.00 94.94 390 ARG A O 1
ATOM 2934 N N . SER A 1 391 ? 21.906 -6.750 -3.369 1.00 92.88 391 SER A N 1
ATOM 2935 C CA . SER A 1 391 ? 23.254 -6.836 -2.806 1.00 92.88 391 SER A CA 1
ATOM 2936 C C . SER A 1 391 ? 23.657 -5.494 -2.191 1.00 92.88 391 SER A C 1
ATOM 2938 O O . SER A 1 391 ? 23.306 -4.435 -2.713 1.00 92.88 391 SER A O 1
ATOM 2940 N N . GLU A 1 392 ? 24.412 -5.536 -1.095 1.00 87.75 392 GLU A N 1
ATOM 2941 C CA . GLU A 1 392 ? 24.865 -4.355 -0.350 1.00 87.75 392 GLU A CA 1
ATOM 2942 C C . GLU A 1 392 ? 25.737 -3.424 -1.210 1.00 87.75 392 GLU A C 1
ATOM 2944 O O . GLU A 1 392 ? 25.497 -2.219 -1.251 1.00 87.75 392 GLU A O 1
ATOM 2949 N N . PHE A 1 393 ? 26.677 -4.000 -1.967 1.00 90.12 393 PHE A N 1
ATOM 2950 C CA . PHE A 1 393 ? 27.691 -3.279 -2.751 1.00 90.12 393 PHE A CA 1
ATOM 2951 C C . PHE A 1 393 ? 27.335 -3.088 -4.236 1.00 90.12 393 PHE A C 1
ATOM 2953 O O . PHE A 1 393 ? 28.187 -2.689 -5.023 1.00 90.12 393 PHE A O 1
ATOM 2960 N N . ASP A 1 394 ? 26.103 -3.407 -4.639 1.00 94.94 394 ASP A N 1
ATOM 2961 C CA . ASP A 1 394 ? 25.614 -3.174 -6.001 1.00 94.94 394 ASP A CA 1
ATOM 2962 C C . ASP A 1 394 ? 24.170 -2.666 -5.952 1.00 94.94 394 ASP A C 1
ATOM 2964 O O . ASP A 1 394 ? 23.216 -3.436 -5.784 1.00 94.94 394 ASP A O 1
ATOM 2968 N N . ASN A 1 395 ? 24.015 -1.354 -6.121 1.00 95.88 395 ASN A N 1
ATOM 2969 C CA . ASN A 1 395 ? 22.721 -0.682 -6.174 1.00 95.88 395 ASN A CA 1
ATOM 2970 C C . ASN A 1 395 ? 21.826 -1.220 -7.309 1.00 95.88 395 ASN A C 1
ATOM 2972 O O . ASN A 1 395 ? 20.608 -1.216 -7.170 1.00 95.88 395 ASN A O 1
ATOM 2976 N N . ASN A 1 396 ? 22.392 -1.755 -8.395 1.00 95.56 396 ASN A N 1
ATOM 2977 C CA . ASN A 1 396 ? 21.653 -2.244 -9.563 1.00 95.56 396 ASN A CA 1
ATOM 2978 C C . ASN A 1 396 ? 21.444 -3.770 -9.574 1.00 95.56 396 ASN A C 1
ATOM 2980 O O . ASN A 1 396 ? 20.984 -4.337 -10.566 1.00 95.56 396 ASN A O 1
ATOM 2984 N N . SER A 1 397 ? 21.734 -4.453 -8.464 1.00 95.44 397 SER A N 1
ATOM 2985 C CA . SER A 1 397 ? 21.601 -5.915 -8.345 1.00 95.44 397 SER A CA 1
ATOM 2986 C C . SER A 1 397 ? 20.165 -6.432 -8.155 1.00 95.44 397 SER A C 1
ATOM 2988 O O . SER A 1 397 ? 19.948 -7.651 -8.227 1.00 95.44 397 SER A O 1
ATOM 2990 N N . GLY A 1 398 ? 19.191 -5.540 -7.924 1.00 96.31 398 GLY A N 1
ATOM 2991 C CA . GLY A 1 398 ? 17.783 -5.879 -7.689 1.00 96.31 398 GLY A CA 1
ATOM 2992 C C . GLY A 1 398 ? 17.204 -6.780 -8.784 1.00 96.31 398 GLY A C 1
ATOM 2993 O O . GLY A 1 398 ? 17.611 -6.711 -9.943 1.00 96.31 398 GLY A O 1
ATOM 2994 N N . SER A 1 399 ? 16.286 -7.683 -8.433 1.00 97.19 399 SER A N 1
ATOM 2995 C CA . SER A 1 399 ? 15.699 -8.619 -9.406 1.00 97.19 399 SER A CA 1
ATOM 2996 C C . SER A 1 399 ? 14.323 -9.117 -8.955 1.00 97.19 399 SER A C 1
ATOM 2998 O O . SER A 1 399 ? 13.353 -8.375 -9.039 1.00 97.19 399 SER A O 1
ATOM 3000 N N . SER A 1 400 ? 14.201 -10.361 -8.489 1.00 97.25 400 SER A N 1
ATOM 3001 C CA . SER A 1 400 ? 12.932 -10.951 -8.045 1.00 97.25 400 SER A CA 1
ATOM 3002 C C . SER A 1 400 ? 12.738 -10.966 -6.530 1.00 97.25 400 SER A C 1
ATOM 3004 O O . SER A 1 400 ? 11.611 -11.131 -6.063 1.00 97.25 400 SER A O 1
ATOM 3006 N N . GLN A 1 401 ? 13.823 -10.836 -5.763 1.00 97.94 401 GLN A N 1
ATOM 3007 C CA . GLN A 1 401 ? 13.787 -10.911 -4.307 1.00 97.94 401 GLN A CA 1
ATOM 3008 C C . GLN A 1 401 ? 13.215 -9.621 -3.716 1.00 97.94 401 GLN A C 1
ATOM 3010 O O . GLN A 1 401 ? 13.695 -8.534 -4.020 1.00 97.94 401 GLN A O 1
ATOM 3015 N N . PHE A 1 402 ? 12.229 -9.738 -2.835 1.00 98.31 402 PHE A N 1
ATOM 3016 C CA . PHE A 1 402 ? 11.636 -8.604 -2.125 1.00 98.31 402 PHE A CA 1
ATOM 3017 C C . PHE A 1 402 ? 11.357 -8.988 -0.671 1.00 98.31 402 PHE A C 1
ATOM 3019 O O . PHE A 1 402 ? 11.381 -10.173 -0.314 1.00 98.31 402 PHE A O 1
ATOM 3026 N N . PHE A 1 403 ? 11.110 -7.987 0.168 1.00 97.94 403 PHE A N 1
ATOM 3027 C CA . PHE A 1 403 ? 10.790 -8.180 1.574 1.00 97.94 403 PHE A CA 1
ATOM 3028 C C . PHE A 1 403 ? 9.636 -7.297 2.049 1.00 97.94 403 PHE A C 1
ATOM 3030 O O . PHE A 1 403 ? 9.426 -6.192 1.546 1.00 97.94 403 PHE A O 1
ATOM 3037 N N . TRP A 1 404 ? 8.938 -7.781 3.073 1.00 98.06 404 TRP A N 1
ATOM 3038 C CA . TRP A 1 404 ? 8.101 -6.974 3.952 1.00 98.06 404 TRP A CA 1
ATOM 3039 C C . TRP A 1 404 ? 8.928 -6.500 5.143 1.00 98.06 404 TRP A C 1
ATOM 3041 O O . TRP A 1 404 ? 9.598 -7.305 5.797 1.00 98.06 404 TRP A O 1
ATOM 3051 N N . LEU A 1 405 ? 8.854 -5.210 5.455 1.00 94.56 405 LEU A N 1
ATOM 3052 C CA . LEU A 1 405 ? 9.399 -4.650 6.687 1.00 94.56 405 LEU A CA 1
ATOM 3053 C C . LEU A 1 405 ? 8.481 -4.974 7.876 1.00 94.56 405 LEU A C 1
ATOM 3055 O O . LEU A 1 405 ? 7.298 -4.642 7.845 1.00 94.56 405 LEU A O 1
ATOM 3059 N N . LEU A 1 406 ? 9.032 -5.564 8.938 1.00 91.19 406 LEU A N 1
ATOM 3060 C CA . LEU A 1 406 ? 8.329 -5.803 10.207 1.00 91.19 406 LEU A CA 1
ATOM 3061 C C . LEU A 1 406 ? 8.708 -4.802 11.311 1.00 91.19 406 LEU A C 1
ATOM 3063 O O . LEU A 1 406 ? 8.106 -4.803 12.382 1.00 91.19 406 LEU A O 1
ATOM 3067 N N . PHE A 1 407 ? 9.744 -3.990 11.103 1.00 79.69 407 PHE A N 1
ATOM 3068 C CA . PHE A 1 407 ? 10.251 -3.114 12.153 1.00 79.69 407 PHE A CA 1
ATOM 3069 C C . PHE A 1 407 ? 9.329 -1.916 12.411 1.00 79.69 407 PHE A C 1
ATOM 3071 O O . PHE A 1 407 ? 8.912 -1.233 11.477 1.00 79.69 407 PHE A O 1
ATOM 3078 N N . ASP A 1 408 ? 9.062 -1.627 13.686 1.00 68.00 408 ASP A N 1
ATOM 3079 C CA . ASP A 1 408 ? 8.299 -0.447 14.089 1.00 68.00 408 ASP A CA 1
ATOM 3080 C C . ASP A 1 408 ? 9.195 0.807 14.114 1.00 68.00 408 ASP A C 1
ATOM 3082 O O . ASP A 1 408 ? 10.147 0.912 14.894 1.00 68.00 408 ASP A O 1
ATOM 3086 N N . SER A 1 409 ? 8.854 1.794 13.281 1.00 60.41 409 SER A N 1
ATOM 3087 C CA . SER A 1 409 ? 9.569 3.066 13.167 1.00 60.41 409 SER A CA 1
ATOM 3088 C C . SER A 1 409 ? 9.581 3.926 14.440 1.00 60.41 409 SER A C 1
ATOM 3090 O O . SER A 1 409 ? 10.402 4.839 14.514 1.00 60.41 409 SER A O 1
ATOM 3092 N N . ASP A 1 410 ? 8.741 3.673 15.451 1.00 57.91 410 ASP A N 1
ATOM 3093 C CA . ASP A 1 410 ? 8.791 4.401 16.738 1.00 57.91 410 ASP A CA 1
ATOM 3094 C C . ASP A 1 410 ? 10.106 4.164 17.501 1.00 57.91 410 ASP A C 1
ATOM 3096 O O . ASP A 1 410 ? 10.491 4.970 18.349 1.00 57.91 410 ASP A O 1
ATOM 3100 N N . LEU A 1 411 ? 10.826 3.084 17.178 1.00 51.34 411 LEU A N 1
ATOM 3101 C CA . LEU A 1 411 ? 12.166 2.804 17.698 1.00 51.34 411 LEU A CA 1
ATOM 3102 C C . LEU A 1 411 ? 13.278 3.523 16.907 1.00 51.34 411 LEU A C 1
ATOM 3104 O O . LEU A 1 411 ? 14.448 3.438 17.283 1.00 51.34 411 LEU A O 1
ATOM 3108 N N . THR A 1 412 ? 12.940 4.249 15.832 1.00 51.34 412 THR A N 1
ATOM 3109 C CA . THR A 1 412 ? 13.890 5.075 15.068 1.00 51.34 412 THR A CA 1
ATOM 3110 C C . THR A 1 412 ? 13.834 6.545 15.505 1.00 51.34 412 THR A C 1
ATOM 3112 O O . THR A 1 412 ? 12.745 7.121 15.607 1.00 51.34 412 THR A O 1
ATOM 3115 N N . PRO A 1 413 ? 14.983 7.211 15.743 1.00 50.34 413 PRO A N 1
ATOM 3116 C CA . PRO A 1 413 ? 14.997 8.630 16.075 1.00 50.34 413 PRO A CA 1
ATOM 3117 C C . PRO A 1 413 ? 14.336 9.474 14.981 1.00 50.34 413 PRO A C 1
ATOM 3119 O O . PRO A 1 413 ? 14.773 9.485 13.832 1.00 50.34 413 PRO A O 1
ATOM 3122 N N . ALA A 1 414 ? 13.299 10.220 15.364 1.00 55.22 414 ALA A N 1
ATOM 3123 C CA . ALA A 1 414 ? 12.584 11.140 14.485 1.00 55.22 414 ALA A CA 1
ATOM 3124 C C . ALA A 1 414 ? 12.098 10.503 13.162 1.00 55.22 414 ALA A C 1
ATOM 3126 O O . ALA A 1 414 ? 12.207 11.130 12.109 1.00 55.22 414 ALA A O 1
ATOM 3127 N N . GLY A 1 415 ? 11.514 9.297 13.217 1.00 53.78 415 GLY A N 1
ATOM 3128 C CA . GLY A 1 415 ? 10.732 8.718 12.109 1.00 53.78 415 GLY A CA 1
ATOM 3129 C C . GLY A 1 415 ? 11.510 8.509 10.809 1.00 53.78 415 GLY A C 1
ATOM 3130 O O . GLY A 1 415 ? 10.913 8.480 9.734 1.00 53.78 415 GLY A O 1
ATOM 3131 N N . LYS A 1 416 ? 12.836 8.407 10.911 1.00 62.22 416 LYS A N 1
ATOM 3132 C CA . LYS A 1 416 ? 13.756 8.132 9.810 1.00 62.22 416 LYS A CA 1
ATOM 3133 C C . LYS A 1 416 ? 14.101 6.656 9.850 1.00 62.22 416 LYS A C 1
ATOM 3135 O O . LYS A 1 416 ? 14.823 6.232 10.755 1.00 62.22 416 LYS A O 1
ATOM 3140 N N . ASN A 1 417 ? 13.615 5.874 8.893 1.00 73.75 417 ASN A N 1
ATOM 3141 C CA . ASN A 1 417 ? 14.044 4.491 8.809 1.00 73.75 417 ASN A CA 1
ATOM 3142 C C . ASN A 1 417 ? 15.446 4.434 8.181 1.00 73.75 417 ASN A C 1
ATOM 3144 O O . ASN A 1 417 ? 15.728 5.129 7.212 1.00 73.75 417 ASN A O 1
ATOM 3148 N N . PHE A 1 418 ? 16.325 3.579 8.702 1.00 78.50 418 PHE A N 1
ATOM 3149 C CA . PHE A 1 418 ? 17.647 3.320 8.119 1.00 78.50 418 PHE A CA 1
ATOM 3150 C C . PHE A 1 418 ? 17.574 2.668 6.723 1.00 78.50 418 PHE A C 1
ATOM 3152 O O . PHE A 1 418 ? 18.577 2.604 6.018 1.00 78.50 418 PHE A O 1
ATOM 3159 N N . MET A 1 419 ? 16.400 2.163 6.332 1.00 87.94 419 MET A N 1
ATOM 3160 C CA . MET A 1 419 ? 16.113 1.635 4.998 1.00 87.94 419 MET A CA 1
ATOM 3161 C C . MET A 1 419 ? 15.784 2.742 3.979 1.00 87.94 419 MET A C 1
ATOM 3163 O O . MET A 1 419 ? 15.968 2.530 2.776 1.00 87.94 419 MET A O 1
ATOM 3167 N N . ASP A 1 420 ? 15.314 3.910 4.438 1.00 89.19 420 ASP A N 1
ATOM 3168 C CA . ASP A 1 420 ? 14.983 5.043 3.568 1.00 89.19 420 ASP A CA 1
ATOM 3169 C C . ASP A 1 420 ? 16.245 5.534 2.854 1.00 89.19 420 ASP A C 1
ATOM 3171 O O . ASP A 1 420 ? 17.288 5.743 3.468 1.00 89.19 420 ASP A O 1
ATOM 3175 N N . GLY A 1 421 ? 16.168 5.679 1.530 1.00 90.12 421 GLY A N 1
ATOM 3176 C CA . GLY A 1 421 ? 17.309 6.105 0.719 1.00 90.12 421 GLY A CA 1
ATOM 3177 C C . GLY A 1 421 ? 18.394 5.045 0.486 1.00 90.12 421 GLY A C 1
ATOM 3178 O O . GLY A 1 421 ? 19.342 5.311 -0.250 1.00 90.12 421 GLY A O 1
ATOM 3179 N N . ARG A 1 422 ? 18.248 3.833 1.045 1.00 92.75 422 ARG A N 1
ATOM 3180 C CA . ARG A 1 422 ? 19.144 2.684 0.798 1.00 92.75 422 ARG A CA 1
ATOM 3181 C C . ARG A 1 422 ? 18.487 1.547 0.007 1.00 92.75 422 ARG A C 1
ATOM 3183 O O . ARG A 1 422 ? 19.195 0.781 -0.653 1.00 92.75 422 ARG A O 1
ATOM 3190 N N . TYR A 1 423 ? 17.157 1.454 0.055 1.00 95.44 423 TYR A N 1
ATOM 3191 C CA . TYR A 1 423 ? 16.335 0.460 -0.644 1.00 95.44 423 TYR A CA 1
ATOM 3192 C C . TYR A 1 423 ? 15.164 1.124 -1.380 1.00 95.44 423 TYR A C 1
ATOM 3194 O O . TYR A 1 423 ? 14.658 2.161 -0.950 1.00 95.44 423 TYR A O 1
ATOM 3202 N N . ALA A 1 424 ? 14.693 0.492 -2.457 1.00 97.06 424 ALA A N 1
ATOM 3203 C CA . ALA A 1 424 ? 13.493 0.922 -3.168 1.00 97.06 424 ALA A CA 1
ATOM 3204 C C . ALA A 1 424 ? 12.238 0.471 -2.404 1.00 97.06 424 ALA A C 1
ATOM 3206 O O . ALA A 1 424 ? 11.926 -0.725 -2.385 1.00 97.06 424 ALA A O 1
ATOM 3207 N N . CYS A 1 425 ? 11.528 1.413 -1.775 1.00 97.50 425 CYS A N 1
ATOM 3208 C CA . CYS A 1 425 ? 10.171 1.194 -1.270 1.00 97.50 425 CYS A CA 1
ATOM 3209 C C . CYS A 1 425 ? 9.187 1.335 -2.437 1.00 97.50 425 CYS A C 1
ATOM 3211 O O . CYS A 1 425 ? 9.126 2.395 -3.058 1.00 97.50 425 CYS A O 1
ATOM 3213 N N . PHE A 1 426 ? 8.440 0.276 -2.755 1.00 98.38 426 PHE A N 1
ATOM 3214 C CA . PHE A 1 426 ? 7.614 0.216 -3.973 1.00 98.38 426 PHE A CA 1
ATOM 3215 C C . PHE A 1 426 ? 6.129 -0.094 -3.713 1.00 98.38 426 PHE A C 1
ATOM 3217 O O . PHE A 1 426 ? 5.357 -0.326 -4.646 1.00 98.38 426 PHE A O 1
ATOM 3224 N N . GLY A 1 427 ? 5.705 -0.105 -2.449 1.00 98.19 427 GLY A N 1
ATOM 3225 C CA . GLY A 1 427 ? 4.318 -0.354 -2.068 1.00 98.19 427 GLY A CA 1
ATOM 3226 C C . GLY A 1 427 ? 4.153 -0.712 -0.596 1.00 98.19 427 GLY A C 1
ATOM 3227 O O . GLY A 1 427 ? 5.121 -0.765 0.162 1.00 98.19 427 GLY A O 1
ATOM 3228 N N . TYR A 1 428 ? 2.914 -0.991 -0.197 1.00 98.38 428 TYR A N 1
ATOM 3229 C CA . TYR A 1 428 ? 2.571 -1.339 1.182 1.00 98.38 428 TYR A CA 1
ATOM 3230 C C . TYR A 1 428 ? 1.510 -2.432 1.244 1.00 98.38 428 TYR A C 1
ATOM 3232 O O . TYR A 1 428 ? 0.638 -2.527 0.376 1.00 98.38 428 TYR A O 1
ATOM 3240 N N . THR A 1 429 ? 1.555 -3.228 2.309 1.00 98.38 429 THR A N 1
ATOM 3241 C CA . THR A 1 429 ? 0.481 -4.157 2.675 1.00 98.38 429 THR A CA 1
ATOM 3242 C C . THR A 1 429 ? -0.657 -3.371 3.327 1.00 98.38 429 THR A C 1
ATOM 3244 O O . THR A 1 429 ? -0.475 -2.803 4.399 1.00 98.38 429 THR A O 1
ATOM 3247 N N . VAL A 1 430 ? -1.819 -3.324 2.673 1.00 96.81 430 VAL A N 1
ATOM 3248 C CA . VAL A 1 430 ? -3.023 -2.600 3.133 1.00 96.81 430 VAL A CA 1
ATOM 3249 C C . VAL A 1 430 ? -4.038 -3.511 3.829 1.00 96.81 430 VAL A C 1
ATOM 3251 O O . VAL A 1 430 ? -4.935 -3.036 4.515 1.00 96.81 430 VAL A O 1
ATOM 3254 N N . SER A 1 431 ? -3.911 -4.835 3.687 1.00 96.56 431 SER A N 1
ATOM 3255 C CA . SER A 1 431 ? -4.710 -5.795 4.454 1.00 96.56 431 SER A CA 1
ATOM 3256 C C . SER A 1 431 ? -3.924 -7.066 4.760 1.00 96.56 431 SER A C 1
ATOM 3258 O O . SER A 1 431 ? -3.078 -7.486 3.970 1.00 96.56 431 SER A O 1
ATOM 3260 N N . GLY A 1 432 ? -4.202 -7.668 5.917 1.00 96.12 432 GLY A N 1
ATOM 3261 C CA . GLY A 1 432 ? -3.548 -8.891 6.384 1.00 96.12 432 GLY A CA 1
ATOM 3262 C C . GLY A 1 432 ? -2.118 -8.713 6.897 1.00 96.12 432 GLY A C 1
ATOM 3263 O O . GLY A 1 432 ? -1.463 -9.711 7.181 1.00 96.12 432 GLY A O 1
ATOM 3264 N N . ALA A 1 433 ? -1.625 -7.478 7.046 1.00 95.25 433 ALA A N 1
ATOM 3265 C CA . ALA A 1 433 ? -0.259 -7.221 7.502 1.00 95.25 433 ALA A CA 1
ATOM 3266 C C . ALA A 1 433 ? 0.060 -7.937 8.832 1.00 95.25 433 ALA A C 1
ATOM 3268 O O . ALA A 1 433 ? 1.146 -8.487 8.970 1.00 95.25 433 ALA A O 1
ATOM 3269 N N . ASP A 1 434 ? -0.898 -8.050 9.758 1.00 94.06 434 ASP A N 1
ATOM 3270 C CA . ASP A 1 434 ? -0.720 -8.741 11.045 1.00 94.06 434 ASP A CA 1
ATOM 3271 C C . ASP A 1 434 ? -0.281 -10.209 10.924 1.00 94.06 434 ASP A C 1
ATOM 3273 O O . ASP A 1 434 ? 0.371 -10.723 11.833 1.00 94.06 434 ASP A O 1
ATOM 3277 N N . PHE A 1 435 ? -0.573 -10.890 9.807 1.00 96.25 435 PHE A N 1
ATOM 3278 C CA . PHE A 1 435 ? -0.087 -12.253 9.562 1.00 96.25 435 PHE A CA 1
ATOM 3279 C C . PHE A 1 435 ? 1.441 -12.324 9.440 1.00 96.25 435 PHE A C 1
ATOM 3281 O O . PHE A 1 435 ? 2.035 -13.339 9.810 1.00 96.25 435 PHE A O 1
ATOM 3288 N N . LEU A 1 436 ? 2.093 -11.255 8.967 1.00 95.44 436 LEU A N 1
ATOM 3289 C CA . LEU A 1 436 ? 3.539 -11.215 8.726 1.00 95.44 436 LEU A CA 1
ATOM 3290 C C . LEU A 1 436 ? 4.355 -11.518 9.994 1.00 95.44 436 LEU A C 1
ATOM 3292 O O . LEU A 1 436 ? 5.415 -12.135 9.904 1.00 95.44 436 LEU A O 1
ATOM 3296 N N . ARG A 1 437 ? 3.837 -11.166 11.182 1.00 92.69 437 ARG A N 1
ATOM 3297 C CA . ARG A 1 437 ? 4.472 -11.453 12.484 1.00 92.69 437 ARG A CA 1
ATOM 3298 C C . ARG A 1 437 ? 4.638 -12.948 12.754 1.00 92.69 437 ARG A C 1
ATOM 3300 O O . ARG A 1 437 ? 5.485 -13.339 13.562 1.00 92.69 437 ARG A O 1
ATOM 3307 N N . ASP A 1 438 ? 3.811 -13.775 12.116 1.00 93.94 438 ASP A N 1
ATOM 3308 C CA . ASP A 1 438 ? 3.768 -15.218 12.317 1.00 93.94 438 ASP A CA 1
ATOM 3309 C C . ASP A 1 438 ? 4.279 -16.040 11.122 1.00 93.94 438 ASP A C 1
ATOM 3311 O O . ASP A 1 438 ? 4.477 -17.248 11.240 1.00 93.94 438 ASP A O 1
ATOM 3315 N N . ILE A 1 439 ? 4.600 -15.393 10.002 1.00 95.88 439 ILE A N 1
ATOM 3316 C CA . ILE A 1 439 ? 5.311 -16.038 8.893 1.00 95.88 439 ILE A CA 1
ATOM 3317 C C . ILE A 1 439 ? 6.735 -16.430 9.333 1.00 95.88 439 ILE A C 1
ATOM 3319 O O . ILE A 1 439 ? 7.385 -15.720 10.107 1.00 95.88 439 ILE A O 1
ATOM 3323 N N . ARG A 1 440 ? 7.219 -17.587 8.871 1.00 95.50 440 ARG A N 1
ATOM 3324 C CA . ARG A 1 440 ? 8.533 -18.172 9.190 1.00 95.50 440 ARG A CA 1
ATOM 3325 C C . ARG A 1 440 ? 9.281 -18.600 7.928 1.00 95.50 440 ARG A C 1
ATOM 3327 O O . ARG A 1 440 ? 8.713 -18.709 6.846 1.00 95.50 440 ARG A O 1
ATOM 3334 N N . VAL A 1 441 ? 10.582 -18.863 8.071 1.00 96.88 441 VAL A N 1
ATOM 3335 C CA . VAL A 1 441 ? 11.396 -19.456 6.996 1.00 96.88 441 VAL A CA 1
ATOM 3336 C C . VAL A 1 441 ? 10.832 -20.827 6.621 1.00 96.88 441 VAL A C 1
ATOM 3338 O O . VAL A 1 441 ? 10.564 -21.645 7.497 1.00 96.88 441 VAL A O 1
ATOM 3341 N N . GLY A 1 442 ? 10.681 -21.077 5.321 1.00 95.88 442 GLY A N 1
ATOM 3342 C CA . GLY A 1 442 ? 10.102 -22.305 4.773 1.00 95.88 442 GLY A CA 1
ATOM 3343 C C . GLY A 1 442 ? 8.601 -22.231 4.483 1.00 95.88 442 GLY A C 1
ATOM 3344 O O . GLY A 1 442 ? 8.131 -23.018 3.659 1.00 95.88 442 GLY A O 1
ATOM 3345 N N . ASP A 1 443 ? 7.862 -21.285 5.079 1.00 97.69 443 ASP A N 1
ATOM 3346 C CA . ASP A 1 443 ? 6.454 -21.041 4.732 1.00 97.69 443 ASP A CA 1
ATOM 3347 C C . ASP A 1 443 ? 6.324 -20.757 3.231 1.00 97.69 443 ASP A C 1
ATOM 3349 O O . ASP A 1 443 ? 7.246 -20.238 2.603 1.00 97.69 443 ASP A O 1
ATOM 3353 N N . THR A 1 444 ? 5.202 -21.140 2.628 1.00 97.62 444 THR A N 1
ATOM 3354 C CA . THR A 1 444 ? 5.059 -21.187 1.166 1.00 97.62 444 THR A CA 1
ATOM 3355 C C . THR A 1 444 ? 4.002 -20.207 0.680 1.00 97.62 444 THR A C 1
ATOM 3357 O O . THR A 1 444 ? 2.860 -20.235 1.142 1.00 97.62 444 THR A O 1
ATOM 3360 N N . ILE A 1 445 ? 4.361 -19.373 -0.294 1.00 98.00 445 ILE A N 1
ATOM 3361 C CA . ILE A 1 445 ? 3.420 -18.576 -1.080 1.00 98.00 445 ILE A CA 1
ATOM 3362 C C . ILE A 1 445 ? 2.647 -19.547 -1.972 1.00 98.00 445 ILE A C 1
ATOM 3364 O O . ILE A 1 445 ? 3.182 -20.088 -2.932 1.00 98.00 445 ILE A O 1
ATOM 3368 N N . VAL A 1 446 ? 1.380 -19.789 -1.655 1.00 97.50 446 VAL A N 1
ATOM 3369 C CA . VAL A 1 446 ? 0.496 -20.660 -2.442 1.00 97.50 446 VAL A CA 1
ATOM 3370 C C . VAL A 1 446 ? 0.190 -20.019 -3.792 1.00 97.50 446 VAL A C 1
ATOM 3372 O O . VAL A 1 446 ? 0.182 -20.694 -4.817 1.00 97.50 446 VAL A O 1
ATOM 3375 N N . SER A 1 447 ? -0.055 -18.708 -3.793 1.00 98.06 447 SER A N 1
ATOM 3376 C CA . SER A 1 447 ? -0.356 -17.947 -5.003 1.00 98.06 447 SER A CA 1
ATOM 3377 C C . SER A 1 447 ? -0.126 -16.454 -4.806 1.00 98.06 447 SER A C 1
ATOM 3379 O O . SER A 1 447 ? -0.491 -15.918 -3.756 1.00 98.06 447 SER A O 1
ATOM 3381 N N . ALA A 1 448 ? 0.354 -15.772 -5.845 1.00 98.19 448 ALA A N 1
ATOM 3382 C CA . ALA A 1 448 ? 0.333 -14.313 -5.951 1.00 98.19 448 ALA A CA 1
ATOM 3383 C C . ALA A 1 448 ? -0.467 -13.876 -7.190 1.00 98.19 448 ALA A C 1
ATOM 3385 O O . ALA A 1 448 ? -0.206 -14.341 -8.300 1.00 98.19 448 ALA A O 1
ATOM 3386 N N . ARG A 1 449 ? -1.460 -12.995 -7.041 1.00 98.50 449 ARG A N 1
ATOM 3387 C CA . ARG A 1 449 ? -2.371 -12.593 -8.129 1.00 98.50 449 ARG A CA 1
ATOM 3388 C C . ARG A 1 449 ? -2.539 -11.080 -8.178 1.00 98.50 449 ARG A C 1
ATOM 3390 O O . ARG A 1 449 ? -2.818 -10.449 -7.165 1.00 98.50 449 ARG A O 1
ATOM 3397 N N . VAL A 1 450 ? -2.416 -10.498 -9.372 1.00 98.44 450 VAL A N 1
ATOM 3398 C CA . VAL A 1 450 ? -2.782 -9.094 -9.612 1.00 98.44 450 VAL A CA 1
ATOM 3399 C C . VAL A 1 450 ? -4.304 -9.025 -9.721 1.00 98.44 450 VAL A C 1
ATOM 3401 O O . VAL A 1 450 ? -4.868 -9.561 -10.673 1.00 98.44 450 VAL A O 1
ATOM 3404 N N . VAL A 1 451 ? -4.963 -8.404 -8.744 1.00 98.19 451 VAL A N 1
ATOM 3405 C CA . VAL A 1 451 ? -6.433 -8.306 -8.682 1.00 98.19 451 VAL A CA 1
ATOM 3406 C C . VAL A 1 451 ? -6.959 -6.994 -9.272 1.00 98.19 451 VAL A C 1
ATOM 3408 O O . VAL A 1 451 ? -8.068 -6.959 -9.793 1.00 98.19 451 VAL A O 1
ATOM 3411 N N . GLU A 1 452 ? -6.151 -5.927 -9.270 1.00 97.81 452 GLU A N 1
ATOM 3412 C CA . GLU A 1 452 ? -6.473 -4.634 -9.895 1.00 97.81 452 GLU A CA 1
ATOM 3413 C C . GLU A 1 452 ? -5.223 -4.015 -10.541 1.00 97.81 452 GLU A C 1
ATOM 3415 O O . GLU A 1 452 ? -4.106 -4.225 -10.066 1.00 97.81 452 GLU A O 1
ATOM 3420 N N . GLY A 1 453 ? -5.402 -3.205 -11.590 1.00 96.31 453 GLY A N 1
ATOM 3421 C CA . GLY A 1 453 ? -4.336 -2.368 -12.163 1.00 96.31 453 GLY A CA 1
ATOM 3422 C C . GLY A 1 453 ? -3.344 -3.074 -13.095 1.00 96.31 453 GLY A C 1
ATOM 3423 O O . GLY A 1 453 ? -2.329 -2.482 -13.458 1.00 96.31 453 GLY A O 1
ATOM 3424 N N . ILE A 1 454 ? -3.617 -4.311 -13.527 1.00 97.19 454 ILE A N 1
ATOM 3425 C CA . ILE A 1 454 ? -2.774 -5.023 -14.509 1.00 97.19 454 ILE A CA 1
ATOM 3426 C C . ILE A 1 454 ? -2.685 -4.287 -15.859 1.00 97.19 454 ILE A C 1
ATOM 3428 O O . ILE A 1 454 ? -1.672 -4.371 -16.546 1.00 97.19 454 ILE A O 1
ATOM 3432 N N . ASP A 1 455 ? -3.702 -3.497 -16.208 1.00 95.44 455 ASP A N 1
ATOM 3433 C CA . ASP A 1 455 ? -3.736 -2.622 -17.386 1.00 95.44 455 ASP A CA 1
ATOM 3434 C C . ASP A 1 455 ? -2.742 -1.446 -17.306 1.00 95.44 455 ASP A C 1
ATOM 3436 O O . ASP A 1 455 ? -2.458 -0.804 -18.318 1.00 95.44 455 ASP A O 1
ATOM 3440 N N . LYS A 1 456 ? -2.196 -1.161 -16.116 1.00 94.94 456 LYS A N 1
ATOM 3441 C CA . LYS A 1 456 ? -1.152 -0.146 -15.900 1.00 94.94 456 LYS A CA 1
ATOM 3442 C C . LYS A 1 456 ? 0.261 -0.686 -16.112 1.00 94.94 456 LYS A C 1
ATOM 3444 O O . LYS A 1 456 ? 1.200 0.109 -16.158 1.00 94.94 456 LYS A O 1
ATOM 3449 N N . LEU A 1 457 ? 0.431 -2.003 -16.247 1.00 96.50 457 LEU A N 1
ATOM 3450 C CA . LEU A 1 457 ? 1.730 -2.618 -16.500 1.00 96.50 457 LEU A CA 1
ATOM 3451 C C . LEU A 1 457 ? 2.102 -2.510 -17.985 1.00 96.50 457 LEU A C 1
ATOM 3453 O O . LEU A 1 457 ? 1.510 -3.158 -18.848 1.00 96.50 457 LEU A O 1
ATOM 3457 N N . GLN A 1 458 ? 3.139 -1.735 -18.279 1.00 93.38 458 GLN A N 1
ATOM 3458 C CA . GLN A 1 458 ? 3.726 -1.618 -19.609 1.00 93.38 458 GLN A CA 1
ATOM 3459 C C . GLN A 1 458 ? 4.878 -2.617 -19.737 1.00 93.38 458 GLN A C 1
ATOM 3461 O O . GLN A 1 458 ? 5.909 -2.485 -19.078 1.00 93.38 458 GLN A O 1
ATOM 3466 N N . LYS A 1 459 ? 4.691 -3.639 -20.581 1.00 85.31 459 LYS A N 1
ATOM 3467 C CA . LYS A 1 459 ? 5.719 -4.639 -20.905 1.00 85.31 459 LYS A CA 1
ATOM 3468 C C . LYS A 1 459 ? 6.433 -4.246 -22.198 1.00 85.31 459 LYS A C 1
ATOM 3470 O O . LYS A 1 459 ? 5.806 -4.182 -23.253 1.00 85.31 459 LYS A O 1
ATOM 3475 N N . THR A 1 460 ? 7.741 -4.022 -22.136 1.00 65.25 460 THR A N 1
ATOM 3476 C CA . THR A 1 460 ? 8.577 -3.641 -23.285 1.00 65.25 460 THR A CA 1
ATOM 3477 C C . THR A 1 460 ? 9.333 -4.848 -23.855 1.00 65.25 460 THR A C 1
ATOM 3479 O O . THR A 1 460 ? 10.545 -4.983 -23.745 1.00 65.25 460 THR A O 1
ATOM 3482 N N . GLY A 1 461 ? 8.591 -5.758 -24.494 1.00 55.91 461 GLY A N 1
ATOM 3483 C CA . GLY A 1 461 ? 9.133 -6.952 -25.153 1.00 55.91 461 GLY A CA 1
ATOM 3484 C C . GLY A 1 461 ? 8.035 -7.857 -25.720 1.00 55.91 461 GLY A C 1
ATOM 3485 O O . GLY A 1 461 ? 6.860 -7.677 -25.403 1.00 55.91 461 GLY A O 1
ATOM 3486 N N . LYS A 1 462 ? 8.399 -8.838 -26.564 1.00 41.44 462 LYS A N 1
ATOM 3487 C CA . LYS A 1 462 ? 7.446 -9.870 -27.025 1.00 41.44 462 LYS A CA 1
ATOM 3488 C C . LYS A 1 462 ? 6.837 -10.575 -25.811 1.00 41.44 462 LYS A C 1
ATOM 3490 O O . LYS A 1 462 ? 7.557 -10.890 -24.870 1.00 41.44 462 LYS A O 1
ATOM 3495 N N . SER A 1 463 ? 5.532 -10.843 -25.855 1.00 39.72 463 SER A N 1
ATOM 3496 C CA . SER A 1 463 ? 4.809 -11.529 -24.783 1.00 39.72 463 SER A CA 1
ATOM 3497 C C . SER A 1 463 ? 5.426 -12.901 -24.498 1.00 39.72 463 SER A C 1
ATOM 3499 O O . SER A 1 463 ? 5.244 -13.837 -25.277 1.00 39.72 463 SER A O 1
ATOM 3501 N N . GLU A 1 464 ? 6.148 -13.018 -23.387 1.00 49.06 464 GLU A N 1
ATOM 3502 C CA . GLU A 1 464 ? 6.604 -14.307 -22.877 1.00 49.06 464 GLU A CA 1
ATOM 3503 C C . GLU A 1 464 ? 5.384 -15.108 -22.414 1.00 49.06 464 GLU A C 1
ATOM 3505 O O . GLU A 1 464 ? 4.650 -14.676 -21.521 1.00 49.06 464 GLU A O 1
ATOM 3510 N N . SER A 1 465 ? 5.153 -16.262 -23.040 1.00 37.53 465 SER A N 1
ATOM 3511 C CA . SER A 1 465 ? 4.155 -17.232 -22.590 1.00 37.53 465 SER A CA 1
ATOM 3512 C C . SER A 1 465 ? 4.483 -17.692 -21.163 1.00 37.53 465 SER A C 1
ATOM 3514 O O . SER A 1 465 ? 5.667 -17.850 -20.853 1.00 37.53 465 SER A O 1
ATOM 3516 N N . PRO A 1 466 ? 3.489 -17.958 -20.295 1.00 37.97 466 PRO A N 1
ATOM 3517 C CA . PRO A 1 466 ? 3.755 -18.519 -18.974 1.00 37.97 466 PRO A CA 1
ATOM 3518 C C . PRO A 1 466 ? 4.379 -19.915 -19.124 1.00 37.97 466 PRO A C 1
ATOM 3520 O O . PRO A 1 466 ? 3.716 -20.860 -19.545 1.00 37.97 466 PRO A O 1
ATOM 3523 N N . SER A 1 467 ? 5.671 -20.029 -18.811 1.00 37.94 467 SER A N 1
ATOM 3524 C CA . SER A 1 467 ? 6.454 -21.272 -18.886 1.00 37.94 467 SER A CA 1
ATOM 3525 C C . SER A 1 467 ? 6.502 -22.047 -17.564 1.00 37.94 467 SER A C 1
ATOM 3527 O O . SER A 1 467 ? 7.047 -23.146 -17.523 1.00 37.94 467 SER A O 1
ATOM 3529 N N . TYR A 1 468 ? 5.914 -21.497 -16.499 1.00 43.09 468 TYR A N 1
ATOM 3530 C CA . TYR A 1 468 ? 5.860 -22.098 -15.167 1.00 43.09 468 TYR A CA 1
ATOM 3531 C C . TYR A 1 468 ? 4.476 -22.695 -14.900 1.00 43.09 468 TYR A C 1
ATOM 3533 O O . TYR A 1 468 ? 3.658 -22.138 -14.173 1.00 43.09 468 TYR A O 1
ATOM 3541 N N . ALA A 1 469 ? 4.231 -23.848 -15.518 1.00 29.83 469 ALA A N 1
ATOM 3542 C CA . ALA A 1 469 ? 3.216 -24.801 -15.092 1.00 29.83 469 ALA A CA 1
ATOM 3543 C C . ALA A 1 469 ? 3.911 -26.159 -14.927 1.00 29.83 469 ALA A C 1
ATOM 3545 O O . ALA A 1 469 ? 4.439 -26.699 -15.903 1.00 29.83 469 ALA A O 1
ATOM 3546 N N . VAL A 1 470 ? 3.938 -26.665 -13.693 1.00 32.06 470 VAL A N 1
ATOM 3547 C CA . VAL A 1 470 ? 4.424 -27.999 -13.303 1.00 32.06 470 VAL A CA 1
ATOM 3548 C C . VAL A 1 470 ? 3.349 -28.640 -12.438 1.00 32.06 470 VAL A C 1
ATOM 3550 O O . VAL A 1 470 ? 2.882 -27.934 -11.518 1.00 32.06 470 VAL A O 1
#